Protein AF-A0A7J5EIU1-F1 (afdb_monomer_lite)

pLDDT: mean 85.64, std 22.6, range [22.09, 98.75]

Radius of gyration: 25.94 Å; chains: 1; bounding box: 58×100×66 Å

Structure (mmCIF, N/CA/C/O backbone):
data_AF-A0A7J5EIU1-F1
#
_entry.id   AF-A0A7J5EIU1-F1
#
loop_
_atom_site.group_PDB
_atom_site.id
_atom_site.type_symbol
_atom_site.label_atom_id
_atom_site.label_alt_id
_atom_site.label_comp_id
_atom_site.label_asym_id
_atom_site.label_entity_id
_atom_site.label_seq_id
_atom_site.pdbx_PDB_ins_code
_atom_site.Cartn_x
_atom_site.Cartn_y
_atom_site.Cartn_z
_atom_site.occupancy
_atom_site.B_iso_or_equiv
_atom_site.auth_seq_id
_atom_site.auth_comp_id
_atom_site.auth_asym_id
_atom_site.auth_atom_id
_atom_site.pdbx_PDB_model_num
ATOM 1 N N . MET A 1 1 ? 22.591 67.273 26.663 1.00 33.19 1 MET A N 1
ATOM 2 C CA . MET A 1 1 ? 21.140 67.251 26.949 1.00 33.19 1 MET A CA 1
ATOM 3 C C . MET A 1 1 ? 20.487 66.257 25.995 1.00 33.19 1 MET A C 1
ATOM 5 O O . MET A 1 1 ? 20.725 66.347 24.802 1.00 33.19 1 MET A O 1
ATOM 9 N N . LEU A 1 2 ? 19.799 65.267 26.570 1.00 27.70 2 LEU A N 1
ATOM 10 C CA . LEU A 1 2 ? 18.998 64.170 25.981 1.00 27.70 2 LEU A CA 1
ATOM 11 C C . LEU A 1 2 ? 17.751 64.683 25.205 1.00 27.70 2 LEU A C 1
ATOM 13 O O . LEU A 1 2 ? 17.518 65.888 25.308 1.00 27.70 2 LEU A O 1
ATOM 17 N N . PRO A 1 3 ? 16.887 63.842 24.561 1.00 37.62 3 PRO A N 1
ATOM 18 C CA . PRO A 1 3 ? 16.786 62.359 24.580 1.00 37.62 3 PRO A CA 1
ATOM 19 C C . PRO A 1 3 ? 16.537 61.647 23.214 1.00 37.62 3 PRO A C 1
ATOM 21 O O . PRO A 1 3 ? 16.282 62.277 22.195 1.00 37.62 3 PRO A O 1
ATOM 24 N N . GLY A 1 4 ? 16.600 60.301 23.225 1.00 27.44 4 GLY A N 1
ATOM 25 C CA . GLY A 1 4 ? 16.307 59.383 22.098 1.00 27.44 4 GLY A CA 1
ATOM 26 C C . GLY A 1 4 ? 14.813 59.108 21.820 1.00 27.44 4 GLY A C 1
ATOM 27 O O . GLY A 1 4 ? 13.958 59.778 22.395 1.00 27.44 4 GLY A O 1
ATOM 28 N N . PRO A 1 5 ? 14.477 58.093 20.986 1.00 34.31 5 PRO A N 1
ATOM 29 C CA . PRO A 1 5 ? 14.183 56.776 21.571 1.00 34.31 5 PRO A CA 1
ATOM 30 C C . PRO A 1 5 ? 14.597 55.524 20.752 1.00 34.31 5 PRO A C 1
ATOM 32 O O . PRO A 1 5 ? 14.471 55.438 19.538 1.00 34.31 5 PRO A O 1
ATOM 35 N N . ARG A 1 6 ? 15.049 54.523 21.520 1.00 28.12 6 ARG A N 1
ATOM 36 C CA . ARG A 1 6 ? 14.867 53.056 21.440 1.00 28.12 6 ARG A CA 1
ATOM 37 C C . ARG A 1 6 ? 14.279 52.448 20.144 1.00 28.12 6 ARG A C 1
ATOM 39 O O . ARG A 1 6 ? 13.066 52.375 19.984 1.00 28.12 6 ARG A O 1
ATOM 46 N N . GLY A 1 7 ? 15.144 51.829 19.335 1.00 28.56 7 GLY A N 1
ATOM 47 C CA . GLY A 1 7 ? 14.777 50.778 18.376 1.00 28.56 7 GLY A CA 1
ATOM 48 C C . GLY A 1 7 ? 14.906 49.391 19.018 1.00 28.56 7 GLY A C 1
ATOM 49 O O . GLY A 1 7 ? 15.996 48.990 19.426 1.00 28.56 7 GLY A O 1
ATOM 50 N N . GLY A 1 8 ? 13.789 48.678 19.163 1.00 26.28 8 GLY A N 1
ATOM 51 C CA . GLY A 1 8 ? 13.737 47.334 19.737 1.00 26.28 8 GLY A CA 1
ATOM 52 C C . GLY A 1 8 ? 14.262 46.266 18.776 1.00 26.28 8 GLY A C 1
ATOM 53 O O . GLY A 1 8 ? 13.786 46.140 17.652 1.00 26.28 8 GLY A O 1
ATOM 54 N N . ARG A 1 9 ? 15.212 45.451 19.245 1.00 26.70 9 ARG A N 1
ATOM 55 C CA . ARG A 1 9 ? 15.547 44.152 18.649 1.00 26.70 9 ARG A CA 1
ATOM 56 C C . ARG A 1 9 ? 14.450 43.148 19.021 1.00 26.70 9 ARG A C 1
ATOM 58 O O . ARG A 1 9 ? 14.266 42.862 20.202 1.00 26.70 9 ARG A O 1
ATOM 65 N N . ARG A 1 10 ? 13.767 42.572 18.032 1.00 27.02 10 ARG A N 1
ATOM 66 C CA . ARG A 1 10 ? 13.076 41.281 18.164 1.00 27.02 10 ARG A CA 1
ATOM 67 C C . ARG A 1 10 ? 13.719 40.310 17.183 1.00 27.02 10 ARG A C 1
ATOM 69 O O . ARG A 1 10 ? 13.587 40.472 15.977 1.00 27.02 10 ARG A O 1
ATOM 76 N N . GLY A 1 11 ? 14.452 39.340 17.725 1.00 25.33 11 GLY A N 1
ATOM 77 C CA . GLY A 1 11 ? 14.887 38.162 16.988 1.00 25.33 11 GLY A CA 1
ATOM 78 C C . GLY A 1 11 ? 13.681 37.263 16.739 1.00 25.33 11 GLY A C 1
ATOM 79 O O . GLY A 1 11 ? 13.026 36.835 17.689 1.00 25.33 11 GLY A O 1
ATOM 80 N N . GLY A 1 12 ? 13.376 37.015 15.468 1.00 24.59 12 GLY A N 1
ATOM 81 C CA . GLY A 1 12 ? 12.465 35.956 15.060 1.00 24.59 12 GLY A CA 1
ATOM 82 C C . GLY A 1 12 ? 13.209 34.629 15.120 1.00 24.59 12 GLY A C 1
ATOM 83 O O . GLY A 1 12 ? 14.154 34.420 14.366 1.00 24.59 12 GLY A O 1
ATOM 84 N N . ARG A 1 13 ? 12.810 33.758 16.049 1.00 25.55 13 ARG A N 1
ATOM 85 C CA . ARG A 1 13 ? 13.131 32.331 15.996 1.00 25.55 13 ARG A CA 1
ATOM 86 C C . ARG A 1 13 ? 12.198 31.709 14.962 1.00 25.55 13 ARG A C 1
ATOM 88 O O . ARG A 1 13 ? 10.996 31.644 15.194 1.00 25.55 13 ARG A O 1
ATOM 95 N N . THR A 1 14 ? 12.749 31.285 13.837 1.00 25.94 14 THR A N 1
ATOM 96 C CA . THR A 1 14 ? 12.140 30.289 12.957 1.00 25.94 14 THR A CA 1
ATOM 97 C C . THR A 1 14 ? 12.203 28.948 13.681 1.00 25.94 14 THR A C 1
ATOM 99 O O . THR A 1 14 ? 13.286 28.422 13.925 1.00 25.94 14 THR A O 1
ATOM 102 N N . THR A 1 15 ? 11.057 28.444 14.125 1.00 26.31 15 THR A N 1
ATOM 103 C CA . THR A 1 15 ? 10.928 27.094 14.676 1.00 26.31 15 THR A CA 1
ATOM 104 C C . THR A 1 15 ? 10.798 26.107 13.525 1.00 26.31 15 THR A C 1
ATOM 106 O O . THR A 1 15 ? 9.775 26.096 12.842 1.00 26.31 15 THR A O 1
ATOM 109 N N . ASP A 1 16 ? 11.845 25.306 13.327 1.00 25.05 16 ASP A N 1
ATOM 110 C CA . ASP A 1 16 ? 11.825 24.075 12.541 1.00 25.05 16 ASP A CA 1
ATOM 111 C C . ASP A 1 16 ? 10.729 23.141 13.064 1.00 25.05 16 ASP A C 1
ATOM 113 O O . ASP A 1 16 ? 10.743 22.727 14.224 1.00 25.05 16 ASP A O 1
ATOM 117 N N . ALA A 1 17 ? 9.783 22.803 12.191 1.00 25.22 17 ALA A N 1
ATOM 118 C CA . ALA A 1 17 ? 8.695 21.861 12.435 1.00 25.22 17 ALA A CA 1
ATOM 119 C C . ALA A 1 17 ? 8.903 20.570 11.618 1.00 25.22 17 ALA A C 1
ATOM 121 O O . ALA A 1 17 ? 8.009 20.128 10.903 1.00 25.22 17 ALA A O 1
ATOM 122 N N . LEU A 1 18 ? 10.104 19.985 11.705 1.00 25.95 18 LEU A N 1
ATOM 123 C CA . LEU A 1 18 ? 10.482 18.723 11.042 1.00 25.95 18 LEU A CA 1
ATOM 124 C C . LEU A 1 18 ? 11.007 17.649 12.020 1.00 25.95 18 LEU A C 1
ATOM 126 O O . LEU A 1 18 ? 11.610 16.666 11.609 1.00 25.95 18 LEU A O 1
ATOM 130 N N . GLY A 1 19 ? 10.775 17.805 13.327 1.00 25.52 19 GLY A N 1
ATOM 131 C CA . GLY A 1 19 ? 11.414 16.981 14.364 1.00 25.52 19 GLY A CA 1
ATOM 132 C C . GLY A 1 19 ? 10.507 16.059 15.183 1.00 25.52 19 GLY A C 1
ATOM 133 O O . GLY A 1 19 ? 10.907 15.668 16.276 1.00 25.52 19 GLY A O 1
ATOM 134 N N . THR A 1 20 ? 9.280 15.740 14.757 1.00 25.25 20 THR A N 1
ATOM 135 C CA . THR A 1 20 ? 8.316 15.049 15.649 1.00 25.25 20 THR A CA 1
ATOM 136 C C . THR A 1 20 ? 7.544 13.915 14.974 1.00 25.25 20 THR A C 1
ATOM 138 O O . THR A 1 20 ? 6.331 13.824 15.109 1.00 25.25 20 THR A O 1
ATOM 141 N N . ALA A 1 21 ? 8.250 13.027 14.268 1.00 25.58 21 ALA A N 1
ATOM 142 C CA . ALA A 1 21 ? 7.684 11.755 13.791 1.00 25.58 21 ALA A CA 1
ATOM 143 C C . ALA A 1 21 ? 8.535 10.512 14.135 1.00 25.58 21 ALA A C 1
ATOM 145 O O . ALA A 1 21 ? 8.121 9.394 13.866 1.00 25.58 21 ALA A O 1
ATOM 146 N N . ALA A 1 22 ? 9.688 10.669 14.795 1.00 27.20 22 ALA A N 1
ATOM 147 C CA . ALA A 1 22 ? 10.569 9.553 15.150 1.00 27.20 22 ALA A CA 1
ATOM 148 C C . ALA A 1 22 ? 10.727 9.425 16.671 1.00 27.20 22 ALA A C 1
ATOM 150 O O . ALA A 1 22 ? 11.762 9.775 17.236 1.00 27.20 22 ALA A O 1
ATOM 151 N N . ARG A 1 23 ? 9.682 8.964 17.365 1.00 26.42 23 ARG A N 1
ATOM 152 C CA . ARG A 1 23 ? 9.789 8.410 18.727 1.00 26.42 23 ARG A CA 1
ATOM 153 C C . ARG A 1 23 ? 8.474 7.751 19.112 1.00 26.42 23 ARG A C 1
ATOM 155 O O . ARG A 1 23 ? 7.518 8.469 19.355 1.00 26.42 23 ARG A O 1
ATOM 162 N N . LEU A 1 24 ? 8.492 6.416 19.163 1.00 24.31 24 LEU A N 1
ATOM 163 C CA . LEU A 1 24 ? 7.611 5.431 19.830 1.00 24.31 24 LEU A CA 1
ATOM 164 C C . LEU A 1 24 ? 7.748 4.162 18.950 1.00 24.31 24 LEU A C 1
ATOM 166 O O . LEU A 1 24 ? 7.447 4.226 17.774 1.00 24.31 24 LEU A O 1
ATOM 170 N N . ALA A 1 25 ? 8.296 3.014 19.349 1.00 25.14 25 ALA A N 1
ATOM 171 C CA . ALA A 1 25 ? 8.347 2.369 20.649 1.00 25.14 25 ALA A CA 1
ATOM 172 C C . ALA A 1 25 ? 9.623 1.509 20.802 1.00 25.14 25 ALA A C 1
ATOM 174 O O . ALA A 1 25 ? 9.944 0.686 19.949 1.00 25.14 25 ALA A O 1
ATOM 175 N N . ARG A 1 26 ? 10.322 1.639 21.936 1.00 22.39 26 ARG A N 1
ATOM 176 C CA . ARG A 1 26 ? 11.234 0.608 22.458 1.00 22.39 26 ARG A CA 1
ATOM 177 C C . ARG A 1 26 ? 10.587 0.039 23.720 1.00 22.39 26 ARG A C 1
ATOM 179 O O . ARG A 1 26 ? 10.461 0.756 24.708 1.00 22.39 26 ARG A O 1
ATOM 186 N N . LEU A 1 27 ? 10.168 -1.224 23.683 1.00 26.80 27 LEU A N 1
ATOM 187 C CA . LEU A 1 27 ? 9.812 -1.990 24.883 1.00 26.80 27 LEU A CA 1
ATOM 188 C C . LEU A 1 27 ? 11.057 -2.738 25.404 1.00 26.80 27 LEU A C 1
ATOM 190 O O . LEU A 1 27 ? 11.882 -3.165 24.591 1.00 26.80 27 LEU A O 1
ATOM 194 N N . PRO A 1 28 ? 11.228 -2.918 26.729 1.00 25.61 28 PRO A N 1
ATOM 195 C CA . PRO A 1 28 ? 12.406 -3.573 27.290 1.00 25.61 28 PRO A CA 1
ATOM 196 C C . PRO A 1 28 ? 12.330 -5.100 27.145 1.00 25.61 28 PRO A C 1
ATOM 198 O O . PRO A 1 28 ? 11.313 -5.714 27.463 1.00 25.61 28 PRO A O 1
ATOM 201 N N . ARG A 1 29 ? 13.430 -5.728 26.709 1.00 28.88 29 ARG A N 1
ATOM 202 C CA . ARG A 1 29 ? 13.583 -7.191 26.665 1.00 28.88 29 ARG A CA 1
ATOM 203 C C . ARG A 1 29 ? 14.269 -7.693 27.938 1.00 28.88 29 ARG A C 1
ATOM 205 O O . ARG A 1 29 ? 15.396 -7.303 28.236 1.00 28.88 29 ARG A O 1
ATOM 212 N N . HIS A 1 30 ? 13.594 -8.582 28.665 1.00 26.52 30 HIS A N 1
ATOM 213 C CA . HIS A 1 30 ? 14.198 -9.396 29.719 1.00 26.52 30 HIS A CA 1
ATOM 214 C C . HIS A 1 30 ? 15.086 -10.488 29.106 1.00 26.52 30 HIS A C 1
ATOM 216 O O . HIS A 1 30 ? 14.720 -11.120 28.116 1.00 26.52 30 HIS A O 1
ATOM 222 N N . GLY A 1 31 ? 16.272 -10.672 29.689 1.00 23.84 31 GLY A N 1
ATOM 223 C CA . GLY A 1 31 ? 17.307 -11.575 29.196 1.00 23.84 31 GLY A CA 1
ATOM 224 C C . GLY A 1 31 ? 16.982 -13.058 29.369 1.00 23.84 31 GLY A C 1
ATOM 225 O O . GLY A 1 31 ? 16.310 -13.460 30.317 1.00 23.84 31 GLY A O 1
ATOM 226 N N . ALA A 1 32 ? 17.540 -13.879 28.480 1.00 24.70 32 ALA A N 1
ATOM 227 C CA . ALA A 1 32 ? 17.643 -15.318 28.669 1.00 24.70 32 ALA A CA 1
ATOM 228 C C . ALA A 1 32 ? 19.021 -15.821 28.217 1.00 24.70 32 ALA A C 1
ATOM 230 O O . ALA A 1 32 ? 19.609 -15.345 27.247 1.00 24.70 32 ALA A O 1
ATOM 231 N N . ALA A 1 33 ? 19.540 -16.753 29.009 1.00 24.83 33 ALA A N 1
ATOM 232 C CA . ALA A 1 33 ? 20.904 -17.243 29.021 1.00 24.83 33 ALA A CA 1
ATOM 233 C C . ALA A 1 33 ? 21.230 -18.241 27.893 1.00 24.83 33 ALA A C 1
ATOM 235 O O . ALA A 1 33 ? 20.368 -18.929 27.352 1.00 24.83 33 ALA A O 1
ATOM 236 N N . ARG A 1 34 ? 22.532 -18.337 27.602 1.00 24.50 34 ARG A N 1
ATOM 237 C CA . ARG A 1 34 ? 23.179 -19.248 26.647 1.00 24.50 34 ARG A CA 1
ATOM 238 C C . ARG A 1 34 ? 23.040 -20.726 27.029 1.00 24.50 34 ARG A C 1
ATOM 240 O O . ARG A 1 34 ? 23.432 -21.092 28.128 1.00 24.50 34 ARG A O 1
ATOM 247 N N . THR A 1 35 ? 22.684 -21.559 26.051 1.00 27.09 35 THR A N 1
ATOM 248 C CA . THR A 1 35 ? 23.188 -22.928 25.760 1.00 27.09 35 THR A CA 1
ATOM 249 C C . THR A 1 35 ? 22.853 -23.175 24.269 1.00 27.09 35 THR A C 1
ATOM 251 O O . THR A 1 35 ? 21.866 -22.636 23.795 1.00 27.09 35 THR A O 1
ATOM 254 N N . GLY A 1 36 ? 23.579 -23.848 23.377 1.00 22.09 36 GLY A N 1
ATOM 255 C CA . GLY A 1 36 ? 24.674 -24.803 23.453 1.00 22.09 36 GLY A CA 1
ATOM 256 C C . GLY A 1 36 ? 24.361 -25.988 22.519 1.00 22.09 36 GLY A C 1
ATOM 257 O O . GLY A 1 36 ? 23.766 -26.951 22.971 1.00 22.09 36 GLY A O 1
ATOM 258 N N . GLY A 1 37 ? 24.796 -25.942 21.249 1.00 23.05 37 GLY A N 1
ATOM 259 C CA . GLY A 1 37 ? 25.158 -27.146 20.475 1.00 23.05 37 GLY A CA 1
ATOM 260 C C . GLY A 1 37 ? 24.176 -27.772 19.459 1.00 23.05 37 GLY A C 1
ATOM 261 O O . GLY A 1 37 ? 23.006 -28.001 19.729 1.00 23.05 37 GLY A O 1
ATOM 262 N N . SER A 1 38 ? 24.788 -28.213 18.345 1.00 25.03 38 SER A N 1
ATOM 263 C CA . SER A 1 38 ? 24.421 -29.323 17.436 1.00 25.03 38 SER A CA 1
ATOM 264 C C . SER A 1 38 ? 23.512 -29.061 16.216 1.00 25.03 38 SER A C 1
ATOM 266 O O . SER A 1 38 ? 22.287 -29.095 16.280 1.00 25.03 38 SER A O 1
ATOM 268 N N . ARG A 1 39 ? 24.170 -28.998 15.045 1.00 31.55 39 ARG A N 1
ATOM 269 C CA . ARG A 1 39 ? 23.612 -29.103 13.685 1.00 31.55 39 ARG A CA 1
ATOM 270 C C . ARG A 1 39 ? 22.898 -30.447 13.465 1.00 31.55 39 ARG A C 1
ATOM 272 O O . ARG A 1 39 ? 23.518 -31.500 13.605 1.00 31.55 39 ARG A O 1
ATOM 279 N N . ARG A 1 40 ? 21.656 -30.422 12.971 1.00 28.30 40 ARG A N 1
ATOM 280 C CA . ARG A 1 40 ? 21.049 -31.538 12.223 1.00 28.30 40 ARG A CA 1
ATOM 281 C C . ARG A 1 40 ? 20.328 -31.007 10.987 1.00 28.30 40 ARG A C 1
ATOM 283 O O . ARG A 1 40 ? 19.475 -30.136 11.087 1.00 28.30 40 ARG A O 1
ATOM 290 N N . ARG A 1 41 ? 20.691 -31.557 9.824 1.00 31.75 41 ARG A N 1
ATOM 291 C CA . ARG A 1 41 ? 19.990 -31.378 8.547 1.00 31.75 41 ARG A CA 1
ATOM 292 C C . ARG A 1 41 ? 18.614 -32.044 8.655 1.00 31.75 41 ARG A C 1
ATOM 294 O O . ARG A 1 41 ? 18.553 -33.258 8.839 1.00 31.75 41 ARG A O 1
ATOM 301 N N . GLY A 1 42 ? 17.541 -31.264 8.560 1.00 27.64 42 GLY A N 1
ATOM 302 C CA . GLY A 1 42 ? 16.162 -31.752 8.513 1.00 27.64 42 GLY A CA 1
ATOM 303 C C . GLY A 1 42 ? 15.598 -31.631 7.100 1.00 27.64 42 GLY A C 1
ATOM 304 O O . GLY A 1 42 ? 15.576 -30.541 6.540 1.00 27.64 42 GLY A O 1
ATOM 305 N N . ARG A 1 43 ? 15.160 -32.755 6.522 1.00 27.44 43 ARG A N 1
ATOM 306 C CA . ARG A 1 43 ? 14.322 -32.793 5.314 1.00 27.44 43 ARG A CA 1
ATOM 307 C C . ARG A 1 43 ? 13.020 -32.033 5.582 1.00 27.44 43 ARG A C 1
ATOM 309 O O . ARG A 1 43 ? 12.354 -32.322 6.571 1.00 27.44 43 ARG A O 1
ATOM 316 N N . LEU A 1 44 ? 12.643 -31.129 4.681 1.00 30.48 44 LEU A N 1
ATOM 317 C CA . LEU A 1 44 ? 11.321 -30.502 4.668 1.00 30.48 44 LEU A CA 1
ATOM 318 C C . LEU A 1 44 ? 10.268 -31.538 4.242 1.00 30.48 44 LEU A C 1
ATOM 320 O O . LEU A 1 44 ? 10.334 -32.089 3.143 1.00 30.48 44 LEU A O 1
ATOM 324 N N . GLN A 1 45 ? 9.323 -31.822 5.136 1.00 27.12 45 GLN A N 1
ATOM 325 C CA . GLN A 1 45 ? 8.097 -32.576 4.862 1.00 27.12 45 GLN A CA 1
ATOM 326 C C . GLN A 1 45 ? 7.040 -31.618 4.274 1.00 27.12 45 GLN A C 1
ATOM 328 O O . GLN A 1 45 ? 6.949 -30.480 4.743 1.00 27.12 45 GLN A O 1
ATOM 333 N N . PRO A 1 46 ? 6.249 -32.023 3.262 1.00 34.22 46 PRO A N 1
ATOM 334 C CA . PRO A 1 46 ? 5.309 -31.141 2.587 1.00 34.22 46 PRO A CA 1
ATOM 335 C C . PRO A 1 46 ? 3.914 -31.257 3.213 1.00 34.22 46 PRO A C 1
ATOM 337 O O . PRO A 1 46 ? 3.005 -31.772 2.578 1.00 34.22 46 PRO A O 1
ATOM 340 N N . ASP A 1 47 ? 3.731 -30.754 4.431 1.00 33.38 47 ASP A N 1
ATOM 341 C CA . ASP A 1 47 ? 2.388 -30.538 4.979 1.00 33.38 47 ASP A CA 1
ATOM 342 C C . ASP A 1 47 ? 2.139 -29.032 5.052 1.00 33.38 47 ASP A C 1
ATOM 344 O O . ASP A 1 47 ? 2.538 -28.332 5.983 1.00 33.38 47 ASP A O 1
ATOM 348 N N . ALA A 1 48 ? 1.541 -28.508 3.982 1.00 38.50 48 ALA A N 1
ATOM 349 C CA . ALA A 1 48 ? 1.112 -27.123 3.905 1.00 38.50 48 ALA A CA 1
ATOM 350 C C . ALA A 1 48 ? -0.104 -26.921 4.821 1.00 38.50 48 ALA A C 1
ATOM 352 O O . ALA A 1 48 ? -1.249 -27.106 4.408 1.00 38.50 48 ALA A O 1
ATOM 353 N N . GLU A 1 49 ? 0.136 -26.519 6.070 1.00 36.34 49 GLU A N 1
ATOM 354 C CA . GLU A 1 49 ? -0.901 -25.836 6.839 1.00 36.34 49 GLU A CA 1
ATOM 355 C C . GLU A 1 49 ? -1.373 -24.598 6.052 1.00 36.34 49 GLU A C 1
ATOM 357 O O . GLU A 1 49 ? -0.546 -23.865 5.494 1.00 36.34 49 GLU A O 1
ATOM 362 N N . PRO A 1 50 ? -2.688 -24.323 5.997 1.00 36.28 50 PRO A N 1
ATOM 363 C CA . PRO A 1 50 ? -3.182 -23.131 5.331 1.00 36.28 50 PRO A CA 1
ATOM 364 C C . PRO A 1 50 ? -2.651 -21.862 6.032 1.00 36.28 50 PRO A C 1
ATOM 366 O O . PRO A 1 50 ? -2.426 -2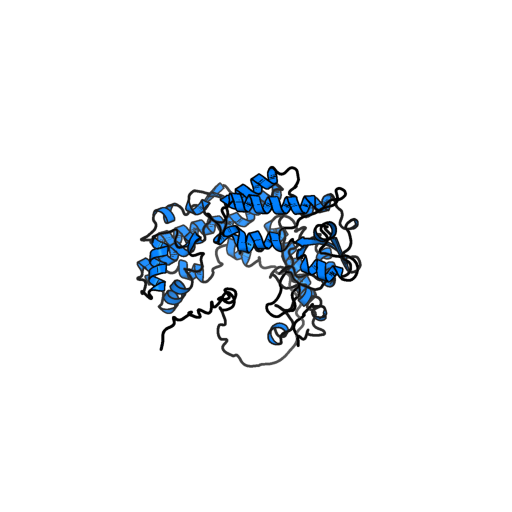1.880 7.249 1.00 36.28 50 PRO A O 1
ATOM 369 N N . PRO A 1 51 ? -2.471 -20.748 5.293 1.00 46.88 51 PRO A N 1
ATOM 370 C CA . PRO A 1 51 ? -1.953 -19.483 5.819 1.00 46.88 51 PRO A CA 1
ATOM 371 C C . PRO A 1 51 ? -2.627 -19.064 7.132 1.00 46.88 51 PRO A C 1
ATOM 373 O O . PRO A 1 51 ? -3.835 -19.238 7.285 1.00 46.88 51 PRO A O 1
ATOM 376 N N . ARG A 1 52 ? -1.910 -18.401 8.052 1.00 43.94 52 ARG A N 1
ATOM 377 C CA . ARG A 1 52 ? -2.543 -17.743 9.218 1.00 43.94 52 ARG A CA 1
ATOM 378 C C . ARG A 1 52 ? -3.687 -16.801 8.802 1.00 43.94 52 ARG A C 1
ATOM 380 O O . ARG A 1 52 ? -4.705 -16.762 9.485 1.00 43.94 52 ARG A O 1
ATOM 387 N N . ALA A 1 53 ? -3.586 -16.157 7.636 1.00 40.81 53 ALA A N 1
ATOM 388 C CA . ALA A 1 53 ? -4.672 -15.375 7.034 1.00 40.81 53 ALA A CA 1
ATOM 389 C C . ALA A 1 53 ? -5.935 -16.215 6.739 1.00 40.81 53 ALA A C 1
ATOM 391 O O . ALA A 1 53 ? -7.052 -15.778 7.003 1.00 40.81 53 ALA A O 1
ATOM 392 N N . ALA A 1 54 ? -5.778 -17.471 6.304 1.00 32.50 54 ALA A N 1
ATOM 393 C CA . ALA A 1 54 ? -6.895 -18.401 6.125 1.00 32.50 54 ALA A CA 1
ATOM 394 C C . ALA A 1 54 ? -7.533 -18.836 7.454 1.00 32.50 54 ALA A C 1
ATOM 396 O O . ALA A 1 54 ? -8.711 -19.195 7.479 1.00 32.50 54 ALA A O 1
ATOM 397 N N . ARG A 1 55 ? -6.792 -18.782 8.572 1.00 36.69 55 ARG A N 1
ATOM 398 C CA . ARG A 1 55 ? -7.357 -18.972 9.921 1.00 36.69 55 ARG A CA 1
ATOM 399 C C . ARG A 1 55 ? -8.180 -17.760 10.375 1.00 36.69 55 ARG A C 1
ATOM 401 O O . ARG A 1 55 ? -9.184 -17.951 11.055 1.00 36.69 55 ARG A O 1
ATOM 408 N N . GLY A 1 56 ? -7.815 -16.549 9.941 1.00 42.34 56 GLY A N 1
ATOM 409 C CA . GLY A 1 56 ? -8.618 -15.332 10.132 1.00 42.34 56 GLY A CA 1
ATOM 410 C C . GLY A 1 56 ? -10.003 -15.437 9.491 1.00 42.34 56 GLY A C 1
ATOM 411 O O . GLY A 1 56 ? -11.007 -15.133 10.129 1.00 42.34 56 GLY A O 1
ATOM 412 N N . VAL A 1 57 ? -10.081 -16.016 8.289 1.00 44.12 57 VAL A N 1
ATOM 413 C CA . VAL A 1 57 ? -11.358 -16.298 7.604 1.00 44.12 57 VAL A CA 1
ATOM 414 C C . VAL A 1 57 ? -12.169 -17.405 8.307 1.00 44.12 57 VAL A C 1
ATOM 416 O O . VAL A 1 57 ? -13.397 -17.394 8.258 1.00 44.12 57 VAL A O 1
ATOM 419 N N . ARG A 1 58 ? -11.508 -18.326 9.029 1.00 45.62 58 ARG A N 1
ATOM 420 C CA . ARG A 1 58 ? -12.151 -19.363 9.867 1.00 45.62 58 ARG A CA 1
ATOM 421 C C . ARG A 1 58 ? -12.513 -18.890 11.287 1.00 45.62 58 ARG A C 1
ATOM 423 O O . ARG A 1 58 ? -12.999 -19.695 12.076 1.00 45.62 58 ARG A O 1
ATOM 430 N N . GLY A 1 59 ? -12.308 -17.609 11.612 1.00 53.22 59 GLY A N 1
ATOM 431 C CA . GLY A 1 59 ? -12.815 -16.975 12.835 1.00 53.22 59 GLY A CA 1
ATOM 432 C C . GLY A 1 59 ? -12.069 -17.294 14.137 1.00 53.22 59 GLY A C 1
ATOM 433 O O . GLY A 1 59 ? -12.581 -16.960 15.200 1.00 53.22 59 GLY A O 1
ATOM 434 N N . SER A 1 60 ? -10.889 -17.925 14.085 1.00 62.09 60 SER A N 1
ATOM 435 C CA . SER A 1 60 ? -10.105 -18.265 15.289 1.00 62.09 60 SER A CA 1
ATOM 436 C C . SER A 1 60 ? -8.888 -17.365 15.522 1.00 62.09 60 SER A C 1
ATOM 438 O O . SER A 1 60 ? -8.182 -17.552 16.509 1.00 62.09 60 SER A O 1
ATOM 440 N N . ALA A 1 61 ? -8.575 -16.461 14.591 1.00 79.31 61 ALA A N 1
ATOM 441 C CA . ALA A 1 61 ? -7.509 -15.484 14.783 1.00 79.31 61 ALA A CA 1
ATOM 442 C C . ALA A 1 61 ? -8.068 -14.266 15.523 1.00 79.31 61 ALA A C 1
ATOM 444 O O . ALA A 1 61 ? -9.161 -13.799 15.205 1.00 79.31 61 ALA A O 1
ATOM 445 N N . THR A 1 62 ? -7.306 -13.779 16.493 1.00 89.25 62 THR A N 1
ATOM 446 C CA . THR A 1 62 ? -7.587 -12.553 17.237 1.00 89.25 62 THR A CA 1
ATOM 447 C C . THR A 1 62 ? -6.325 -11.700 17.284 1.00 89.25 62 THR A C 1
ATOM 449 O O . THR A 1 62 ? -5.228 -12.181 16.972 1.00 89.25 62 THR A O 1
ATOM 452 N N . ASP A 1 63 ? -6.491 -10.451 17.678 1.00 93.12 63 ASP A N 1
ATOM 453 C CA . ASP A 1 63 ? -5.430 -9.503 17.976 1.00 93.12 63 ASP A CA 1
ATOM 454 C C . ASP A 1 63 ? -5.756 -8.776 19.288 1.00 93.12 63 ASP A C 1
ATOM 456 O O . ASP A 1 63 ? -6.870 -8.864 19.810 1.00 93.12 63 ASP A O 1
ATOM 460 N N . ARG A 1 64 ? -4.776 -8.054 19.839 1.00 95.38 64 ARG A N 1
ATOM 461 C CA . ARG A 1 64 ? -4.928 -7.420 21.152 1.00 95.38 64 ARG A CA 1
ATOM 462 C C . ARG A 1 64 ? -6.028 -6.354 21.171 1.00 95.38 64 ARG A C 1
ATOM 464 O O . ARG A 1 64 ? -6.722 -6.245 22.179 1.00 95.38 64 ARG A O 1
ATOM 471 N N . ALA A 1 65 ? -6.214 -5.598 20.089 1.00 95.88 65 ALA A N 1
ATOM 472 C CA . ALA A 1 65 ? -7.272 -4.596 20.012 1.00 95.88 65 ALA A CA 1
ATOM 473 C C . ALA A 1 65 ? -8.653 -5.264 19.954 1.00 95.88 65 ALA A C 1
ATOM 475 O O . ALA A 1 65 ? -9.575 -4.814 20.638 1.00 95.88 65 ALA A O 1
ATOM 476 N N . LEU A 1 66 ? -8.798 -6.376 19.226 1.00 96.31 66 LEU A N 1
ATOM 477 C CA . LEU A 1 66 ? -10.035 -7.161 19.217 1.00 96.31 66 LEU A CA 1
ATOM 478 C C . LEU A 1 66 ? -10.329 -7.804 20.583 1.00 96.31 66 LEU A C 1
ATOM 480 O O . LEU A 1 66 ? -11.469 -7.752 21.046 1.00 96.31 66 LEU A O 1
ATOM 484 N N . ASP A 1 67 ? -9.316 -8.355 21.255 1.00 97.00 67 ASP A N 1
ATOM 485 C CA . ASP A 1 67 ? -9.455 -8.936 22.598 1.00 97.00 67 ASP A CA 1
ATOM 486 C C . ASP A 1 67 ? -9.907 -7.881 23.621 1.00 97.00 67 ASP A C 1
ATOM 488 O O . ASP A 1 67 ? -10.841 -8.113 24.397 1.00 97.00 67 ASP A O 1
ATOM 492 N N . LEU A 1 68 ? -9.285 -6.696 23.593 1.00 98.12 68 LEU A N 1
ATOM 493 C CA . LEU A 1 68 ? -9.675 -5.558 24.427 1.00 98.12 68 LEU A CA 1
ATOM 494 C C . LEU A 1 68 ? -11.063 -5.032 24.064 1.00 98.12 68 LEU A C 1
ATOM 496 O O . LEU A 1 68 ? -11.802 -4.652 24.962 1.00 98.12 68 LEU A O 1
ATOM 500 N N . THR A 1 69 ? -11.439 -5.031 22.784 1.00 98.06 69 THR A N 1
ATOM 501 C CA . THR A 1 69 ? -12.778 -4.629 22.326 1.00 98.06 69 THR A CA 1
ATOM 502 C C . THR A 1 69 ? -13.852 -5.574 22.862 1.00 98.06 69 THR A C 1
ATOM 504 O O . THR A 1 69 ? -14.877 -5.121 23.360 1.00 98.06 69 THR A O 1
ATOM 507 N N . LEU A 1 70 ? -13.627 -6.889 22.774 1.00 97.25 70 LEU A N 1
ATOM 508 C CA . LEU A 1 70 ? -14.615 -7.909 23.139 1.00 97.25 70 LEU A CA 1
ATOM 509 C C . LEU A 1 70 ? -14.698 -8.185 24.645 1.00 97.25 70 LEU A C 1
ATOM 511 O O . LEU A 1 70 ? -15.696 -8.742 25.107 1.00 97.25 70 LEU A O 1
ATOM 515 N N . THR A 1 71 ? -13.678 -7.818 25.419 1.00 98.19 71 THR A N 1
ATOM 516 C CA . THR A 1 71 ? -13.708 -7.963 26.877 1.00 98.19 71 THR A CA 1
ATOM 517 C C . THR A 1 71 ? -14.672 -6.935 27.481 1.00 98.19 71 THR A C 1
ATOM 519 O O . THR A 1 71 ? -14.451 -5.736 27.310 1.00 98.19 71 THR A O 1
ATOM 522 N N . PRO A 1 72 ? -15.733 -7.344 28.211 1.00 98.06 72 PRO A N 1
ATOM 523 C CA . PRO A 1 72 ? -16.648 -6.393 28.840 1.00 98.06 72 PRO A CA 1
ATOM 524 C C . PRO A 1 72 ? -15.897 -5.407 29.738 1.00 98.06 72 PRO A C 1
ATOM 526 O O . PRO A 1 72 ? -15.060 -5.826 30.541 1.00 98.06 72 PRO A O 1
ATOM 529 N N . ALA A 1 73 ? -16.202 -4.112 29.629 1.00 97.50 73 ALA A N 1
ATOM 530 C CA . ALA A 1 73 ? -15.478 -3.050 30.330 1.00 97.50 73 ALA A CA 1
ATOM 531 C C . ALA A 1 73 ? -15.424 -3.236 31.864 1.00 97.50 73 ALA A C 1
ATOM 533 O O . ALA A 1 73 ? -14.453 -2.847 32.512 1.00 97.50 73 ALA A O 1
ATOM 534 N N . GLU A 1 74 ? -16.431 -3.887 32.453 1.00 97.00 74 GLU A N 1
ATOM 535 C CA . GLU A 1 74 ? -16.496 -4.254 33.873 1.00 97.00 74 GLU A CA 1
ATOM 536 C C . GLU A 1 74 ? -15.390 -5.232 34.284 1.00 97.00 74 GLU A C 1
ATOM 538 O O . GLU A 1 74 ? -14.977 -5.253 35.443 1.00 97.00 74 GLU A O 1
ATOM 543 N N . ARG A 1 75 ? -14.947 -6.070 33.343 1.00 97.88 75 ARG A N 1
ATOM 544 C CA . ARG A 1 75 ? -13.994 -7.163 33.560 1.00 97.88 75 ARG A CA 1
ATOM 545 C C . ARG A 1 75 ? -12.556 -6.786 33.227 1.00 97.88 75 ARG A C 1
ATOM 547 O O . ARG A 1 75 ? -11.668 -7.559 33.570 1.00 97.88 75 ARG A O 1
ATOM 554 N N . LEU A 1 76 ? -12.336 -5.639 32.585 1.00 97.38 76 LEU A N 1
ATOM 555 C CA . LEU A 1 76 ? -10.994 -5.133 32.306 1.00 97.38 76 LEU A CA 1
ATOM 556 C C . LEU A 1 76 ? -10.266 -4.846 33.621 1.00 97.38 76 LEU A C 1
ATOM 558 O O . LEU A 1 76 ? -10.789 -4.104 34.463 1.00 97.38 76 LEU A O 1
ATOM 562 N N . GLY A 1 77 ? -9.065 -5.404 33.769 1.00 96.50 77 GLY A N 1
ATOM 563 C CA . GLY A 1 77 ? -8.146 -5.039 34.849 1.00 96.50 77 GLY A CA 1
ATOM 564 C C . GLY A 1 77 ? -7.519 -3.659 34.627 1.00 96.50 77 GLY A C 1
ATOM 565 O O . GLY A 1 77 ? -7.572 -3.122 33.522 1.00 96.50 77 GLY A O 1
ATOM 566 N N . ASP A 1 78 ? -6.886 -3.090 35.654 1.00 95.62 78 ASP A N 1
ATOM 567 C CA . ASP A 1 78 ? -6.346 -1.719 35.596 1.00 95.62 78 ASP A CA 1
ATOM 568 C C . ASP A 1 78 ? -5.348 -1.521 34.444 1.00 95.62 78 ASP A C 1
ATOM 570 O O . ASP A 1 78 ? -5.498 -0.596 33.651 1.00 95.62 78 ASP A O 1
ATOM 574 N N . GLY A 1 79 ? -4.407 -2.454 34.261 1.00 97.12 79 GLY A N 1
ATOM 575 C CA . GLY A 1 79 ? -3.447 -2.381 33.154 1.00 97.12 79 GLY A CA 1
ATOM 576 C C . GLY A 1 79 ? -4.091 -2.470 31.764 1.00 97.12 79 GLY A C 1
ATOM 577 O O . GLY A 1 79 ? -3.604 -1.853 30.822 1.00 97.12 79 GLY A O 1
ATOM 578 N N . GLU A 1 80 ? -5.204 -3.196 31.628 1.00 98.00 80 GLU A N 1
ATOM 579 C CA . GLU A 1 80 ? -5.941 -3.286 30.360 1.00 98.00 80 GLU A CA 1
ATOM 580 C C . GLU A 1 80 ? -6.742 -2.014 30.087 1.00 98.00 80 GLU A C 1
ATOM 582 O O . GLU A 1 80 ? -6.834 -1.587 28.940 1.00 98.00 80 GLU A O 1
ATOM 587 N N . ARG A 1 81 ? -7.286 -1.378 31.132 1.00 97.81 81 ARG A N 1
ATOM 588 C CA . ARG A 1 81 ? -7.948 -0.071 31.020 1.00 97.81 81 ARG A CA 1
ATOM 589 C C . ARG A 1 81 ? -6.957 1.006 30.593 1.00 97.81 81 ARG A C 1
ATOM 591 O O . ARG A 1 81 ? -7.272 1.784 29.696 1.00 97.81 81 ARG A O 1
ATOM 598 N N . ASP A 1 82 ? -5.762 1.015 31.177 1.00 96.75 82 ASP A N 1
ATOM 599 C CA . ASP A 1 82 ? -4.695 1.947 30.805 1.00 96.75 82 ASP A CA 1
ATOM 600 C C . ASP A 1 82 ? -4.245 1.735 29.354 1.00 96.75 82 ASP A C 1
ATOM 602 O O . ASP A 1 82 ? -4.088 2.690 28.591 1.00 96.75 82 ASP A O 1
ATOM 606 N N . GLU A 1 83 ? -4.073 0.476 28.939 1.00 97.62 83 GLU A N 1
ATOM 607 C CA . GLU A 1 83 ? -3.748 0.126 27.555 1.00 97.62 83 GLU A CA 1
ATOM 608 C C . GLU A 1 83 ? -4.841 0.588 26.584 1.00 97.62 83 GLU A C 1
ATOM 610 O O . GLU A 1 83 ? -4.534 1.193 25.553 1.00 97.62 83 GLU A O 1
ATOM 615 N N . LEU A 1 84 ? -6.104 0.357 26.939 1.00 97.31 84 LEU A N 1
ATOM 616 C CA . LEU A 1 84 ? -7.269 0.747 26.159 1.00 97.31 84 LEU A CA 1
ATOM 617 C C . LEU A 1 84 ? -7.327 2.268 25.974 1.00 97.31 84 LEU A C 1
ATOM 619 O O . LEU A 1 84 ? -7.376 2.746 24.846 1.00 97.31 84 LEU A O 1
ATOM 623 N N . VAL A 1 85 ? -7.233 3.046 27.055 1.00 97.44 85 VAL A N 1
ATOM 624 C CA . VAL A 1 85 ? -7.234 4.521 26.995 1.00 97.44 85 VAL A CA 1
ATOM 625 C C . VAL A 1 85 ? -6.022 5.069 26.234 1.00 97.44 85 VAL A C 1
ATOM 627 O O . VAL A 1 85 ? -6.098 6.135 25.619 1.00 97.44 85 VAL A O 1
ATOM 630 N N . ARG A 1 86 ? -4.895 4.353 26.241 1.00 95.56 86 ARG A N 1
ATOM 631 C CA . ARG A 1 86 ? -3.699 4.752 25.497 1.00 95.56 86 ARG A CA 1
ATOM 632 C C . ARG A 1 86 ? -3.831 4.515 23.991 1.00 95.56 86 ARG A C 1
ATOM 634 O O . ARG A 1 86 ? -3.359 5.364 23.244 1.00 95.56 86 ARG A O 1
ATOM 641 N N . THR A 1 87 ? -4.424 3.394 23.576 1.00 96.69 87 THR A N 1
ATOM 642 C CA . THR A 1 87 ? -4.390 2.893 22.183 1.00 96.69 87 THR A CA 1
ATOM 643 C C . THR A 1 87 ? -5.686 3.115 21.402 1.00 96.69 87 THR A C 1
ATOM 645 O O . THR A 1 87 ? -5.649 3.292 20.191 1.00 96.69 87 THR A O 1
ATOM 648 N N . PHE A 1 88 ? -6.848 3.203 22.056 1.00 97.94 88 PHE A N 1
ATOM 649 C CA . PHE A 1 88 ? -8.141 3.400 21.375 1.00 97.94 88 PHE A CA 1
ATOM 650 C C . PHE A 1 88 ? -8.426 4.848 20.956 1.00 97.94 88 PHE A C 1
ATOM 652 O O . PHE A 1 88 ? -9.570 5.224 20.707 1.00 97.94 88 PHE A O 1
ATOM 659 N N . PHE A 1 89 ? -7.372 5.649 20.816 1.00 96.88 89 PHE A N 1
ATOM 660 C CA . PHE A 1 89 ? -7.374 6.940 20.128 1.00 96.88 89 PHE A CA 1
ATOM 661 C C . PHE A 1 89 ? -6.335 6.989 18.993 1.00 96.88 89 PHE A C 1
ATOM 663 O O . PHE A 1 89 ? -6.058 8.072 18.478 1.00 96.88 89 PHE A O 1
ATOM 670 N N . ASP A 1 90 ? -5.770 5.840 18.597 1.00 93.50 90 ASP A N 1
ATOM 671 C CA . ASP A 1 90 ? -4.898 5.707 17.425 1.00 93.50 90 ASP A CA 1
ATOM 672 C C . ASP A 1 90 ? -5.761 5.782 16.149 1.00 93.50 90 ASP A C 1
ATOM 674 O O . ASP A 1 90 ? -6.081 4.773 15.527 1.00 93.50 90 ASP A O 1
ATOM 678 N N . ALA A 1 91 ? -6.219 6.993 15.827 1.00 91.94 91 ALA A N 1
ATOM 679 C CA . ALA A 1 91 ? -7.010 7.375 14.657 1.00 91.94 91 ALA A CA 1
ATOM 680 C C . ALA A 1 91 ? -6.777 8.870 14.366 1.00 91.94 91 ALA A C 1
ATOM 682 O O . ALA A 1 91 ? -6.328 9.606 15.248 1.00 91.94 91 ALA A O 1
ATOM 683 N N . ASP A 1 92 ? -7.092 9.356 13.163 1.00 92.75 92 ASP A N 1
ATOM 684 C CA . ASP A 1 92 ? -6.931 10.779 12.847 1.00 92.75 92 ASP A CA 1
ATOM 685 C C . ASP A 1 92 ? -7.872 11.645 13.696 1.00 92.75 92 ASP A C 1
ATOM 687 O O . ASP A 1 92 ? -9.100 11.491 13.697 1.00 92.75 92 ASP A O 1
ATOM 691 N N . TRP A 1 93 ? -7.295 12.604 14.419 1.00 92.75 93 TRP A N 1
ATOM 692 C CA . TRP A 1 93 ? -8.049 13.402 15.379 1.00 92.75 93 TRP A CA 1
ATOM 693 C C . TRP A 1 93 ? -9.116 14.249 14.695 1.00 92.75 93 TRP A C 1
ATOM 695 O O . TRP A 1 93 ? -10.238 14.342 15.181 1.00 92.75 93 TRP A O 1
ATOM 705 N N . HIS A 1 94 ? -8.800 14.851 13.553 1.00 92.00 94 HIS A N 1
ATOM 706 C CA . HIS A 1 94 ? -9.674 15.815 12.895 1.00 92.00 94 HIS A CA 1
ATOM 707 C C . HIS A 1 94 ? -10.715 15.158 11.988 1.00 92.00 94 HIS A C 1
ATOM 709 O O . HIS A 1 94 ? -11.796 15.721 11.814 1.00 92.00 94 HIS A O 1
ATOM 715 N N . ARG A 1 95 ? -10.402 13.997 11.409 1.00 91.88 95 ARG A N 1
ATOM 716 C CA . ARG A 1 95 ? -11.232 13.293 10.423 1.00 91.88 95 ARG A CA 1
ATOM 717 C C . ARG A 1 95 ? -12.003 12.121 11.007 1.00 91.88 95 ARG A C 1
ATOM 719 O O . ARG A 1 95 ? -13.094 11.833 10.521 1.00 91.88 95 ARG A O 1
ATOM 726 N N . GLN A 1 96 ? -11.475 11.473 12.042 1.00 93.31 96 GLN A N 1
ATOM 727 C CA . GLN A 1 96 ? -12.056 10.249 12.593 1.00 93.31 96 GLN A CA 1
ATOM 728 C C . GLN A 1 96 ? -12.539 10.416 14.040 1.00 93.31 96 GLN A C 1
ATOM 730 O O . GLN A 1 96 ? -13.563 9.836 14.388 1.00 93.31 96 GLN A O 1
ATOM 735 N N . ILE A 1 97 ? -11.882 11.238 14.871 1.00 95.69 97 ILE A N 1
ATOM 736 C CA . ILE A 1 97 ? -12.273 11.423 16.284 1.00 95.69 97 ILE A CA 1
ATOM 737 C C . ILE A 1 97 ? -13.231 12.608 16.471 1.00 95.69 97 ILE A C 1
ATOM 739 O O . ILE A 1 97 ? -14.374 12.434 16.891 1.00 95.69 97 ILE A O 1
ATOM 743 N N . PHE A 1 98 ? -12.793 13.829 16.153 1.00 96.00 98 PHE A N 1
ATOM 744 C CA . PHE A 1 98 ? -13.506 15.073 16.478 1.00 96.00 98 PHE A CA 1
ATOM 745 C C . PHE A 1 98 ? -14.824 15.255 15.731 1.00 96.00 98 PHE A C 1
ATOM 747 O O . PHE A 1 98 ? -15.665 16.045 16.167 1.00 96.00 98 PHE A O 1
ATOM 754 N N . VAL A 1 99 ? -15.010 14.523 14.634 1.00 94.06 99 VAL A N 1
ATOM 755 C CA . VAL A 1 99 ? -16.259 14.499 13.865 1.00 94.06 99 VAL A CA 1
ATOM 756 C C . VAL A 1 99 ? -17.398 13.799 14.617 1.00 94.06 99 VAL A C 1
ATOM 758 O O . VAL A 1 99 ? -18.561 14.045 14.311 1.00 94.06 99 VAL A O 1
ATOM 761 N N . HIS A 1 100 ? -17.089 12.987 15.638 1.00 96.00 100 HIS A N 1
ATOM 762 C CA . HIS A 1 100 ? -18.073 12.279 16.459 1.00 96.00 100 HIS A CA 1
ATOM 763 C C . HIS A 1 100 ? -18.090 12.839 17.883 1.00 96.00 100 HIS A C 1
ATOM 765 O O . HIS A 1 100 ? -17.137 12.663 18.642 1.00 96.00 100 HIS A O 1
ATOM 771 N N . SER A 1 101 ? -19.200 13.478 18.281 1.00 97.56 101 SER A N 1
ATOM 772 C CA . SER A 1 101 ? -19.316 14.191 19.571 1.00 97.56 101 SER A CA 1
ATOM 773 C C . SER A 1 101 ? -18.877 13.345 20.765 1.00 97.56 101 SER A C 1
ATOM 775 O O . SER A 1 101 ? -18.077 13.790 21.583 1.00 97.56 101 SER A O 1
ATOM 777 N N . ARG A 1 102 ? -19.369 12.104 20.861 1.00 98.31 102 ARG A N 1
ATOM 778 C CA . ARG A 1 102 ? -19.055 11.233 21.995 1.00 98.31 102 ARG A CA 1
ATOM 779 C C . ARG A 1 102 ? -17.601 10.769 21.988 1.00 98.31 102 ARG A C 1
ATOM 781 O O . ARG A 1 102 ? -16.991 10.712 23.049 1.00 98.31 102 ARG A O 1
ATOM 788 N N . TYR A 1 103 ? -17.032 10.467 20.825 1.00 98.50 103 TYR A N 1
ATOM 789 C CA . TYR A 1 103 ? -15.632 10.055 20.756 1.00 98.50 103 TYR A CA 1
ATOM 790 C C . TYR A 1 103 ? -14.697 11.205 21.158 1.00 98.50 103 TYR A C 1
ATOM 792 O O . TYR A 1 103 ? -13.770 11.009 21.943 1.00 98.50 103 TYR A O 1
ATOM 800 N N . ARG A 1 104 ? -15.023 12.430 20.725 1.00 98.31 104 ARG A N 1
ATOM 801 C CA . ARG A 1 104 ? -14.352 13.659 21.159 1.00 98.31 104 ARG A CA 1
ATOM 802 C C . ARG A 1 104 ? -14.435 13.886 22.669 1.00 98.31 104 ARG A C 1
ATOM 804 O O . ARG A 1 104 ? -13.414 14.172 23.279 1.00 98.31 104 ARG A O 1
ATOM 811 N N . GLU A 1 105 ? -15.608 13.722 23.285 1.00 98.31 105 GLU A N 1
ATOM 812 C CA . GLU A 1 105 ? -15.762 13.842 24.748 1.00 98.31 105 GLU A CA 1
ATOM 813 C C . GLU A 1 105 ? -14.802 12.909 25.511 1.00 98.31 105 GLU A C 1
ATOM 815 O O . GLU A 1 105 ? -14.243 13.289 26.542 1.00 98.31 105 GLU A O 1
ATOM 820 N N . LEU A 1 106 ? -14.622 11.679 25.016 1.00 98.44 106 LEU A N 1
ATOM 821 C CA . LEU A 1 106 ? -13.727 10.682 25.611 1.00 98.44 106 LEU A CA 1
ATOM 822 C C . LEU A 1 106 ? -12.254 11.043 25.385 1.00 98.44 106 LEU A C 1
ATOM 824 O O . LEU A 1 106 ? -11.436 10.866 26.287 1.00 98.44 106 LEU A O 1
ATOM 828 N N . PHE A 1 107 ? -11.928 11.583 24.210 1.00 98.06 107 PHE A N 1
ATOM 829 C CA . PHE A 1 107 ? -10.593 12.087 23.901 1.00 98.06 107 PHE A CA 1
ATOM 830 C C . PHE A 1 107 ? -10.214 13.257 24.821 1.00 98.06 107 PHE A C 1
ATOM 832 O O . PHE A 1 107 ? -9.184 13.210 25.489 1.00 98.06 107 PHE A O 1
ATOM 839 N N . ASP A 1 108 ? -11.085 14.261 24.953 1.00 97.56 108 ASP A N 1
ATOM 840 C CA . ASP A 1 108 ? -10.858 15.428 25.817 1.00 97.56 108 ASP A CA 1
ATOM 841 C C . ASP A 1 108 ? -10.711 15.017 27.299 1.00 97.56 108 ASP A C 1
ATOM 843 O O . ASP A 1 108 ? -9.911 15.570 28.061 1.00 97.56 108 ASP A O 1
ATOM 847 N N . ALA A 1 109 ? -11.452 13.993 27.726 1.00 97.19 109 ALA A N 1
ATOM 848 C CA . ALA A 1 109 ? -11.315 13.413 2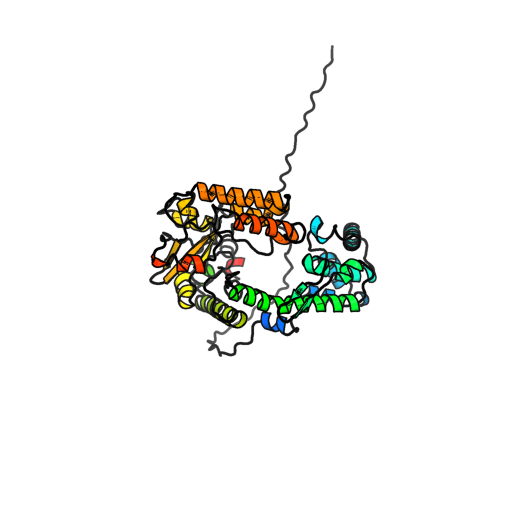9.056 1.00 97.19 109 ALA A CA 1
ATOM 849 C C . ALA A 1 109 ? -9.941 12.772 29.285 1.00 97.19 109 ALA A C 1
ATOM 851 O O . ALA A 1 109 ? -9.328 12.989 30.331 1.00 97.19 109 ALA A O 1
ATOM 852 N N . ARG A 1 110 ? -9.432 12.033 28.296 1.00 95.81 110 ARG A N 1
ATOM 853 C CA . ARG A 1 110 ? -8.090 11.445 28.331 1.00 95.81 110 ARG A CA 1
ATOM 854 C C . ARG A 1 110 ? -7.003 12.520 28.388 1.00 95.81 110 ARG A C 1
ATOM 856 O O . ARG A 1 110 ? -6.104 12.408 29.216 1.00 95.81 110 ARG A O 1
ATOM 863 N N . GLU A 1 111 ? -7.126 13.592 27.606 1.00 94.62 111 GLU A N 1
ATOM 864 C CA . GLU A 1 111 ? -6.171 14.716 27.609 1.00 94.62 111 GLU A CA 1
ATOM 865 C C . GLU A 1 111 ? -6.133 15.472 28.946 1.00 94.62 111 GLU A C 1
ATOM 867 O O . GLU A 1 111 ? -5.083 15.947 29.376 1.00 94.62 111 GLU A O 1
ATOM 872 N N . THR A 1 112 ? -7.265 15.550 29.647 1.00 95.75 112 THR A N 1
ATOM 873 C CA . THR A 1 112 ? -7.343 16.165 30.984 1.00 95.75 112 THR A CA 1
ATOM 874 C C . THR A 1 112 ? -6.934 15.219 32.117 1.00 95.75 112 THR A C 1
ATOM 876 O O . THR A 1 112 ? -6.978 15.605 33.286 1.00 95.75 112 THR A O 1
ATOM 879 N N . GLY A 1 113 ? -6.532 13.983 31.798 1.00 93.38 113 GLY A N 1
ATOM 880 C CA . GLY A 1 113 ? -6.171 12.958 32.778 1.00 93.38 113 GLY A CA 1
ATOM 881 C C . GLY A 1 113 ? -7.363 12.432 33.584 1.00 93.38 113 GLY A C 1
ATOM 882 O O . GLY A 1 113 ? -7.181 11.860 34.660 1.00 93.38 113 GLY A O 1
ATOM 883 N N . ARG A 1 114 ? -8.593 12.641 33.099 1.00 96.19 114 ARG A N 1
ATOM 884 C CA . ARG A 1 114 ? -9.806 12.168 33.760 1.00 96.19 114 ARG A CA 1
ATOM 885 C C . ARG A 1 114 ? -9.938 10.659 33.586 1.00 96.19 114 ARG A C 1
ATOM 887 O O . ARG A 1 114 ? -9.954 10.143 32.472 1.00 96.19 114 ARG A O 1
ATOM 894 N N . VAL A 1 115 ? -10.121 9.962 34.703 1.00 95.25 115 VAL A N 1
ATOM 895 C CA . VAL A 1 115 ? -10.410 8.526 34.699 1.00 95.25 115 VAL A CA 1
ATOM 896 C C . VAL A 1 115 ? -11.783 8.284 34.071 1.00 95.25 115 VAL A C 1
ATOM 898 O O . VAL A 1 115 ? -12.776 8.895 34.476 1.00 95.25 115 VAL A O 1
ATOM 901 N N . LEU A 1 116 ? -11.829 7.389 33.084 1.00 97.56 116 LEU A N 1
ATOM 902 C CA . LEU A 1 116 ? -13.060 6.980 32.416 1.00 97.56 116 LEU A CA 1
ATOM 903 C C . LEU A 1 116 ? -13.778 5.897 33.228 1.00 97.56 116 LEU A C 1
ATOM 905 O O . LEU A 1 116 ? -13.176 4.902 33.637 1.00 97.56 116 LEU A O 1
ATOM 909 N N . HIS A 1 117 ? -15.079 6.072 33.449 1.00 96.62 117 HIS A N 1
ATOM 910 C CA . HIS A 1 117 ? -15.903 5.046 34.090 1.00 96.62 117 HIS A CA 1
ATOM 911 C C . HIS A 1 117 ? -16.287 3.926 33.111 1.00 96.62 117 HIS A C 1
ATOM 913 O O . HIS A 1 117 ? -16.139 4.058 31.900 1.00 96.62 117 HIS A O 1
ATOM 919 N N . VAL A 1 118 ? -16.832 2.818 33.627 1.00 98.00 118 VAL A N 1
ATOM 920 C CA . VAL A 1 118 ? -17.147 1.599 32.850 1.00 98.00 118 VAL A CA 1
ATOM 921 C C . VAL A 1 118 ? -17.944 1.878 31.569 1.00 98.00 118 VAL A C 1
ATOM 923 O O . VAL A 1 118 ? -17.586 1.371 30.510 1.00 98.00 118 VAL A O 1
ATOM 926 N N . GLN A 1 119 ? -18.996 2.703 31.634 1.00 98.56 119 GLN A N 1
ATOM 927 C CA . GLN A 1 119 ? -19.787 3.048 30.446 1.00 98.56 119 GLN A CA 1
ATOM 928 C C . GLN A 1 119 ? -18.965 3.831 29.410 1.00 98.56 119 GLN A C 1
ATOM 930 O O . GLN A 1 119 ? -19.114 3.619 28.214 1.00 98.56 119 GLN A O 1
ATOM 935 N N . GLU A 1 120 ? -18.078 4.717 29.862 1.00 98.62 120 GLU A N 1
ATOM 936 C CA . GLU A 1 120 ? -17.218 5.522 28.992 1.00 98.62 120 GLU A CA 1
ATOM 937 C C . GLU A 1 120 ? -16.134 4.673 28.324 1.00 98.62 120 GLU A C 1
ATOM 939 O O . GLU A 1 120 ? -15.863 4.852 27.142 1.00 98.62 120 GLU A O 1
ATOM 944 N N . LEU A 1 121 ? -15.566 3.708 29.055 1.00 98.62 121 LEU A N 1
ATOM 945 C CA . LEU A 1 121 ? -14.658 2.708 28.494 1.00 98.62 121 LEU A CA 1
ATOM 946 C C . LEU A 1 121 ? -15.361 1.864 27.427 1.00 98.62 121 LEU A C 1
ATOM 948 O O . LEU A 1 121 ? -14.778 1.599 26.380 1.00 98.62 121 LEU A O 1
ATOM 952 N N . ARG A 1 122 ? -16.626 1.487 27.650 1.00 98.69 122 ARG A N 1
ATOM 953 C CA . ARG A 1 122 ? -17.404 0.745 26.651 1.00 98.69 122 ARG A CA 1
ATOM 954 C C . ARG A 1 122 ? -17.722 1.579 25.415 1.00 98.69 122 ARG A C 1
ATOM 956 O O . ARG A 1 122 ? -17.627 1.089 24.292 1.00 98.69 122 ARG A O 1
ATOM 963 N N . ASP A 1 123 ? -18.054 2.851 25.606 1.00 98.75 123 ASP A N 1
ATOM 964 C CA . ASP A 1 123 ? -18.232 3.770 24.487 1.00 98.75 123 ASP A CA 1
ATOM 965 C C . ASP A 1 123 ? -16.920 3.971 23.711 1.00 98.75 123 ASP A C 1
ATOM 967 O O . ASP A 1 123 ? -16.952 4.061 22.486 1.00 98.75 123 ASP A O 1
ATOM 971 N N . LEU A 1 124 ? -15.772 3.981 24.399 1.00 98.75 124 LEU A N 1
ATOM 972 C CA . LEU A 1 124 ? -14.448 4.049 23.778 1.00 98.75 124 LEU A CA 1
ATOM 973 C C . LEU A 1 124 ? -14.138 2.790 22.952 1.00 98.75 124 LEU A C 1
ATOM 975 O O . LEU A 1 124 ? -13.703 2.918 21.810 1.00 98.75 124 LEU A O 1
ATOM 979 N N . GLN A 1 125 ? -14.433 1.591 23.478 1.00 98.75 125 GLN A N 1
ATOM 980 C CA . GLN A 1 125 ? -14.336 0.328 22.724 1.00 98.75 125 GLN A CA 1
ATOM 981 C C . GLN A 1 125 ? -15.129 0.398 21.414 1.00 98.75 125 GLN A C 1
ATOM 983 O O . GLN A 1 125 ? -14.629 0.005 20.358 1.00 98.75 125 GLN A O 1
ATOM 988 N N . MET A 1 126 ? -16.360 0.918 21.470 1.00 98.75 126 MET A N 1
ATOM 989 C CA . MET A 1 126 ? -17.204 1.060 20.285 1.00 98.75 126 MET A CA 1
ATOM 990 C C . MET A 1 126 ? -16.614 2.067 19.296 1.00 98.75 126 MET A C 1
ATOM 992 O O . MET A 1 126 ? -16.428 1.745 18.124 1.00 98.75 126 MET A O 1
ATOM 996 N N . TRP A 1 127 ? -16.332 3.288 19.750 1.00 98.50 127 TRP A N 1
ATOM 997 C CA . TRP A 1 127 ? -15.969 4.383 18.854 1.00 98.50 127 TRP A CA 1
ATOM 998 C C . TRP A 1 127 ? -14.636 4.185 18.153 1.00 98.50 127 TRP A C 1
ATOM 1000 O O . TRP A 1 127 ? -14.547 4.516 16.973 1.00 98.50 127 TRP A O 1
ATOM 1010 N N . PHE A 1 128 ? -13.653 3.581 18.822 1.00 98.06 128 PHE A N 1
ATOM 1011 C CA . PHE A 1 128 ? -12.409 3.183 18.169 1.00 98.06 128 PHE A CA 1
ATOM 1012 C C . PHE A 1 128 ? -12.683 2.304 16.944 1.00 98.06 128 PHE A C 1
ATOM 1014 O O . PHE A 1 128 ? -12.219 2.592 15.847 1.00 98.06 128 PHE A O 1
ATOM 1021 N N . ASN A 1 129 ? -13.521 1.280 17.097 1.00 98.00 129 ASN A N 1
ATOM 1022 C CA . ASN A 1 129 ? -13.855 0.377 16.001 1.00 98.00 129 ASN A CA 1
ATOM 1023 C C . ASN A 1 129 ? -14.722 1.035 14.920 1.00 98.00 129 ASN A C 1
ATOM 1025 O O . ASN A 1 129 ? -14.506 0.793 13.734 1.00 98.00 129 ASN A O 1
ATOM 1029 N N . LEU A 1 130 ? -15.695 1.868 15.305 1.00 97.81 130 LEU A N 1
ATOM 1030 C CA . LEU A 1 130 ? -16.529 2.594 14.343 1.00 97.81 130 LEU A CA 1
ATOM 1031 C C . LEU A 1 130 ? -15.706 3.574 13.503 1.00 97.81 130 LEU A C 1
ATOM 1033 O O . LEU A 1 130 ? -15.992 3.720 12.320 1.00 97.81 130 LEU A O 1
ATOM 1037 N N . ALA A 1 131 ? -14.695 4.224 14.085 1.00 95.38 131 ALA A N 1
ATOM 1038 C CA . ALA A 1 131 ? -13.834 5.183 13.395 1.00 95.38 131 ALA A CA 1
ATOM 1039 C C . ALA A 1 131 ? -13.011 4.553 12.256 1.00 95.38 131 ALA A C 1
ATOM 1041 O O . ALA A 1 131 ? -12.740 5.223 11.262 1.00 95.38 131 ALA A O 1
ATOM 1042 N N . TRP A 1 132 ? -12.676 3.266 12.381 1.00 93.88 132 TRP A N 1
ATOM 1043 C CA . TRP A 1 132 ? -11.968 2.483 11.363 1.00 93.88 132 TRP A CA 1
ATOM 1044 C C . TRP A 1 132 ? -12.893 1.814 10.331 1.00 93.88 132 TRP A C 1
ATOM 1046 O O . TRP A 1 132 ? -12.414 1.216 9.367 1.00 93.88 132 TRP A O 1
ATOM 1056 N N . CYS A 1 133 ? -14.217 1.917 10.487 1.00 94.69 133 CYS A N 1
ATOM 1057 C CA . CYS A 1 133 ? -15.161 1.521 9.444 1.00 94.69 133 CYS A CA 1
ATOM 1058 C C . CYS A 1 133 ? -15.241 2.611 8.366 1.00 94.69 133 CYS A C 1
ATOM 1060 O O . CYS A 1 133 ? -15.455 3.785 8.683 1.00 94.69 133 CYS A O 1
ATOM 1062 N N . CYS A 1 134 ? -15.146 2.215 7.093 1.00 91.38 134 CYS A N 1
ATOM 1063 C CA . CYS A 1 134 ? -15.247 3.154 5.976 1.00 91.38 134 CYS A CA 1
ATOM 1064 C C . CYS A 1 134 ? -16.577 3.926 5.991 1.00 91.38 134 CYS A C 1
ATOM 1066 O O . CYS A 1 134 ? -17.589 3.457 6.531 1.00 91.38 134 CYS A O 1
ATOM 1068 N N . HIS A 1 135 ? -16.568 5.118 5.399 1.00 93.62 135 HIS A N 1
ATOM 1069 C CA . HIS A 1 135 ? -17.691 6.048 5.357 1.00 93.62 135 HIS A CA 1
ATOM 1070 C C . HIS A 1 135 ? -19.015 5.365 4.981 1.00 93.62 135 HIS A C 1
ATOM 1072 O O . HIS A 1 135 ? -20.014 5.557 5.668 1.00 93.62 135 HIS A O 1
ATOM 1078 N N . GLU A 1 136 ? -19.028 4.504 3.963 1.00 94.50 136 GLU A N 1
ATOM 1079 C CA . GLU A 1 136 ? -20.236 3.828 3.476 1.00 94.50 136 GLU A CA 1
ATOM 1080 C C . GLU A 1 136 ? -20.865 2.902 4.524 1.00 94.50 136 GLU A C 1
ATOM 1082 O O . 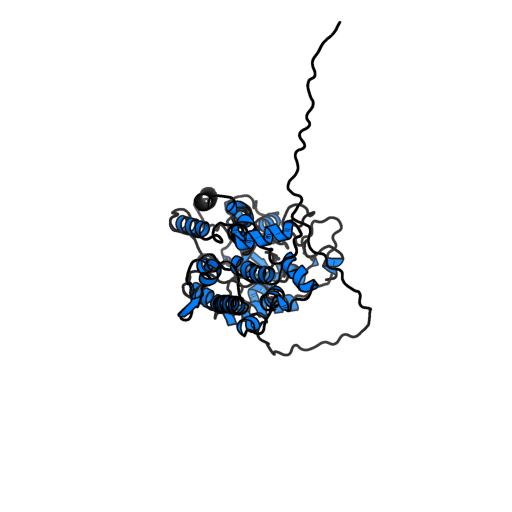GLU A 1 136 ? -22.088 2.851 4.648 1.00 94.50 136 GLU A O 1
ATOM 1087 N N . LEU A 1 137 ? -20.052 2.205 5.326 1.00 96.69 137 LEU A N 1
ATOM 1088 C CA . LEU A 1 137 ? -20.555 1.373 6.426 1.00 96.69 137 LEU A CA 1
ATOM 1089 C C . LEU A 1 137 ? -21.120 2.228 7.565 1.00 96.69 137 LEU A C 1
ATOM 1091 O O . LEU A 1 137 ? -22.039 1.793 8.266 1.00 96.69 137 LEU A O 1
ATOM 1095 N N . ARG A 1 138 ? -20.556 3.426 7.771 1.00 96.50 138 ARG A N 1
ATOM 1096 C CA . ARG A 1 138 ? -20.989 4.383 8.798 1.00 96.50 138 ARG A CA 1
ATOM 1097 C C . ARG A 1 138 ? -22.263 5.131 8.414 1.00 96.50 138 ARG A C 1
ATOM 1099 O O . ARG A 1 138 ? -22.987 5.546 9.316 1.00 96.50 138 ARG A O 1
ATOM 1106 N N . THR A 1 139 ? -22.542 5.305 7.124 1.00 96.12 139 THR A N 1
ATOM 1107 C CA . THR A 1 139 ? -23.677 6.108 6.639 1.00 96.12 139 THR A CA 1
ATOM 1108 C C . THR A 1 139 ? -24.804 5.294 6.011 1.00 96.12 139 THR A C 1
ATOM 1110 O O . THR A 1 139 ? -25.913 5.814 5.885 1.00 96.12 139 THR A O 1
ATOM 1113 N N . GLY A 1 140 ? -24.582 4.021 5.674 1.00 96.56 140 GLY A N 1
ATOM 1114 C CA . GLY A 1 140 ? -25.606 3.199 5.037 1.00 96.56 140 GLY A CA 1
ATOM 1115 C C . GLY A 1 140 ? -25.351 1.697 5.098 1.00 96.56 140 GLY A C 1
ATOM 1116 O O . GLY A 1 140 ? -24.614 1.194 5.949 1.00 96.56 140 GLY A O 1
ATOM 1117 N N . GLU A 1 141 ? -26.032 0.976 4.211 1.00 96.94 141 GLU A N 1
ATOM 1118 C CA . GLU A 1 141 ? -25.858 -0.459 4.000 1.00 96.94 141 GLU A CA 1
ATOM 1119 C C . GLU A 1 141 ? -24.984 -0.704 2.770 1.00 96.94 141 GLU A C 1
ATOM 1121 O O . GLU A 1 141 ? -25.224 -0.147 1.699 1.00 96.94 141 GLU A O 1
ATOM 1126 N N . VAL A 1 142 ? -23.981 -1.566 2.924 1.00 96.44 142 VAL A N 1
ATOM 1127 C CA . VAL A 1 142 ? -23.075 -1.970 1.849 1.00 96.44 142 VAL A CA 1
ATOM 1128 C C . VAL A 1 142 ? -23.405 -3.398 1.442 1.00 96.44 142 VAL A C 1
ATOM 1130 O O . VAL A 1 142 ? -23.386 -4.308 2.275 1.00 96.44 142 VAL A O 1
ATOM 1133 N N . ALA A 1 143 ? -23.698 -3.594 0.157 1.00 96.25 143 ALA A N 1
ATOM 1134 C CA . ALA A 1 143 ? -23.840 -4.920 -0.428 1.00 96.25 143 ALA A CA 1
ATOM 1135 C C . ALA A 1 143 ? -22.463 -5.582 -0.559 1.00 96.25 143 ALA A C 1
ATOM 1137 O O . ALA A 1 143 ? -21.520 -4.978 -1.072 1.00 96.25 143 ALA A O 1
ATOM 1138 N N . LEU A 1 144 ? -22.353 -6.824 -0.098 1.00 95.62 144 LEU A N 1
ATOM 1139 C CA . LEU A 1 144 ? -21.132 -7.616 -0.156 1.00 95.62 144 LEU A CA 1
ATOM 1140 C C . LEU A 1 144 ? -21.252 -8.712 -1.230 1.00 95.62 144 LEU A C 1
ATOM 1142 O O . LEU A 1 144 ? -22.355 -9.210 -1.488 1.00 95.62 144 LEU A O 1
ATOM 1146 N N . PRO A 1 145 ? -20.126 -9.150 -1.824 1.00 92.38 145 PRO A N 1
ATOM 1147 C CA . PRO A 1 145 ? -20.072 -10.386 -2.594 1.00 92.38 145 PRO A CA 1
ATOM 1148 C C . PRO A 1 145 ? -20.760 -11.545 -1.863 1.00 92.38 145 PRO A C 1
ATOM 1150 O O . PRO A 1 145 ? -20.552 -11.753 -0.667 1.00 92.38 145 PRO A O 1
ATOM 1153 N N . GLY A 1 146 ? -21.580 -12.310 -2.586 1.00 85.19 146 GLY A N 1
ATOM 1154 C CA . GLY A 1 146 ? -22.359 -13.419 -2.021 1.00 85.19 146 GLY A CA 1
ATOM 1155 C C . GLY A 1 146 ? -23.758 -13.053 -1.509 1.00 85.19 146 GLY A C 1
ATOM 1156 O O . GLY A 1 146 ? -24.477 -13.950 -1.080 1.00 85.19 146 GLY A O 1
ATOM 1157 N N . GLY A 1 147 ? -24.172 -11.783 -1.604 1.00 89.50 147 GLY A N 1
ATOM 1158 C CA . GLY A 1 147 ? -25.552 -11.343 -1.342 1.00 89.50 147 GLY A CA 1
ATOM 1159 C C . GLY A 1 147 ? -25.839 -10.884 0.092 1.00 89.50 147 GLY A C 1
ATOM 1160 O O . GLY A 1 147 ? -26.963 -10.476 0.378 1.00 89.50 147 GLY A O 1
ATOM 1161 N N . ASP A 1 148 ? -24.840 -10.917 0.975 1.00 93.31 148 ASP A N 1
ATOM 1162 C CA . ASP A 1 148 ? -24.931 -10.349 2.323 1.00 93.31 148 ASP A CA 1
ATOM 1163 C C . ASP A 1 148 ? -24.896 -8.810 2.291 1.00 93.31 148 ASP A C 1
ATOM 1165 O O . ASP A 1 148 ? -24.390 -8.190 1.352 1.00 93.31 148 ASP A O 1
ATOM 1169 N N . THR A 1 149 ? -25.366 -8.182 3.371 1.00 96.88 149 THR A N 1
ATOM 1170 C CA . THR A 1 149 ? -25.179 -6.748 3.629 1.00 96.88 149 THR A CA 1
ATOM 1171 C C . THR A 1 149 ? -24.462 -6.508 4.957 1.00 96.88 149 THR A C 1
ATOM 1173 O O . THR A 1 149 ? -24.608 -7.270 5.926 1.00 96.88 149 THR A O 1
ATOM 1176 N N . ALA A 1 150 ? -23.677 -5.432 5.007 1.00 97.81 150 ALA A N 1
ATOM 1177 C CA . ALA A 1 150 ? -23.033 -4.945 6.221 1.00 97.81 150 ALA A CA 1
ATOM 1178 C C . ALA A 1 150 ? -23.348 -3.466 6.458 1.00 97.81 150 ALA A C 1
ATOM 1180 O O . ALA A 1 150 ? -23.403 -2.669 5.522 1.00 97.81 150 ALA A O 1
ATOM 1181 N N . SER A 1 151 ? -23.551 -3.104 7.723 1.00 98.31 151 SER A N 1
ATOM 1182 C CA . SER A 1 151 ? -23.762 -1.715 8.135 1.00 98.31 151 SER A CA 1
ATOM 1183 C C . SER A 1 151 ? -23.456 -1.529 9.611 1.00 98.31 151 SER A C 1
ATOM 1185 O O . SER A 1 151 ? -23.894 -2.324 10.445 1.00 98.31 151 SER A O 1
ATOM 1187 N N . VAL A 1 152 ? -22.780 -0.430 9.943 1.00 98.44 152 VAL A N 1
ATOM 1188 C CA . VAL A 1 152 ? -22.611 0.043 11.325 1.00 98.44 152 VAL A CA 1
ATOM 1189 C C . VAL A 1 152 ? -23.342 1.365 11.583 1.00 98.44 152 VAL A C 1
ATOM 1191 O O . VAL A 1 152 ? -23.267 1.901 12.689 1.00 98.44 152 VAL A O 1
ATOM 1194 N N . ALA A 1 153 ? -24.111 1.865 10.609 1.00 98.38 153 ALA A N 1
ATOM 1195 C CA . ALA A 1 153 ? -24.806 3.150 10.681 1.00 98.38 153 ALA A CA 1
ATOM 1196 C C . ALA A 1 153 ? -25.735 3.262 11.900 1.00 98.38 153 ALA A C 1
ATOM 1198 O O . ALA A 1 153 ? -25.801 4.306 12.546 1.00 98.38 153 ALA A O 1
ATOM 1199 N N . ARG A 1 154 ? -26.386 2.158 12.295 1.00 98.44 154 ARG A N 1
ATOM 1200 C CA . ARG A 1 154 ? -27.222 2.107 13.509 1.00 98.44 154 ARG A CA 1
ATOM 1201 C C . ARG A 1 154 ? -26.446 2.417 14.796 1.00 98.44 154 ARG A C 1
ATOM 1203 O O . ARG A 1 154 ? -27.000 3.025 15.707 1.00 98.44 154 ARG A O 1
ATOM 1210 N N . PHE A 1 155 ? -25.173 2.023 14.878 1.00 98.69 155 PHE A N 1
ATOM 1211 C CA . PHE A 1 155 ? -24.326 2.286 16.044 1.00 98.69 155 PHE A CA 1
ATOM 1212 C C . PHE A 1 155 ? -23.820 3.726 16.039 1.00 98.69 155 PHE A C 1
ATOM 1214 O O . PHE A 1 155 ? -23.827 4.374 17.082 1.00 98.69 155 PHE A O 1
ATOM 1221 N N . VAL A 1 156 ? -23.477 4.252 14.860 1.00 98.31 156 VAL A N 1
ATOM 1222 C CA . VAL A 1 156 ? -23.136 5.672 14.683 1.00 98.31 156 VAL A CA 1
ATOM 1223 C C . VAL A 1 156 ? -24.316 6.560 15.097 1.00 98.31 156 VAL A C 1
ATOM 1225 O O . VAL A 1 156 ? -24.133 7.490 15.876 1.00 98.31 156 VAL A O 1
ATOM 1228 N N . ALA A 1 157 ? -25.537 6.230 14.658 1.00 98.19 157 ALA A N 1
ATOM 1229 C CA . ALA A 1 157 ? -26.756 6.954 15.022 1.00 98.19 157 ALA A CA 1
ATOM 1230 C C . ALA A 1 157 ? -27.078 6.872 16.524 1.00 98.19 157 ALA A C 1
ATOM 1232 O O . ALA A 1 157 ? -27.538 7.852 17.107 1.00 98.19 157 ALA A O 1
ATOM 1233 N N . LYS A 1 158 ? -26.820 5.720 17.160 1.00 98.56 158 LYS A N 1
ATOM 1234 C CA . LYS A 1 158 ? -26.958 5.554 18.614 1.00 98.56 158 LYS A CA 1
ATOM 1235 C C . LYS A 1 158 ? -25.972 6.448 19.376 1.00 98.56 158 LYS A C 1
ATOM 1237 O O . LYS A 1 158 ? -26.343 7.072 20.367 1.00 98.56 158 LYS A O 1
ATOM 1242 N N . GLY A 1 159 ? -24.723 6.506 18.921 1.00 98.31 159 GLY A N 1
ATOM 1243 C CA . GLY A 1 159 ? -23.702 7.473 19.322 1.00 98.31 159 GLY A CA 1
ATOM 1244 C C . GLY A 1 159 ? -23.122 7.347 20.739 1.00 98.31 159 GLY A C 1
ATOM 1245 O O . GLY A 1 159 ? -21.978 7.746 20.956 1.00 98.31 159 GLY A O 1
ATOM 1246 N N . ARG A 1 160 ? -23.861 6.805 21.711 1.00 98.44 160 ARG A N 1
ATOM 1247 C CA . ARG A 1 160 ? -23.418 6.618 23.102 1.00 98.44 160 ARG A CA 1
ATOM 1248 C C . ARG A 1 160 ? -24.206 5.515 23.811 1.00 98.44 160 ARG A C 1
ATOM 1250 O O . ARG A 1 160 ? -25.145 4.956 23.247 1.00 98.44 160 ARG A O 1
ATOM 1257 N N . ASP A 1 161 ? -23.840 5.243 25.062 1.00 98.31 161 ASP A N 1
ATOM 1258 C CA . ASP A 1 161 ? -24.527 4.288 25.938 1.00 98.31 161 ASP A CA 1
ATOM 1259 C C . ASP A 1 161 ? -24.612 2.890 25.302 1.00 98.31 161 ASP A C 1
ATOM 1261 O O . ASP A 1 161 ? -25.648 2.211 25.296 1.00 98.31 161 ASP A O 1
ATOM 1265 N N . PHE A 1 162 ? -23.500 2.465 24.696 1.00 98.69 162 PHE A N 1
ATOM 1266 C CA . PHE A 1 162 ? -23.406 1.158 24.059 1.00 98.69 162 PHE A CA 1
ATOM 1267 C C . PHE A 1 162 ? -23.484 0.048 25.102 1.00 98.69 162 PHE A C 1
ATOM 1269 O O . PHE A 1 162 ? -23.109 0.228 26.263 1.00 98.69 162 PHE A O 1
ATOM 1276 N N . THR A 1 163 ? -23.987 -1.106 24.687 1.00 98.62 163 THR A N 1
ATOM 1277 C CA . THR A 1 163 ? -24.064 -2.339 25.476 1.00 98.62 163 THR A CA 1
ATOM 1278 C C . THR A 1 163 ? -23.001 -3.331 25.004 1.00 98.62 163 THR A C 1
ATOM 1280 O O . THR A 1 163 ? -22.397 -3.155 23.946 1.00 98.62 163 THR A O 1
ATOM 1283 N N . VAL A 1 164 ? -22.763 -4.391 25.780 1.00 98.12 164 VAL A N 1
ATOM 1284 C CA . VAL A 1 164 ? -21.879 -5.493 25.351 1.00 98.12 164 VAL A CA 1
ATOM 1285 C C . VAL A 1 164 ? -22.417 -6.158 24.077 1.00 98.12 164 VAL A C 1
ATOM 1287 O O . VAL A 1 164 ? -21.641 -6.489 23.182 1.00 98.12 164 VAL A O 1
ATOM 1290 N N . ASP A 1 165 ? -23.741 -6.271 23.954 1.00 98.50 165 ASP A N 1
ATOM 1291 C CA . ASP A 1 165 ? -24.390 -6.827 22.765 1.00 98.50 165 ASP A CA 1
ATOM 1292 C C . ASP A 1 165 ? -24.202 -5.929 21.535 1.00 98.50 165 ASP A C 1
ATOM 1294 O O . ASP A 1 165 ? -23.991 -6.439 20.436 1.00 98.50 165 ASP A O 1
ATOM 1298 N N . ASP A 1 166 ? -24.194 -4.599 21.708 1.00 98.75 166 ASP A N 1
ATOM 1299 C CA . ASP A 1 166 ? -23.880 -3.675 20.612 1.00 98.75 166 ASP A CA 1
ATOM 1300 C C . ASP A 1 166 ? -22.453 -3.891 20.095 1.00 98.75 166 ASP A C 1
ATOM 1302 O O . ASP A 1 166 ? -22.253 -3.969 18.884 1.00 98.75 166 ASP A O 1
ATOM 1306 N N . ILE A 1 167 ? -21.467 -4.027 20.992 1.00 98.62 167 ILE A N 1
ATOM 1307 C CA . ILE A 1 167 ? -20.073 -4.314 20.614 1.00 98.62 167 ILE A CA 1
ATOM 1308 C C . ILE A 1 167 ? -19.988 -5.634 19.845 1.00 98.62 167 ILE A C 1
ATOM 1310 O O . ILE A 1 167 ? -19.401 -5.687 18.763 1.00 98.62 167 ILE A O 1
ATOM 1314 N N . ALA A 1 168 ? -20.602 -6.696 20.373 1.00 98.25 168 ALA A N 1
ATOM 1315 C CA . ALA A 1 168 ? -20.601 -8.003 19.724 1.00 98.25 168 ALA A CA 1
ATOM 1316 C C . ALA A 1 168 ? -21.252 -7.946 18.332 1.00 98.25 168 ALA A C 1
ATOM 1318 O O . ALA A 1 168 ? -20.743 -8.543 17.379 1.00 98.25 168 ALA A O 1
ATOM 1319 N N . ALA A 1 169 ? -22.345 -7.194 18.194 1.00 98.50 169 ALA A N 1
ATOM 1320 C CA . ALA A 1 169 ? -23.026 -6.995 16.925 1.00 98.50 169 ALA A CA 1
ATOM 1321 C C . ALA A 1 169 ? -22.198 -6.152 15.940 1.00 98.50 169 ALA A C 1
ATOM 1323 O O . ALA A 1 169 ? -22.153 -6.495 14.764 1.00 98.50 169 ALA A O 1
ATOM 1324 N N . MET A 1 170 ? -21.496 -5.108 16.389 1.00 98.44 170 MET A N 1
ATOM 1325 C CA . MET A 1 170 ? -20.576 -4.326 15.553 1.00 98.44 170 MET A CA 1
ATOM 1326 C C . MET A 1 170 ? -19.410 -5.187 15.039 1.00 98.44 170 MET A C 1
ATOM 1328 O O . MET A 1 170 ? -19.146 -5.206 13.836 1.00 98.44 170 MET A O 1
ATOM 1332 N N . VAL A 1 171 ? -18.785 -5.993 15.905 1.00 97.62 171 VAL A N 1
ATOM 1333 C CA . VAL A 1 171 ? -17.727 -6.937 15.499 1.00 97.62 171 VAL A CA 1
ATOM 1334 C C . VAL A 1 171 ? -18.264 -7.978 14.510 1.00 97.62 171 VAL A C 1
ATOM 1336 O O . VAL A 1 171 ? -17.558 -8.404 13.592 1.00 97.62 171 VAL A O 1
ATOM 1339 N N . ALA A 1 172 ? -19.526 -8.395 14.646 1.00 96.81 172 ALA A N 1
ATOM 1340 C CA . ALA A 1 172 ? -20.154 -9.279 13.669 1.00 96.81 172 ALA A CA 1
ATOM 1341 C C . ALA A 1 172 ? -20.263 -8.623 12.279 1.00 96.81 172 ALA A C 1
ATOM 1343 O O . ALA A 1 172 ? -20.004 -9.307 11.287 1.00 96.81 172 ALA A O 1
ATOM 1344 N N . GLU A 1 173 ? -20.570 -7.322 12.195 1.00 97.75 173 GLU A N 1
ATOM 1345 C CA . GLU A 1 173 ? -20.557 -6.561 10.932 1.00 97.75 173 GLU A CA 1
ATOM 1346 C C . GLU A 1 173 ? -19.142 -6.468 10.344 1.00 97.75 173 GLU A C 1
ATOM 1348 O O . GLU A 1 173 ? -18.953 -6.796 9.173 1.00 97.75 173 GLU A O 1
ATOM 1353 N N . GLN A 1 174 ? -18.126 -6.139 11.154 1.00 96.12 174 GLN A N 1
ATOM 1354 C CA . GLN A 1 174 ? -16.720 -6.140 10.712 1.00 96.12 174 GLN A CA 1
ATOM 1355 C C . GLN A 1 174 ? -16.317 -7.503 10.130 1.00 96.12 174 GLN A C 1
ATOM 1357 O O . GLN A 1 174 ? -15.700 -7.589 9.070 1.00 96.12 174 GLN A O 1
ATOM 1362 N N . ARG A 1 175 ? -16.729 -8.604 10.772 1.00 94.81 175 ARG A N 1
ATOM 1363 C CA . ARG A 1 175 ? -16.457 -9.963 10.284 1.00 94.81 175 ARG A CA 1
ATOM 1364 C C . ARG A 1 175 ? -17.133 -10.273 8.948 1.00 94.81 175 ARG A C 1
ATOM 1366 O O . ARG A 1 175 ? -16.576 -11.063 8.187 1.00 94.81 175 ARG A O 1
ATOM 1373 N N . LYS A 1 176 ? -18.309 -9.702 8.651 1.00 95.69 176 LYS A N 1
ATOM 1374 C CA . LYS A 1 176 ? -18.917 -9.824 7.312 1.00 95.69 176 LYS A CA 1
ATOM 1375 C C . LYS A 1 176 ? -18.019 -9.165 6.266 1.00 95.69 176 LYS A C 1
ATOM 1377 O O . LYS A 1 176 ? -17.676 -9.809 5.280 1.00 95.69 176 LYS A O 1
ATOM 1382 N N . VAL A 1 177 ? -17.570 -7.938 6.536 1.00 95.69 177 VAL A N 1
ATOM 1383 C CA . VAL A 1 177 ? -16.680 -7.176 5.644 1.00 95.69 177 VAL A CA 1
ATOM 1384 C C . VAL A 1 177 ? -15.363 -7.918 5.416 1.00 95.69 177 VAL A C 1
ATOM 1386 O O . VAL A 1 177 ? -14.979 -8.138 4.273 1.00 95.69 177 VAL A O 1
ATOM 1389 N N . LEU A 1 178 ? -14.711 -8.407 6.477 1.00 93.75 178 LEU A N 1
ATOM 1390 C CA . LEU A 1 178 ? -13.450 -9.153 6.371 1.00 93.75 178 LEU A CA 1
ATOM 1391 C C . LEU A 1 178 ? -13.566 -10.406 5.488 1.00 93.75 178 LEU A C 1
ATOM 1393 O O . LEU A 1 178 ? -12.659 -10.700 4.710 1.00 93.75 178 LEU A O 1
ATOM 1397 N N . ARG A 1 179 ? -14.685 -11.140 5.570 1.00 93.75 179 ARG A N 1
ATOM 1398 C CA . ARG A 1 179 ? -14.933 -12.308 4.704 1.00 93.75 179 ARG A CA 1
ATOM 1399 C C . ARG A 1 179 ? -15.150 -11.926 3.240 1.00 93.75 179 ARG A C 1
ATOM 1401 O O . ARG A 1 179 ? -14.871 -12.741 2.366 1.00 93.75 179 ARG A O 1
ATOM 1408 N N . ALA A 1 180 ? -15.627 -10.713 2.983 1.00 95.62 180 ALA A N 1
ATOM 1409 C CA . ALA A 1 180 ? -15.928 -10.216 1.649 1.00 95.62 180 ALA A CA 1
ATOM 1410 C C . ALA A 1 180 ? -14.705 -9.669 0.890 1.00 95.62 180 ALA A C 1
ATOM 1412 O O . ALA A 1 180 ? -14.762 -9.592 -0.334 1.00 95.62 180 ALA A O 1
ATOM 1413 N N . ILE A 1 181 ? -13.593 -9.349 1.571 1.00 94.75 181 ILE A N 1
ATOM 1414 C CA . ILE A 1 181 ? -12.404 -8.727 0.952 1.00 94.75 181 ILE A CA 1
ATOM 1415 C C . ILE A 1 181 ? -11.858 -9.556 -0.220 1.00 94.75 181 ILE A C 1
ATOM 1417 O O . ILE A 1 181 ? -11.742 -9.054 -1.336 1.00 94.75 181 ILE A O 1
ATOM 1421 N N . VAL A 1 182 ? -11.519 -10.830 0.011 1.00 95.75 182 VAL A N 1
ATOM 1422 C CA . VAL A 1 182 ? -10.921 -11.681 -1.036 1.00 95.75 182 VAL A CA 1
ATOM 1423 C C . VAL A 1 182 ? -11.899 -11.939 -2.193 1.00 95.75 182 VAL A C 1
ATOM 1425 O O . VAL A 1 182 ? -11.495 -11.744 -3.341 1.00 95.75 182 VAL A O 1
ATOM 1428 N N . PRO A 1 183 ? -13.173 -12.321 -1.947 1.00 95.69 183 PRO A N 1
ATOM 1429 C CA . PRO A 1 183 ? -14.171 -12.429 -3.010 1.00 95.69 183 PRO A CA 1
ATOM 1430 C C . PRO A 1 183 ? -14.328 -11.154 -3.847 1.00 95.69 183 PRO A C 1
ATOM 1432 O O . PRO A 1 183 ? -14.343 -11.253 -5.070 1.00 95.69 183 PRO A O 1
ATOM 1435 N N . LEU A 1 184 ? -14.370 -9.976 -3.212 1.00 96.19 184 LEU A N 1
ATOM 1436 C CA . LEU A 1 184 ? -14.507 -8.691 -3.904 1.00 96.19 184 LEU A CA 1
ATOM 1437 C C . LEU A 1 184 ? -13.342 -8.447 -4.865 1.00 96.19 184 LEU A C 1
ATOM 1439 O O . LEU A 1 184 ? -13.551 -8.169 -6.043 1.00 96.19 184 LEU A O 1
ATOM 1443 N N . TYR A 1 185 ? -12.105 -8.587 -4.384 1.00 96.88 185 TYR A N 1
ATOM 1444 C CA . TYR A 1 185 ? -10.930 -8.405 -5.237 1.00 96.88 185 TYR A CA 1
ATOM 1445 C C . TYR A 1 185 ? -10.873 -9.430 -6.371 1.00 96.88 185 TYR A C 1
ATOM 1447 O O . TYR A 1 185 ? -10.470 -9.085 -7.482 1.00 96.88 185 TYR A O 1
ATOM 1455 N N . ARG A 1 186 ? -11.323 -10.668 -6.132 1.00 95.69 186 ARG A N 1
ATOM 1456 C CA . ARG A 1 186 ? -11.432 -11.681 -7.186 1.00 95.69 186 ARG A CA 1
ATOM 1457 C C . ARG A 1 186 ? -12.424 -11.259 -8.273 1.00 95.69 186 ARG A C 1
ATOM 1459 O O . ARG A 1 186 ? -12.050 -11.285 -9.441 1.00 95.69 186 ARG A O 1
ATOM 1466 N N . GLU A 1 187 ? -13.631 -10.827 -7.906 1.00 95.19 187 GLU A N 1
ATOM 1467 C CA . GLU A 1 187 ? -14.641 -10.338 -8.859 1.00 95.19 187 GLU A CA 1
ATOM 1468 C C . GLU A 1 187 ? -14.120 -9.138 -9.668 1.00 95.19 187 GLU A C 1
ATOM 1470 O O . GLU A 1 187 ? -14.256 -9.104 -10.893 1.00 95.19 187 GLU A O 1
ATOM 1475 N N . LEU A 1 188 ? -13.442 -8.185 -9.015 1.00 96.31 188 LEU A N 1
ATOM 1476 C CA . LEU A 1 188 ? -12.825 -7.036 -9.688 1.00 96.31 188 LEU A CA 1
ATOM 1477 C C . LEU A 1 188 ? -11.735 -7.462 -10.686 1.00 96.31 188 LEU A C 1
ATOM 1479 O O . LEU A 1 188 ? -11.652 -6.910 -11.787 1.00 96.31 188 LEU A O 1
ATOM 1483 N N . ALA A 1 189 ? -10.904 -8.442 -10.326 1.00 95.94 189 ALA A N 1
ATOM 1484 C CA . ALA A 1 189 ? -9.843 -8.952 -11.191 1.00 95.94 189 ALA A CA 1
ATOM 1485 C C . ALA A 1 189 ? -10.384 -9.792 -12.361 1.00 95.94 189 ALA A C 1
ATOM 1487 O O . ALA A 1 189 ? -9.825 -9.768 -13.459 1.00 95.94 189 ALA A O 1
ATOM 1488 N N . GLU A 1 190 ? -11.454 -10.560 -12.150 1.00 94.69 190 GLU A N 1
ATOM 1489 C CA . GLU A 1 190 ? -12.154 -11.315 -13.201 1.00 94.69 190 GLU A CA 1
ATOM 1490 C C . GLU A 1 190 ? -12.849 -10.378 -14.194 1.00 94.69 190 GLU A C 1
ATOM 1492 O O . GLU A 1 190 ? -12.788 -10.607 -15.400 1.00 94.69 190 GLU A O 1
ATOM 1497 N N . ALA A 1 191 ? -13.408 -9.267 -13.708 1.00 95.50 191 ALA A N 1
ATOM 1498 C CA . ALA A 1 191 ? -13.976 -8.207 -14.537 1.00 95.50 191 ALA A CA 1
ATOM 1499 C C . ALA A 1 191 ? -12.919 -7.331 -15.245 1.00 95.50 191 ALA A C 1
ATOM 1501 O O . ALA A 1 191 ? -13.277 -6.384 -15.946 1.00 95.50 191 ALA A O 1
ATOM 1502 N N . GLY A 1 192 ? -11.621 -7.594 -15.044 1.00 93.62 192 GLY A N 1
ATOM 1503 C CA . GLY A 1 192 ? -10.528 -6.824 -15.648 1.00 93.62 192 GLY A CA 1
ATOM 1504 C C . GLY A 1 192 ? -10.430 -5.376 -15.153 1.00 93.62 192 GLY A C 1
ATOM 1505 O O . GLY A 1 192 ? -9.848 -4.535 -15.838 1.00 93.62 192 GLY A O 1
ATOM 1506 N N . ARG A 1 193 ? -11.017 -5.075 -13.986 1.00 95.31 193 ARG A N 1
ATOM 1507 C CA . ARG A 1 193 ? -11.028 -3.738 -13.368 1.00 95.31 193 ARG A CA 1
ATOM 1508 C C . ARG A 1 193 ? -9.751 -3.441 -12.592 1.00 95.31 193 ARG A C 1
ATOM 1510 O O . ARG A 1 193 ? -9.400 -2.276 -12.450 1.00 95.31 193 ARG A O 1
ATOM 1517 N N . VAL A 1 194 ? -9.091 -4.479 -12.082 1.00 96.81 194 VAL A N 1
ATOM 1518 C CA . VAL A 1 194 ? -7.830 -4.393 -11.337 1.00 96.81 194 VAL A CA 1
ATOM 1519 C C . VAL A 1 194 ? -6.894 -5.525 -11.751 1.00 96.81 194 VAL A C 1
ATOM 1521 O O . VAL A 1 194 ? -7.341 -6.600 -12.154 1.00 96.81 194 VAL A O 1
ATOM 1524 N N . GLU A 1 195 ? -5.595 -5.295 -11.602 1.00 97.56 195 GLU A N 1
ATOM 1525 C CA . GLU A 1 195 ? -4.583 -6.348 -11.576 1.00 97.56 195 GLU A CA 1
ATOM 1526 C C . GLU A 1 195 ? -4.187 -6.599 -10.117 1.00 97.56 195 GLU A C 1
ATOM 1528 O O . GLU A 1 195 ? -3.882 -5.657 -9.389 1.00 97.56 195 GLU A O 1
ATOM 1533 N N . LEU A 1 196 ? -4.207 -7.862 -9.686 1.00 97.88 196 LEU A N 1
ATOM 1534 C CA . LEU A 1 196 ? -3.764 -8.255 -8.349 1.00 97.88 196 LEU A CA 1
ATOM 1535 C C . LEU A 1 196 ? -2.329 -8.771 -8.425 1.00 97.88 196 LEU A C 1
ATOM 1537 O O . LEU A 1 196 ? -2.021 -9.676 -9.205 1.00 97.88 196 LEU A O 1
ATOM 1541 N N . THR A 1 197 ? -1.460 -8.182 -7.615 1.00 97.00 197 THR A N 1
ATOM 1542 C CA . THR A 1 197 ? -0.066 -8.593 -7.464 1.00 97.00 197 THR A CA 1
ATOM 1543 C C . THR A 1 197 ? 0.120 -9.414 -6.195 1.00 97.00 197 THR A C 1
ATOM 1545 O O . THR A 1 197 ? -0.776 -9.539 -5.358 1.00 97.00 197 THR A O 1
ATOM 1548 N N . THR A 1 198 ? 1.311 -9.986 -6.037 1.00 97.94 198 THR A N 1
ATOM 1549 C CA . THR A 1 198 ? 1.745 -10.563 -4.761 1.00 97.94 198 THR A CA 1
ATOM 1550 C C . THR A 1 198 ? 2.968 -9.831 -4.230 1.00 97.94 198 THR A C 1
ATOM 1552 O O . THR A 1 198 ? 3.611 -9.071 -4.940 1.00 97.94 198 THR A O 1
ATOM 1555 N N . THR A 1 199 ? 3.350 -10.131 -2.999 1.00 98.12 199 THR A N 1
ATOM 1556 C CA . THR A 1 199 ? 4.640 -9.759 -2.411 1.00 98.12 199 THR A CA 1
ATOM 1557 C C . THR A 1 199 ? 5.293 -11.008 -1.800 1.00 98.12 199 THR A C 1
ATOM 1559 O O . THR A 1 199 ? 4.572 -11.991 -1.575 1.00 98.12 199 THR A O 1
ATOM 1562 N N . PRO A 1 200 ? 6.622 -11.064 -1.566 1.00 98.12 200 PRO A N 1
ATOM 1563 C CA . PRO A 1 200 ? 7.252 -12.182 -0.861 1.00 98.12 200 PRO A CA 1
ATOM 1564 C C . PRO A 1 200 ? 6.516 -12.510 0.449 1.00 98.12 200 PRO A C 1
ATOM 1566 O O . PRO A 1 200 ? 6.103 -11.619 1.178 1.00 98.12 200 PRO A O 1
ATOM 1569 N N . TYR A 1 201 ? 6.319 -13.795 0.759 1.00 97.69 201 TYR A N 1
ATOM 1570 C CA . TYR A 1 201 ? 5.209 -14.233 1.628 1.00 97.69 201 TYR A CA 1
ATOM 1571 C C . TYR A 1 201 ? 5.145 -13.650 3.059 1.00 97.69 201 TYR A C 1
ATOM 1573 O O . TYR A 1 201 ? 4.058 -13.547 3.618 1.00 97.69 201 TYR A O 1
ATOM 1581 N N . TYR A 1 202 ? 6.279 -13.289 3.666 1.00 96.75 202 TYR A N 1
ATOM 1582 C CA . TYR A 1 202 ? 6.316 -12.578 4.960 1.00 96.75 202 TYR A CA 1
ATOM 1583 C C . TYR A 1 202 ? 7.007 -11.214 4.824 1.00 96.75 202 TYR A C 1
ATOM 1585 O O . TYR A 1 202 ? 7.626 -10.735 5.764 1.00 96.75 202 TYR A O 1
ATOM 1593 N N . HIS A 1 203 ? 6.946 -10.638 3.625 1.00 96.69 203 HIS A N 1
ATOM 1594 C CA . HIS A 1 203 ? 7.545 -9.360 3.266 1.00 96.69 203 HIS A CA 1
ATOM 1595 C C . HIS A 1 203 ? 9.065 -9.215 3.546 1.00 96.69 203 HIS A C 1
ATOM 1597 O O . HIS A 1 203 ? 9.490 -8.137 3.951 1.00 96.69 203 HIS A O 1
ATOM 1603 N N . PRO A 1 204 ? 9.927 -10.248 3.365 1.00 96.50 204 PRO A N 1
ATOM 1604 C CA . PRO A 1 204 ? 11.369 -10.060 3.529 1.00 96.50 204 PRO A CA 1
ATOM 1605 C C . PRO A 1 204 ? 11.987 -9.229 2.399 1.00 96.50 204 PRO A C 1
ATOM 1607 O O . PRO A 1 204 ? 11.577 -9.326 1.237 1.00 96.50 204 PRO A O 1
ATOM 1610 N N . ILE A 1 205 ? 13.071 -8.525 2.728 1.00 95.94 205 ILE A N 1
ATOM 1611 C CA . ILE A 1 205 ? 13.925 -7.813 1.774 1.00 95.94 205 ILE A CA 1
ATOM 1612 C C . ILE A 1 205 ? 14.739 -8.832 0.962 1.00 95.94 205 ILE A C 1
ATOM 1614 O O . ILE A 1 205 ? 15.824 -9.260 1.359 1.00 95.94 205 ILE A O 1
ATOM 1618 N N . LEU A 1 206 ? 14.196 -9.263 -0.182 1.00 97.00 206 LEU A N 1
ATOM 1619 C CA . LEU A 1 206 ? 14.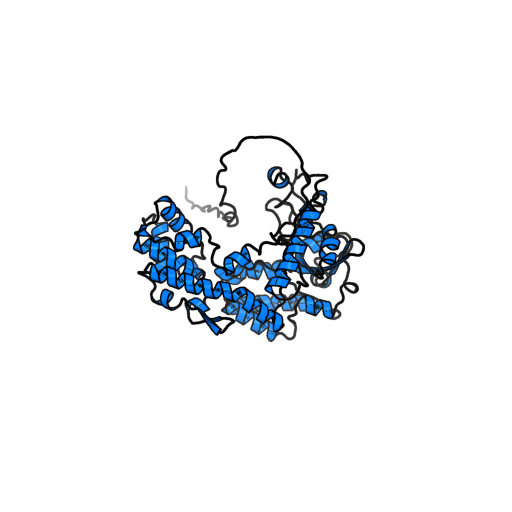795 -10.319 -1.010 1.00 97.00 206 LEU A CA 1
ATOM 1620 C C . LEU A 1 206 ? 16.261 -10.067 -1.396 1.00 97.00 206 LEU A C 1
ATOM 1622 O O . LEU A 1 206 ? 17.030 -11.026 -1.319 1.00 97.00 206 LEU A O 1
ATOM 1626 N N . PRO A 1 207 ? 16.689 -8.842 -1.767 1.00 95.75 207 PRO A N 1
ATOM 1627 C CA . PRO A 1 207 ? 18.093 -8.600 -2.087 1.00 95.75 207 PRO A CA 1
ATOM 1628 C C . PRO A 1 207 ? 19.064 -8.989 -0.966 1.00 95.75 207 PRO A C 1
ATOM 1630 O O . PRO A 1 207 ? 20.101 -9.581 -1.252 1.00 95.75 207 PRO A O 1
ATOM 1633 N N . ILE A 1 208 ? 18.697 -8.736 0.297 1.00 94.38 208 ILE A N 1
ATOM 1634 C CA . ILE A 1 208 ? 19.510 -9.079 1.474 1.00 94.38 208 ILE A CA 1
ATOM 1635 C C . ILE A 1 208 ? 19.586 -10.594 1.664 1.00 94.38 208 ILE A C 1
ATOM 1637 O O . ILE A 1 208 ? 20.646 -11.123 1.983 1.00 94.38 208 ILE A O 1
ATOM 1641 N N . LEU A 1 209 ? 18.481 -11.313 1.447 1.00 94.81 209 LEU A N 1
ATOM 1642 C CA . LEU A 1 209 ? 18.485 -12.772 1.562 1.00 94.81 209 LEU A CA 1
ATOM 1643 C C . LEU A 1 209 ? 19.312 -13.433 0.457 1.00 94.81 209 LEU A C 1
ATOM 1645 O O . LEU A 1 209 ? 19.951 -14.453 0.699 1.00 94.81 209 LEU A O 1
ATOM 1649 N N . VAL A 1 210 ? 19.284 -12.890 -0.759 1.00 94.38 210 VAL A N 1
ATOM 1650 C CA . VAL A 1 210 ? 19.991 -13.483 -1.899 1.00 94.38 210 VAL A CA 1
ATOM 1651 C C . VAL A 1 210 ? 21.488 -13.195 -1.819 1.00 94.38 210 VAL A C 1
ATOM 1653 O O . VAL A 1 210 ? 22.285 -14.133 -1.871 1.00 94.38 210 VAL A O 1
ATOM 1656 N N . GLU A 1 211 ? 21.865 -11.921 -1.687 1.00 92.25 211 GLU A N 1
ATOM 1657 C CA . GLU A 1 211 ? 23.258 -11.478 -1.787 1.00 92.25 211 GLU A CA 1
ATOM 1658 C C . GLU A 1 211 ? 23.497 -10.195 -0.957 1.00 92.25 211 GLU A C 1
ATOM 1660 O O . GLU A 1 211 ? 23.585 -9.094 -1.509 1.00 92.25 211 GLU A O 1
ATOM 1665 N N . PRO A 1 212 ? 23.609 -10.309 0.382 1.00 89.50 212 PRO A N 1
ATOM 1666 C CA . PRO A 1 212 ? 23.696 -9.161 1.290 1.00 89.50 212 PRO A CA 1
ATOM 1667 C C . PRO A 1 212 ? 24.953 -8.313 1.070 1.00 89.50 212 PRO A C 1
ATOM 1669 O O . PRO A 1 212 ? 24.943 -7.114 1.323 1.00 89.50 212 PRO A O 1
ATOM 1672 N N . GLU A 1 213 ? 26.027 -8.907 0.549 1.00 89.69 213 GLU A N 1
ATOM 1673 C CA . GLU A 1 213 ? 27.289 -8.222 0.237 1.00 89.69 213 GLU A CA 1
ATOM 1674 C C . GLU A 1 213 ? 27.144 -7.143 -0.842 1.00 89.69 213 GLU A C 1
ATOM 1676 O O . GLU A 1 213 ? 27.980 -6.248 -0.945 1.00 89.69 213 GLU A O 1
ATOM 1681 N N . ARG A 1 214 ? 26.095 -7.232 -1.666 1.00 89.75 214 ARG A N 1
ATOM 1682 C CA . ARG A 1 214 ? 25.806 -6.250 -2.714 1.00 89.75 214 ARG A CA 1
ATOM 1683 C C . ARG A 1 214 ? 24.838 -5.172 -2.262 1.00 89.75 214 ARG A C 1
ATOM 1685 O O . ARG A 1 214 ? 24.529 -4.293 -3.063 1.00 89.75 214 ARG A O 1
ATOM 1692 N N . ALA A 1 215 ? 24.360 -5.228 -1.018 1.00 89.94 215 ALA A N 1
ATOM 1693 C CA . ALA A 1 215 ? 23.503 -4.198 -0.460 1.00 89.94 215 ALA A CA 1
ATOM 1694 C C . ALA A 1 215 ? 24.163 -2.824 -0.586 1.00 89.94 215 ALA A C 1
ATOM 1696 O O . ALA A 1 215 ? 25.288 -2.610 -0.136 1.00 89.94 215 ALA A O 1
ATOM 1697 N N . THR A 1 216 ? 23.449 -1.886 -1.205 1.00 87.12 216 THR A N 1
ATOM 1698 C CA . THR A 1 216 ? 23.856 -0.484 -1.171 1.00 87.12 216 THR A CA 1
ATOM 1699 C C . THR A 1 216 ? 23.601 0.018 0.243 1.00 87.12 216 THR A C 1
ATOM 1701 O O . THR A 1 216 ? 22.454 0.016 0.681 1.00 87.12 216 THR A O 1
ATOM 1704 N N . VAL A 1 217 ? 24.654 0.417 0.955 1.00 85.44 217 VAL A N 1
ATOM 1705 C CA . VAL A 1 217 ? 24.558 1.035 2.282 1.00 85.44 217 VAL A CA 1
ATOM 1706 C C . VAL A 1 217 ? 25.518 2.217 2.308 1.00 85.44 217 VAL A C 1
ATOM 1708 O O . VAL A 1 217 ? 26.735 2.037 2.297 1.00 85.44 217 VAL A O 1
ATOM 1711 N N . ASP A 1 218 ? 24.968 3.429 2.319 1.00 81.50 218 ASP A N 1
ATOM 1712 C CA . ASP A 1 218 ? 25.750 4.660 2.133 1.00 81.50 218 ASP A CA 1
ATOM 1713 C C . ASP A 1 218 ? 26.085 5.376 3.454 1.00 81.50 218 ASP A C 1
ATOM 1715 O O . ASP A 1 218 ? 26.631 6.486 3.449 1.00 81.50 218 ASP A O 1
ATOM 1719 N N . ARG A 1 219 ? 25.776 4.738 4.587 1.00 84.69 219 ARG A N 1
ATOM 1720 C CA . ARG A 1 219 ? 26.103 5.203 5.938 1.00 84.69 219 ARG A CA 1
ATOM 1721 C C . ARG A 1 219 ? 27.574 4.945 6.276 1.00 84.69 219 ARG A C 1
ATOM 1723 O O . ARG A 1 219 ? 28.082 3.831 6.134 1.00 84.69 219 ARG A O 1
ATOM 1730 N N . ASP A 1 220 ? 28.244 5.964 6.812 1.00 82.31 220 ASP A N 1
ATOM 1731 C CA . ASP A 1 220 ? 29.634 5.853 7.261 1.00 82.31 220 ASP A CA 1
ATOM 1732 C C . ASP A 1 220 ? 29.781 4.791 8.367 1.00 82.31 220 ASP A C 1
ATOM 1734 O O . ASP A 1 220 ? 29.072 4.806 9.373 1.00 82.31 220 ASP A O 1
ATOM 1738 N N . GLY A 1 221 ? 30.739 3.875 8.197 1.00 82.56 221 GLY A N 1
ATOM 1739 C CA . GLY A 1 221 ? 31.017 2.807 9.165 1.00 82.56 221 GLY A CA 1
ATOM 1740 C C . GLY A 1 221 ? 30.102 1.582 9.065 1.00 82.56 221 GLY A C 1
ATOM 1741 O O . GLY A 1 221 ? 30.274 0.657 9.860 1.00 82.56 221 GLY A O 1
ATOM 1742 N N . ALA A 1 222 ? 29.180 1.545 8.098 1.00 84.62 222 ALA A N 1
ATOM 1743 C CA . ALA A 1 222 ? 28.376 0.360 7.830 1.00 84.62 222 ALA A CA 1
ATOM 1744 C C . ALA A 1 222 ? 29.247 -0.828 7.401 1.00 84.62 222 ALA A C 1
ATOM 1746 O O . ALA A 1 222 ? 30.229 -0.683 6.667 1.00 84.62 222 ALA A O 1
ATOM 1747 N N . VAL A 1 223 ? 28.866 -2.020 7.853 1.00 84.75 223 VAL A N 1
ATOM 1748 C CA . VAL A 1 223 ? 29.514 -3.277 7.469 1.00 84.75 223 VAL A CA 1
ATOM 1749 C C . VAL A 1 223 ? 28.437 -4.229 6.985 1.00 84.75 223 VAL A C 1
ATOM 1751 O O . VAL A 1 223 ? 27.463 -4.453 7.692 1.00 84.75 223 VAL A O 1
ATOM 1754 N N . THR A 1 224 ? 28.617 -4.822 5.810 1.00 82.56 224 THR A N 1
ATOM 1755 C CA . THR A 1 224 ? 27.747 -5.892 5.315 1.00 82.56 224 THR A CA 1
ATOM 1756 C C . THR A 1 224 ? 28.338 -7.256 5.682 1.00 82.56 224 THR A C 1
ATOM 1758 O O . THR A 1 224 ? 29.551 -7.460 5.546 1.00 82.56 224 THR A O 1
ATOM 1761 N N . PRO A 1 225 ? 27.528 -8.217 6.151 1.00 80.81 225 PRO A N 1
ATOM 1762 C CA . PRO A 1 225 ? 28.016 -9.541 6.491 1.00 80.81 225 PRO A CA 1
ATOM 1763 C C . PRO A 1 225 ? 28.410 -10.322 5.229 1.00 80.81 225 PRO A C 1
ATOM 1765 O O . PRO A 1 225 ? 27.596 -10.551 4.338 1.00 80.81 225 PRO A O 1
ATOM 1768 N N . MET A 1 226 ? 29.669 -10.760 5.179 1.00 80.44 226 MET A N 1
ATOM 1769 C CA . MET A 1 226 ? 30.217 -11.566 4.084 1.00 80.44 226 MET A CA 1
ATOM 1770 C C . MET A 1 226 ? 29.886 -13.055 4.257 1.00 80.44 226 MET A C 1
ATOM 1772 O O . MET A 1 226 ? 29.913 -13.589 5.368 1.00 80.44 226 MET A O 1
ATOM 1776 N N . GLY A 1 227 ? 29.643 -13.750 3.152 1.00 77.81 227 GLY A N 1
ATOM 1777 C CA . GLY A 1 227 ? 29.426 -15.191 3.058 1.00 77.81 227 GLY A CA 1
ATOM 1778 C C . GLY A 1 227 ? 28.065 -15.668 3.560 1.00 77.81 227 GLY A C 1
ATOM 1779 O O . GLY A 1 227 ? 27.857 -16.879 3.670 1.00 77.81 227 GLY A O 1
ATOM 1780 N N . LEU A 1 228 ? 27.150 -14.752 3.886 1.00 81.25 228 LEU A N 1
ATOM 1781 C CA . LEU A 1 228 ? 25.774 -15.082 4.241 1.00 81.25 228 LEU A CA 1
ATOM 1782 C C . LEU A 1 228 ? 24.907 -15.053 2.983 1.00 81.25 228 LEU A C 1
ATOM 1784 O O . LEU A 1 228 ? 24.875 -14.062 2.271 1.00 81.25 228 LEU A O 1
ATOM 1788 N N . SER A 1 229 ? 24.199 -16.143 2.709 1.00 85.50 229 SER A N 1
ATOM 1789 C CA . SER A 1 229 ? 23.141 -16.180 1.700 1.00 85.50 229 SER A CA 1
ATOM 1790 C C . SER A 1 229 ? 22.056 -17.137 2.170 1.00 85.50 229 SER A C 1
ATOM 1792 O O . SER A 1 229 ? 22.332 -18.257 2.606 1.00 85.50 229 SER A O 1
ATOM 1794 N N . PHE A 1 230 ? 20.820 -16.673 2.068 1.00 93.38 230 PHE A N 1
ATOM 1795 C CA . PHE A 1 230 ? 19.587 -17.370 2.409 1.00 93.38 230 PHE A CA 1
ATOM 1796 C C . PHE A 1 230 ? 18.720 -17.534 1.152 1.00 93.38 230 PHE A C 1
ATOM 1798 O O . PHE A 1 230 ? 17.498 -17.387 1.189 1.00 93.38 230 PHE A O 1
ATOM 1805 N N . GLY A 1 231 ? 19.353 -17.834 0.011 1.00 93.62 231 GLY A N 1
ATOM 1806 C CA . GLY A 1 231 ? 18.673 -17.985 -1.280 1.00 93.62 231 GLY A CA 1
ATOM 1807 C C . GLY A 1 231 ? 17.534 -19.016 -1.269 1.00 93.62 231 GLY A C 1
ATOM 1808 O O . GLY A 1 231 ? 16.498 -18.781 -1.889 1.00 93.62 231 GLY A O 1
ATOM 1809 N N . ASP A 1 232 ? 17.676 -20.110 -0.512 1.00 95.56 232 ASP A N 1
ATOM 1810 C CA . ASP A 1 232 ? 16.612 -21.112 -0.336 1.00 95.56 232 ASP A CA 1
ATOM 1811 C C . ASP A 1 232 ? 15.392 -20.539 0.412 1.00 95.56 232 ASP A C 1
ATOM 1813 O O . ASP A 1 232 ? 14.248 -20.867 0.082 1.00 95.56 232 ASP A O 1
ATOM 1817 N N . ASP A 1 233 ? 15.608 -19.650 1.387 1.00 96.50 233 ASP A N 1
ATOM 1818 C CA . ASP A 1 233 ? 14.521 -18.973 2.100 1.00 96.50 233 ASP A CA 1
ATOM 1819 C C . ASP A 1 233 ? 13.849 -17.939 1.191 1.00 96.50 233 ASP A C 1
ATOM 1821 O O . ASP A 1 233 ? 12.618 -17.904 1.101 1.00 96.50 233 ASP A O 1
ATOM 1825 N N . ALA A 1 234 ? 14.634 -17.157 0.441 1.00 97.25 234 ALA A N 1
ATOM 1826 C CA . ALA A 1 234 ? 14.124 -16.239 -0.580 1.00 97.25 234 ALA A CA 1
ATOM 1827 C C . ALA A 1 234 ? 13.221 -16.973 -1.594 1.00 97.25 234 ALA A C 1
ATOM 1829 O O . ALA A 1 234 ? 12.093 -16.545 -1.862 1.00 97.25 234 ALA A O 1
ATOM 1830 N N . GLU A 1 235 ? 13.671 -18.131 -2.082 1.00 97.56 235 GLU A N 1
ATOM 1831 C CA . GLU A 1 235 ? 12.902 -19.035 -2.941 1.00 97.56 235 GLU A CA 1
ATOM 1832 C C . GLU A 1 235 ? 11.616 -19.519 -2.269 1.00 97.56 235 GLU A C 1
ATOM 1834 O O . GLU A 1 235 ? 10.536 -19.446 -2.864 1.00 97.56 235 GLU A O 1
ATOM 1839 N N . ALA A 1 236 ? 11.686 -19.945 -1.007 1.00 98.12 236 ALA A N 1
ATOM 1840 C CA . ALA A 1 236 ? 10.510 -20.367 -0.261 1.00 98.12 236 ALA A CA 1
ATOM 1841 C C . ALA A 1 236 ? 9.474 -19.239 -0.115 1.00 98.12 236 ALA A C 1
ATOM 1843 O O . ALA A 1 236 ? 8.272 -19.506 -0.229 1.00 98.12 236 ALA A O 1
ATOM 1844 N N . HIS A 1 237 ? 9.901 -17.990 0.102 1.00 98.50 237 HIS A N 1
ATOM 1845 C CA . HIS A 1 237 ? 9.002 -16.839 0.202 1.00 98.50 237 HIS A CA 1
ATOM 1846 C C . HIS A 1 237 ? 8.297 -16.524 -1.118 1.00 98.50 237 HIS A C 1
ATOM 1848 O O . HIS A 1 237 ? 7.082 -16.312 -1.101 1.00 98.50 237 HIS A O 1
ATOM 1854 N N . VAL A 1 238 ? 9.007 -16.532 -2.248 1.00 98.56 238 VAL A N 1
ATOM 1855 C CA . VAL A 1 238 ? 8.399 -16.292 -3.570 1.00 98.56 238 VAL A CA 1
ATOM 1856 C C . VAL A 1 238 ? 7.460 -17.439 -3.946 1.00 98.56 238 VAL A C 1
ATOM 1858 O O . VAL A 1 238 ? 6.301 -17.209 -4.292 1.00 98.56 238 VAL A O 1
ATOM 1861 N N . ALA A 1 239 ? 7.900 -18.687 -3.777 1.00 98.56 239 ALA A N 1
ATOM 1862 C CA . ALA A 1 239 ? 7.090 -19.855 -4.104 1.00 98.56 239 ALA A CA 1
ATOM 1863 C C . ALA A 1 239 ? 5.802 -19.925 -3.261 1.00 98.56 239 ALA A C 1
ATOM 1865 O O . ALA A 1 239 ? 4.735 -20.291 -3.760 1.00 98.56 239 ALA A O 1
ATOM 1866 N N . ARG A 1 240 ? 5.874 -19.579 -1.966 1.00 98.56 240 ARG A N 1
ATOM 1867 C CA . ARG A 1 240 ? 4.693 -19.511 -1.086 1.00 98.56 240 ARG A CA 1
ATOM 1868 C C . ARG A 1 240 ? 3.750 -18.384 -1.489 1.00 98.56 240 ARG A C 1
ATOM 1870 O O . ARG A 1 240 ? 2.546 -18.618 -1.505 1.00 98.56 240 ARG A O 1
ATOM 1877 N N . ALA A 1 241 ? 4.281 -17.213 -1.829 1.00 98.44 241 ALA A N 1
ATOM 1878 C CA . ALA A 1 241 ? 3.501 -16.070 -2.292 1.00 98.44 241 ALA A CA 1
ATOM 1879 C C . ALA A 1 241 ? 2.694 -16.408 -3.554 1.00 98.44 241 ALA A C 1
ATOM 1881 O O . ALA A 1 241 ? 1.472 -16.268 -3.562 1.00 98.44 241 ALA A O 1
ATOM 1882 N N . VAL A 1 242 ? 3.349 -16.978 -4.569 1.00 98.62 242 VAL A N 1
ATOM 1883 C CA . VAL A 1 242 ? 2.702 -17.395 -5.823 1.00 98.62 242 VAL A CA 1
ATOM 1884 C C . VAL A 1 242 ? 1.620 -18.450 -5.584 1.00 98.62 242 VAL A C 1
ATOM 1886 O O . VAL A 1 242 ? 0.503 -18.313 -6.089 1.00 98.62 242 VAL A O 1
ATOM 1889 N N . ARG A 1 243 ? 1.899 -19.472 -4.760 1.00 98.50 243 ARG A N 1
ATOM 1890 C CA . ARG A 1 243 ? 0.891 -20.484 -4.393 1.00 98.50 243 ARG A CA 1
ATOM 1891 C C . ARG A 1 243 ? -0.288 -19.885 -3.631 1.00 98.50 243 ARG A C 1
ATOM 1893 O O . ARG A 1 243 ? -1.425 -20.268 -3.891 1.00 98.50 243 ARG A O 1
ATOM 1900 N N . ALA A 1 244 ? -0.034 -18.973 -2.695 1.00 97.94 244 ALA A N 1
ATOM 1901 C CA . ALA A 1 244 ? -1.084 -18.333 -1.913 1.00 97.94 244 ALA A CA 1
ATOM 1902 C C . ALA A 1 244 ? -1.981 -17.463 -2.798 1.00 97.94 244 ALA A C 1
ATOM 1904 O O . ALA A 1 244 ? -3.199 -17.591 -2.730 1.00 97.94 244 ALA A O 1
ATOM 1905 N N . HIS A 1 245 ? -1.395 -16.648 -3.675 1.00 98.19 245 HIS A N 1
ATOM 1906 C CA . HIS A 1 245 ? -2.148 -15.847 -4.634 1.00 98.19 245 HIS A CA 1
ATOM 1907 C C . HIS A 1 245 ? -3.026 -16.731 -5.536 1.00 98.19 245 HIS A C 1
ATOM 1909 O O . HIS A 1 245 ? -4.219 -16.469 -5.678 1.00 98.19 245 HIS A O 1
ATOM 1915 N N . ALA A 1 246 ? -2.482 -17.834 -6.067 1.00 97.69 246 ALA A N 1
ATOM 1916 C CA . ALA A 1 246 ? -3.258 -18.794 -6.854 1.00 97.69 246 ALA A CA 1
ATOM 1917 C C . ALA A 1 246 ? -4.406 -19.436 -6.062 1.00 97.69 246 ALA A C 1
ATOM 1919 O O . ALA A 1 246 ? -5.503 -19.587 -6.594 1.00 97.69 246 ALA A O 1
ATOM 1920 N N . ALA A 1 247 ? -4.186 -19.772 -4.789 1.00 97.31 247 ALA A N 1
ATOM 1921 C CA . ALA A 1 247 ? -5.221 -20.343 -3.933 1.00 97.31 247 ALA A CA 1
ATOM 1922 C C . ALA A 1 247 ? -6.360 -19.353 -3.626 1.00 97.31 247 ALA A C 1
ATOM 1924 O O . ALA A 1 247 ? -7.515 -19.766 -3.546 1.00 97.31 247 ALA A O 1
ATOM 1925 N N . TRP A 1 248 ? -6.051 -18.064 -3.458 1.00 95.19 248 TRP A N 1
ATOM 1926 C CA . TRP A 1 248 ? -7.042 -17.037 -3.121 1.00 95.19 248 TRP A CA 1
ATOM 1927 C C . TRP A 1 248 ? -7.790 -16.485 -4.335 1.00 95.19 248 TRP A C 1
ATOM 1929 O O . TRP A 1 248 ? -9.003 -16.293 -4.274 1.00 95.19 248 TRP A O 1
ATOM 1939 N N . PHE A 1 249 ? -7.078 -16.252 -5.437 1.00 96.19 249 PHE A N 1
ATOM 1940 C CA . PHE A 1 249 ? -7.595 -15.532 -6.605 1.00 96.19 249 PHE A CA 1
ATOM 1941 C C . PHE A 1 249 ? -7.727 -16.410 -7.858 1.00 96.19 249 PHE A C 1
ATOM 1943 O O . PHE A 1 249 ? -8.066 -15.912 -8.928 1.00 96.19 249 PHE A O 1
ATOM 1950 N N . GLY A 1 250 ? -7.458 -17.715 -7.746 1.00 94.69 250 GLY A N 1
ATOM 1951 C CA . GLY A 1 250 ? -7.665 -18.706 -8.810 1.00 94.69 250 GLY A CA 1
ATOM 1952 C C . GLY A 1 250 ? -6.570 -18.768 -9.881 1.00 94.69 250 GLY A C 1
ATOM 1953 O O . GLY A 1 250 ? -6.627 -19.631 -10.753 1.00 94.69 250 GLY A O 1
ATOM 1954 N N . ARG A 1 251 ? -5.562 -17.890 -9.830 1.00 95.50 251 ARG A N 1
ATOM 1955 C CA . ARG A 1 251 ? -4.443 -17.842 -10.787 1.00 95.50 251 ARG A CA 1
ATOM 1956 C C . ARG A 1 251 ? -3.153 -17.335 -10.138 1.00 95.50 251 ARG A C 1
ATOM 1958 O O . ARG A 1 251 ? -3.234 -16.538 -9.201 1.00 95.50 251 ARG A O 1
ATOM 1965 N N . PRO A 1 252 ? -1.968 -17.771 -10.600 1.00 97.62 252 PRO A N 1
ATOM 1966 C CA . PRO A 1 252 ? -0.709 -17.190 -10.145 1.00 97.62 252 PRO A CA 1
ATOM 1967 C C . PRO A 1 252 ? -0.633 -15.692 -10.509 1.00 97.62 252 PRO A C 1
ATOM 1969 O O . PRO A 1 252 ? -1.264 -15.270 -11.483 1.00 97.62 252 PRO A O 1
ATOM 1972 N N . PRO A 1 253 ? 0.109 -14.886 -9.735 1.00 97.88 253 PRO A N 1
ATOM 1973 C CA . PRO A 1 253 ? 0.290 -13.469 -10.010 1.00 97.88 253 PRO A CA 1
ATOM 1974 C C . PRO A 1 253 ? 1.254 -13.277 -11.184 1.00 97.88 253 PRO A C 1
ATOM 1976 O O . PRO A 1 253 ? 2.208 -14.038 -11.344 1.00 97.88 253 PRO A O 1
ATOM 1979 N N . VAL A 1 254 ? 1.023 -12.235 -11.982 1.00 97.56 254 VAL A N 1
ATOM 1980 C CA . VAL A 1 254 ? 1.943 -11.816 -13.055 1.00 97.56 254 VAL A CA 1
ATOM 1981 C C . VAL A 1 254 ? 2.979 -10.824 -12.515 1.00 97.56 254 VAL A C 1
ATOM 1983 O O . VAL A 1 254 ? 4.147 -10.872 -12.903 1.00 97.56 254 VAL A O 1
ATOM 1986 N N . GLY A 1 255 ? 2.555 -9.960 -11.591 1.00 98.25 255 GLY A N 1
ATOM 1987 C CA . GLY A 1 255 ? 3.386 -8.964 -10.926 1.00 98.25 255 GLY A CA 1
ATOM 1988 C C . GLY A 1 255 ? 3.769 -9.324 -9.499 1.00 98.25 255 GLY A C 1
ATOM 1989 O O . GLY A 1 255 ? 2.996 -9.956 -8.770 1.00 98.25 255 GLY A O 1
ATOM 1990 N N . LEU A 1 256 ? 4.942 -8.855 -9.080 1.00 98.38 256 LEU A N 1
ATOM 1991 C CA . LEU A 1 256 ? 5.389 -8.914 -7.694 1.00 98.38 256 LEU A CA 1
ATOM 1992 C C . LEU A 1 256 ? 5.782 -7.519 -7.203 1.00 98.38 256 LEU A C 1
ATOM 1994 O O . LEU A 1 256 ? 6.626 -6.865 -7.803 1.00 98.38 256 LEU A O 1
ATOM 1998 N N . TRP A 1 257 ? 5.197 -7.092 -6.088 1.00 97.88 257 TRP A N 1
ATOM 1999 C CA . TRP A 1 257 ? 5.658 -5.957 -5.299 1.00 97.88 257 TRP A CA 1
ATOM 2000 C C . TRP A 1 257 ? 6.832 -6.412 -4.420 1.00 97.88 257 TRP A C 1
ATOM 2002 O O . TRP A 1 257 ? 6.608 -7.197 -3.485 1.00 97.88 257 TRP A O 1
ATOM 2012 N N . PRO A 1 258 ? 8.083 -6.008 -4.709 1.00 97.94 258 PRO A N 1
ATOM 2013 C CA . PRO A 1 258 ? 9.199 -6.322 -3.830 1.00 97.94 258 PRO A CA 1
ATOM 2014 C C . PRO A 1 258 ? 8.977 -5.627 -2.489 1.00 97.94 258 PRO A C 1
ATOM 2016 O O . PRO A 1 258 ? 8.506 -4.491 -2.464 1.00 97.94 258 PRO A O 1
ATOM 2019 N N . ALA A 1 259 ? 9.299 -6.303 -1.385 1.00 96.69 259 ALA A N 1
ATOM 2020 C CA . ALA A 1 259 ? 9.165 -5.699 -0.067 1.00 96.69 259 ALA A CA 1
ATOM 2021 C C . ALA A 1 259 ? 9.961 -4.394 -0.028 1.00 96.69 259 ALA A C 1
ATOM 2023 O O . ALA A 1 259 ? 11.148 -4.394 -0.359 1.00 96.69 259 ALA A O 1
ATOM 2024 N N . GLU A 1 260 ? 9.286 -3.296 0.306 1.00 94.75 260 GLU A N 1
ATOM 2025 C CA . GLU A 1 260 ? 9.887 -1.960 0.359 1.00 94.75 260 GLU A CA 1
ATOM 2026 C C . GLU A 1 260 ? 10.506 -1.520 -0.979 1.00 94.75 260 GLU A C 1
ATOM 2028 O O . GLU A 1 260 ? 11.534 -0.847 -1.032 1.00 94.75 260 GLU A O 1
ATOM 2033 N N . GLY A 1 261 ? 9.955 -1.985 -2.105 1.00 95.69 261 GLY A N 1
ATOM 2034 C CA . GLY A 1 261 ? 10.528 -1.727 -3.426 1.00 95.69 261 GLY A CA 1
ATOM 2035 C C . GLY A 1 261 ? 11.979 -2.210 -3.570 1.00 95.69 261 GLY A C 1
ATOM 2036 O O . GLY A 1 261 ? 12.679 -1.747 -4.470 1.00 95.69 261 GLY A O 1
ATOM 2037 N N . ALA A 1 262 ? 12.454 -3.102 -2.692 1.00 97.06 262 ALA A N 1
ATOM 2038 C CA . ALA A 1 262 ? 13.834 -3.557 -2.668 1.00 97.06 262 ALA A CA 1
ATOM 2039 C C . ALA A 1 262 ? 14.128 -4.517 -3.820 1.00 97.06 262 ALA A C 1
ATOM 2041 O O . ALA A 1 262 ? 13.529 -5.589 -3.934 1.00 97.06 262 ALA A O 1
ATOM 2042 N N . VAL A 1 263 ? 15.089 -4.146 -4.661 1.00 97.62 263 VAL A N 1
ATOM 2043 C CA . VAL A 1 263 ? 15.443 -4.881 -5.878 1.00 97.62 263 VAL A CA 1
ATOM 2044 C C . VAL A 1 263 ? 16.941 -5.146 -5.964 1.00 97.62 263 VAL A C 1
ATOM 2046 O O . VAL A 1 263 ? 17.746 -4.446 -5.360 1.00 97.62 263 VAL A O 1
ATOM 2049 N N . SER A 1 264 ? 17.310 -6.175 -6.723 1.00 96.75 264 SER A N 1
ATOM 2050 C CA . SER A 1 264 ? 18.668 -6.449 -7.199 1.00 96.75 264 SER A CA 1
ATOM 2051 C C . SER A 1 264 ? 18.594 -7.264 -8.489 1.00 96.75 264 SER A C 1
ATOM 2053 O O . SER A 1 264 ? 17.569 -7.878 -8.787 1.00 96.75 264 SER A O 1
ATOM 2055 N N . ASP A 1 265 ? 19.665 -7.301 -9.281 1.00 96.56 265 ASP A N 1
ATOM 2056 C CA . ASP A 1 265 ? 19.699 -8.202 -10.440 1.00 96.56 265 ASP A CA 1
ATOM 2057 C C . ASP A 1 265 ? 19.745 -9.689 -10.007 1.00 96.56 265 ASP A C 1
ATOM 2059 O O . ASP A 1 265 ? 19.140 -10.549 -10.645 1.00 96.56 265 ASP A O 1
ATOM 2063 N N . ALA A 1 266 ? 20.368 -9.995 -8.865 1.00 95.62 266 ALA A N 1
ATOM 2064 C CA . ALA A 1 266 ? 20.577 -11.350 -8.363 1.00 95.62 266 ALA A CA 1
ATOM 2065 C C . ALA A 1 266 ? 19.273 -12.069 -7.992 1.00 95.62 266 ALA A C 1
ATOM 2067 O O . ALA A 1 266 ? 19.205 -13.297 -8.050 1.00 95.62 266 ALA A O 1
ATOM 2068 N N . MET A 1 267 ? 18.214 -11.331 -7.641 1.00 96.81 267 MET A N 1
ATOM 2069 C CA . MET A 1 267 ? 16.903 -11.929 -7.360 1.00 96.81 267 MET A CA 1
ATOM 2070 C C . MET A 1 267 ? 16.089 -12.250 -8.623 1.00 96.81 267 MET A C 1
ATOM 2072 O O . MET A 1 267 ? 15.115 -12.999 -8.542 1.00 96.81 267 MET A O 1
ATOM 2076 N N . LEU A 1 268 ? 16.460 -11.735 -9.800 1.00 97.94 268 LEU A N 1
ATOM 2077 C CA . LEU A 1 268 ? 15.663 -11.903 -11.022 1.00 97.94 268 LEU A CA 1
ATOM 2078 C C . LEU A 1 268 ? 15.514 -13.364 -11.475 1.00 97.94 268 LEU A C 1
ATOM 2080 O O . LEU A 1 268 ? 14.395 -13.741 -11.833 1.00 97.94 268 LEU A O 1
ATOM 2084 N N . PRO A 1 269 ? 16.553 -14.228 -11.430 1.00 97.69 269 PRO A N 1
ATOM 2085 C CA . PRO A 1 269 ? 16.397 -15.638 -11.788 1.00 97.69 269 PRO A CA 1
ATOM 2086 C C . PRO A 1 269 ? 15.395 -16.361 -10.893 1.00 97.69 269 PRO A C 1
ATOM 2088 O O . PRO A 1 269 ? 14.634 -17.199 -11.373 1.00 97.69 269 PRO A O 1
ATOM 2091 N N . LEU A 1 270 ? 15.376 -16.020 -9.603 1.00 96.81 270 LEU A N 1
ATOM 2092 C CA . LEU A 1 270 ? 14.389 -16.516 -8.651 1.00 96.81 270 LEU A CA 1
ATOM 2093 C C . LEU A 1 270 ? 12.971 -16.109 -9.075 1.00 96.81 270 LEU A C 1
ATOM 2095 O O . LEU A 1 270 ? 12.100 -16.966 -9.198 1.00 96.81 270 LEU A O 1
ATOM 2099 N N . LEU A 1 271 ? 12.745 -14.826 -9.352 1.00 98.31 271 LEU A N 1
ATOM 2100 C CA . LEU A 1 271 ? 11.429 -14.330 -9.756 1.00 98.31 271 LEU A CA 1
ATOM 2101 C C . LEU A 1 271 ? 10.935 -14.967 -11.063 1.00 98.31 271 LEU A C 1
ATOM 2103 O O . LEU A 1 271 ? 9.806 -15.459 -11.129 1.00 98.31 271 LEU A O 1
ATOM 2107 N N . ALA A 1 272 ? 11.798 -15.011 -12.081 1.00 97.75 272 ALA A N 1
ATOM 2108 C CA . ALA A 1 272 ? 11.466 -15.539 -13.400 1.00 97.75 272 ALA A CA 1
ATOM 2109 C C . ALA A 1 272 ? 11.067 -17.025 -13.350 1.00 97.75 272 ALA A C 1
ATOM 2111 O O . ALA A 1 272 ? 10.103 -17.423 -14.005 1.00 97.75 272 ALA A O 1
ATOM 2112 N N . ARG A 1 273 ? 11.743 -17.844 -12.525 1.00 97.44 273 ARG A N 1
ATOM 2113 C CA . ARG A 1 273 ? 11.391 -19.266 -12.328 1.00 97.44 273 ARG A CA 1
ATOM 2114 C C . ARG A 1 273 ? 9.974 -19.472 -11.788 1.00 97.44 273 ARG A C 1
ATOM 2116 O O . ARG A 1 273 ? 9.367 -20.498 -12.083 1.00 97.44 273 ARG A O 1
ATOM 2123 N N . HIS A 1 274 ? 9.446 -18.510 -11.032 1.00 98.19 274 HIS A N 1
ATOM 2124 C CA . HIS A 1 274 ? 8.082 -18.548 -10.487 1.00 98.19 274 HIS A CA 1
ATOM 2125 C C . HIS A 1 274 ? 7.052 -17.816 -11.349 1.00 98.19 274 HIS A C 1
ATOM 2127 O O . HIS A 1 274 ? 5.923 -17.605 -10.911 1.00 98.19 274 HIS A O 1
ATOM 2133 N N . GLY A 1 275 ? 7.416 -17.447 -12.580 1.00 97.56 275 GLY A N 1
ATOM 2134 C CA . GLY A 1 275 ? 6.499 -16.840 -13.543 1.00 97.56 275 GLY A CA 1
ATOM 2135 C C . GLY A 1 275 ? 6.212 -15.357 -13.308 1.00 97.56 275 GLY A C 1
ATOM 2136 O O . GLY A 1 275 ? 5.330 -14.813 -13.970 1.00 97.56 275 GLY A O 1
ATOM 2137 N N . VAL A 1 276 ? 6.954 -14.689 -12.418 1.00 98.44 276 VAL A N 1
ATOM 2138 C CA . VAL A 1 276 ? 6.858 -13.234 -12.238 1.00 98.44 276 VAL A CA 1
ATOM 2139 C C . VAL A 1 276 ? 7.396 -12.545 -13.490 1.00 98.44 276 VAL A C 1
ATOM 2141 O O . VAL A 1 276 ? 8.511 -12.820 -13.936 1.00 98.44 276 VAL A O 1
ATOM 2144 N N . ARG A 1 277 ? 6.596 -11.648 -14.066 1.00 98.31 277 ARG A N 1
ATOM 2145 C CA . ARG A 1 277 ? 6.912 -10.931 -15.310 1.00 98.31 277 ARG A CA 1
ATOM 2146 C C . ARG A 1 277 ? 7.268 -9.475 -15.085 1.00 98.31 277 ARG A C 1
ATOM 2148 O O . ARG A 1 277 ? 7.981 -8.915 -15.917 1.00 98.31 277 ARG A O 1
ATOM 2155 N N . TRP A 1 278 ? 6.815 -8.887 -13.982 1.00 98.69 278 TRP A N 1
ATOM 2156 C CA . TRP A 1 278 ? 7.140 -7.511 -13.647 1.00 98.69 278 TRP A CA 1
ATOM 2157 C C . TRP A 1 278 ? 7.272 -7.254 -12.149 1.00 98.69 278 TRP A C 1
ATOM 2159 O O . TRP A 1 278 ? 6.675 -7.951 -11.325 1.00 98.69 278 TRP A O 1
ATOM 2169 N N . ILE A 1 279 ? 8.062 -6.232 -11.831 1.00 98.69 279 ILE A N 1
ATOM 2170 C CA . ILE A 1 279 ? 8.247 -5.652 -10.499 1.00 98.69 279 ILE A CA 1
ATOM 2171 C C . ILE A 1 279 ? 8.172 -4.122 -10.574 1.00 98.69 279 ILE A C 1
ATOM 2173 O O . ILE A 1 279 ? 8.276 -3.546 -11.659 1.00 98.69 279 ILE A O 1
ATOM 2177 N N . ALA A 1 280 ? 8.003 -3.456 -9.434 1.00 97.75 280 ALA A N 1
ATOM 2178 C CA . ALA A 1 280 ? 8.040 -1.999 -9.342 1.00 97.75 280 ALA A CA 1
ATOM 2179 C C . ALA A 1 280 ? 8.988 -1.534 -8.227 1.00 97.75 280 ALA A C 1
ATOM 2181 O O . ALA A 1 280 ? 9.173 -2.233 -7.232 1.00 97.75 280 ALA A O 1
ATOM 2182 N N . THR A 1 281 ? 9.605 -0.369 -8.416 1.00 97.00 281 THR A N 1
ATOM 2183 C CA . THR A 1 281 ? 10.472 0.297 -7.429 1.00 97.00 281 THR A CA 1
ATOM 2184 C C . THR A 1 281 ? 10.500 1.812 -7.682 1.00 97.00 281 THR A C 1
ATOM 2186 O O . THR A 1 281 ? 9.723 2.319 -8.489 1.00 97.00 281 THR A O 1
ATOM 2189 N N . ASP A 1 282 ? 11.366 2.559 -7.002 1.00 95.12 282 ASP A N 1
ATOM 2190 C CA . ASP A 1 282 ? 11.437 4.020 -7.062 1.00 95.12 282 ASP A CA 1
ATOM 2191 C C . ASP A 1 282 ? 12.399 4.562 -8.134 1.00 95.12 282 ASP A C 1
ATOM 2193 O O . ASP A 1 282 ? 13.430 3.962 -8.449 1.00 95.12 282 ASP A O 1
ATOM 2197 N N . GLN A 1 283 ? 12.102 5.745 -8.678 1.00 93.25 283 GLN A N 1
ATOM 2198 C CA . GLN A 1 283 ? 12.996 6.461 -9.601 1.00 93.25 283 GLN A CA 1
ATOM 2199 C C . GLN A 1 283 ? 14.396 6.752 -9.014 1.00 93.25 283 GLN A C 1
ATOM 2201 O O . GLN A 1 283 ? 15.351 6.922 -9.771 1.00 93.25 283 GLN A O 1
ATOM 2206 N N . GLY A 1 284 ? 14.568 6.779 -7.691 1.00 92.75 284 GLY A N 1
ATOM 2207 C CA . GLY A 1 284 ? 15.866 6.845 -7.022 1.00 92.75 284 GLY A CA 1
ATOM 2208 C C . GLY A 1 284 ? 16.727 5.612 -7.308 1.00 92.75 284 GLY A C 1
ATOM 2209 O O . GLY A 1 284 ? 17.928 5.740 -7.567 1.00 92.75 284 GLY A O 1
ATOM 2210 N N . VAL A 1 285 ? 16.111 4.426 -7.383 1.00 94.69 285 VAL A N 1
ATOM 2211 C CA . VAL A 1 285 ? 16.781 3.200 -7.841 1.00 94.69 285 VAL A CA 1
ATOM 2212 C C . VAL A 1 285 ? 17.148 3.325 -9.317 1.00 94.69 285 VAL A C 1
ATOM 2214 O O . VAL A 1 285 ? 18.275 2.988 -9.686 1.00 94.69 285 VAL A O 1
ATOM 2217 N N . LEU A 1 286 ? 16.262 3.866 -10.166 1.00 94.88 286 LEU A N 1
ATOM 2218 C CA . LEU A 1 286 ? 16.577 4.134 -11.578 1.00 94.88 286 LEU A CA 1
ATOM 2219 C C . LEU A 1 286 ? 17.787 5.069 -11.715 1.00 94.88 286 LEU A C 1
ATOM 2221 O O . LEU A 1 286 ? 18.687 4.789 -12.508 1.00 94.88 286 LEU A O 1
ATOM 2225 N N . ALA A 1 287 ? 17.831 6.149 -10.931 1.00 92.69 287 ALA A N 1
ATOM 2226 C CA . ALA A 1 287 ? 18.914 7.126 -10.936 1.00 92.69 287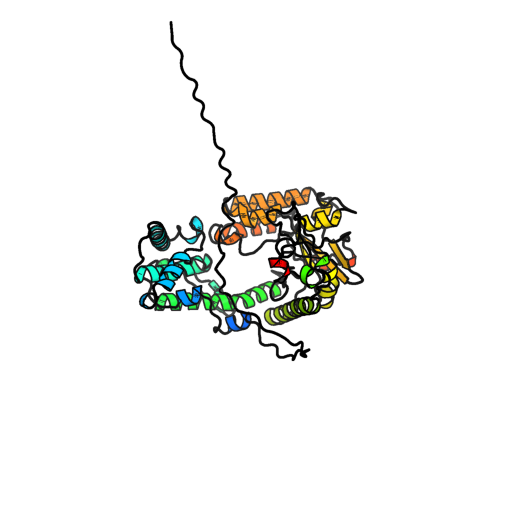 ALA A CA 1
ATOM 2227 C C . ALA A 1 287 ? 20.256 6.504 -10.544 1.00 92.69 287 ALA A C 1
ATOM 2229 O O . ALA A 1 287 ? 21.251 6.702 -11.246 1.00 92.69 287 ALA A O 1
ATOM 2230 N N . ARG A 1 288 ? 20.281 5.679 -9.490 1.00 91.06 288 ARG A N 1
ATOM 2231 C CA . ARG A 1 288 ? 21.482 4.914 -9.118 1.00 91.06 288 ARG A CA 1
ATOM 2232 C C . ARG A 1 288 ? 21.878 3.909 -10.198 1.00 91.06 288 ARG A C 1
ATOM 2234 O O . ARG A 1 288 ? 23.060 3.785 -10.516 1.00 91.06 288 ARG A O 1
ATOM 2241 N N . SER A 1 289 ? 20.893 3.257 -10.811 1.00 92.44 289 SER A N 1
ATOM 2242 C CA . SER A 1 289 ? 21.109 2.256 -11.863 1.00 92.44 289 SER A CA 1
ATOM 2243 C C . SER A 1 289 ? 21.579 2.853 -13.197 1.00 92.44 289 SER A C 1
ATOM 2245 O O . SER A 1 289 ? 22.131 2.149 -14.047 1.00 92.44 289 SER A O 1
ATOM 2247 N N . GLY A 1 290 ? 21.359 4.158 -13.387 1.00 80.62 290 GLY A N 1
ATOM 2248 C CA . GLY A 1 290 ? 21.642 4.904 -14.612 1.00 80.62 290 GLY A CA 1
ATOM 2249 C C . GLY A 1 290 ? 23.046 5.489 -14.722 1.00 80.62 290 GLY A C 1
ATOM 2250 O O . GLY A 1 290 ? 23.393 5.967 -15.802 1.00 80.62 290 GLY A O 1
ATOM 2251 N N . ARG A 1 291 ? 23.871 5.415 -13.659 1.00 74.75 291 ARG A N 1
ATOM 2252 C CA . ARG A 1 291 ? 25.196 6.072 -13.548 1.00 74.75 291 ARG A CA 1
ATOM 2253 C C . ARG A 1 291 ? 26.095 5.918 -14.785 1.00 74.75 291 ARG A C 1
ATOM 2255 O O . ARG A 1 291 ? 26.937 6.776 -15.034 1.00 74.75 291 ARG A O 1
ATOM 2262 N N . TRP A 1 292 ? 25.925 4.842 -15.548 1.00 74.94 292 TRP A N 1
ATOM 2263 C CA . TRP A 1 292 ? 26.784 4.480 -16.674 1.00 74.94 292 TRP A CA 1
ATOM 2264 C C . TRP A 1 292 ? 26.104 4.479 -18.047 1.00 74.94 292 TRP A C 1
ATOM 2266 O O . TRP A 1 292 ? 26.727 4.024 -19.003 1.00 74.94 292 TRP A O 1
ATOM 2276 N N . GLY A 1 293 ? 24.862 4.958 -18.187 1.00 81.25 293 GLY A N 1
ATOM 2277 C CA . GLY A 1 293 ? 24.217 4.874 -19.502 1.00 81.25 293 GLY A CA 1
ATOM 2278 C C . GLY A 1 293 ? 22.993 5.739 -19.785 1.00 81.25 293 GLY A C 1
ATOM 2279 O O . GLY A 1 293 ? 22.673 5.923 -20.957 1.00 81.25 293 GLY A O 1
ATOM 2280 N N . TYR A 1 294 ? 22.356 6.350 -18.783 1.00 89.88 294 TYR A N 1
ATOM 2281 C CA . TYR A 1 294 ? 21.310 7.345 -19.034 1.00 89.88 294 TYR A CA 1
ATOM 2282 C C . TYR A 1 294 ? 21.180 8.361 -17.900 1.00 89.88 294 TYR A C 1
ATOM 2284 O O . TYR A 1 294 ? 21.516 8.106 -16.746 1.00 89.88 294 TYR A O 1
ATOM 2292 N N . GLU A 1 295 ? 20.626 9.522 -18.230 1.00 90.81 295 GLU A N 1
ATOM 2293 C CA . GLU A 1 295 ? 20.256 10.539 -17.252 1.00 90.81 295 GLU A CA 1
ATOM 2294 C C . GLU A 1 295 ? 18.805 10.313 -16.805 1.00 90.81 295 GLU A C 1
ATOM 2296 O O . GLU A 1 295 ? 17.865 10.733 -17.479 1.00 90.81 295 GLU A O 1
ATOM 2301 N N . ALA A 1 296 ? 18.622 9.644 -15.661 1.00 90.62 296 ALA A N 1
ATOM 2302 C CA . ALA A 1 296 ? 17.304 9.265 -15.129 1.00 90.62 296 ALA A CA 1
ATOM 2303 C C . ALA A 1 296 ? 16.355 10.453 -14.887 1.00 90.62 296 ALA A C 1
ATOM 2305 O O . ALA A 1 296 ? 15.140 10.284 -14.850 1.00 90.62 296 ALA A O 1
ATOM 2306 N N . ALA A 1 297 ? 16.894 11.667 -14.742 1.00 89.69 297 ALA A N 1
ATOM 2307 C CA . ALA A 1 297 ? 16.090 12.868 -14.563 1.00 89.69 297 ALA A CA 1
ATOM 2308 C C . ALA A 1 297 ? 15.303 13.259 -15.826 1.00 89.69 297 ALA A C 1
ATOM 2310 O O . ALA A 1 297 ? 14.281 13.936 -15.695 1.00 89.69 297 ALA A O 1
ATOM 2311 N N . ARG A 1 298 ? 15.742 12.840 -17.023 1.00 94.00 298 ARG A N 1
ATOM 2312 C CA . ARG A 1 298 ? 15.077 13.179 -18.288 1.00 94.00 298 ARG A CA 1
ATOM 2313 C C . ARG A 1 298 ? 13.703 12.498 -18.374 1.00 94.00 298 ARG A C 1
ATOM 2315 O O . ARG A 1 298 ? 13.648 11.283 -18.193 1.00 94.00 298 ARG A O 1
ATOM 2322 N N . PRO A 1 299 ? 12.619 13.216 -18.730 1.00 93.25 299 PRO A N 1
ATOM 2323 C CA . PRO A 1 299 ? 11.271 12.642 -18.804 1.00 93.25 299 PRO A CA 1
ATOM 2324 C C . PRO A 1 299 ? 11.146 11.320 -19.587 1.00 93.25 299 PRO A C 1
ATOM 2326 O O . PRO A 1 299 ? 10.627 10.366 -19.009 1.00 93.25 299 PRO A O 1
ATOM 2329 N N . PRO A 1 300 ? 11.679 11.175 -20.823 1.00 94.88 300 PRO A N 1
ATOM 2330 C CA . PRO A 1 300 ? 11.552 9.917 -21.570 1.00 94.88 300 PRO A CA 1
ATOM 2331 C C . PRO A 1 300 ? 12.330 8.746 -20.958 1.00 94.88 300 PRO A C 1
ATOM 2333 O O . PRO A 1 300 ? 12.064 7.600 -21.290 1.00 94.88 300 PRO A O 1
ATOM 2336 N N . VAL A 1 301 ? 13.306 9.021 -20.090 1.00 95.00 301 VAL A N 1
ATOM 2337 C CA . VAL A 1 301 ? 14.056 7.996 -19.349 1.00 95.00 301 VAL A CA 1
ATOM 2338 C C . VAL A 1 301 ? 13.273 7.621 -18.092 1.00 95.00 301 VAL A C 1
ATOM 2340 O O . VAL A 1 301 ? 13.019 6.455 -17.835 1.00 95.00 301 VAL A O 1
ATOM 2343 N N . ARG A 1 302 ? 12.817 8.617 -17.328 1.00 93.31 302 ARG A N 1
ATOM 2344 C CA . ARG A 1 302 ? 12.067 8.412 -16.082 1.00 93.31 302 ARG A CA 1
ATOM 2345 C C . ARG A 1 302 ? 10.773 7.623 -16.271 1.00 93.31 302 ARG A C 1
ATOM 2347 O O . ARG A 1 302 ? 10.425 6.823 -15.411 1.00 93.31 302 ARG A O 1
ATOM 2354 N N . HIS A 1 303 ? 10.060 7.890 -17.361 1.00 95.81 303 HIS A N 1
ATOM 2355 C CA . HIS A 1 303 ? 8.737 7.323 -17.626 1.00 95.81 303 HIS A CA 1
ATOM 2356 C C . HIS A 1 303 ? 8.773 6.163 -18.629 1.00 95.81 303 HIS A C 1
ATOM 2358 O O . HIS A 1 303 ? 7.729 5.727 -19.103 1.00 95.81 303 HIS A O 1
ATOM 2364 N N . ALA A 1 304 ? 9.957 5.646 -18.963 1.00 96.19 304 ALA A N 1
ATOM 2365 C CA . ALA A 1 304 ? 10.066 4.388 -19.688 1.00 96.19 304 ALA A CA 1
ATOM 2366 C C . ALA A 1 304 ? 9.862 3.197 -18.740 1.00 96.19 304 ALA A C 1
ATOM 2368 O O . ALA A 1 304 ? 10.265 3.222 -17.574 1.00 96.19 304 ALA A O 1
ATOM 2369 N N . VAL A 1 305 ? 9.287 2.118 -19.267 1.00 97.81 305 VAL A N 1
ATOM 2370 C CA . VAL A 1 305 ? 9.322 0.803 -18.618 1.00 97.81 305 VAL A CA 1
ATOM 2371 C C . VAL A 1 305 ? 10.569 0.083 -19.098 1.00 97.81 305 VAL A C 1
ATOM 2373 O O . VAL A 1 305 ? 10.846 0.045 -20.296 1.00 97.81 305 VAL A O 1
ATOM 2376 N N . TYR A 1 306 ? 11.329 -0.491 -18.173 1.00 97.69 306 TYR A N 1
ATOM 2377 C CA . TYR A 1 306 ? 12.596 -1.130 -18.503 1.00 97.69 306 TYR A CA 1
ATOM 2378 C C . TYR A 1 306 ? 12.525 -2.641 -18.364 1.00 97.69 306 TYR A C 1
ATOM 2380 O O . TYR A 1 306 ? 11.696 -3.183 -17.639 1.00 97.69 306 TYR A O 1
ATOM 2388 N N . ARG A 1 307 ? 13.475 -3.329 -18.988 1.00 97.75 307 ARG A N 1
ATOM 2389 C CA . ARG A 1 307 ? 13.824 -4.709 -18.670 1.00 97.75 307 ARG A CA 1
ATOM 2390 C C . ARG A 1 307 ? 15.051 -4.751 -17.765 1.00 97.75 307 ARG A C 1
ATOM 2392 O O . ARG A 1 307 ? 16.110 -4.224 -18.112 1.00 97.75 307 ARG A O 1
ATOM 2399 N N . ALA A 1 308 ? 14.924 -5.431 -16.633 1.00 97.56 308 ALA A N 1
ATOM 2400 C CA . ALA A 1 308 ? 16.048 -5.847 -15.807 1.00 97.56 308 ALA A CA 1
ATOM 2401 C C . ALA A 1 308 ? 16.483 -7.269 -16.195 1.00 97.56 308 ALA A C 1
ATOM 2403 O O . ALA A 1 308 ? 15.642 -8.115 -16.517 1.00 97.56 308 ALA A O 1
ATOM 2404 N N . GLU A 1 309 ? 17.791 -7.532 -16.173 1.00 96.44 309 GLU A N 1
ATOM 2405 C CA . GLU A 1 309 ? 18.368 -8.794 -16.647 1.00 96.44 309 GLU A CA 1
ATOM 2406 C C . GLU A 1 309 ? 19.435 -9.338 -15.692 1.00 96.44 309 GLU A C 1
ATOM 2408 O O . GLU A 1 309 ? 20.260 -8.578 -15.183 1.00 96.44 309 GLU A O 1
ATOM 2413 N N . HIS A 1 310 ? 19.461 -10.661 -15.516 1.00 96.62 310 HIS A N 1
ATOM 2414 C CA . HIS A 1 310 ? 20.560 -11.386 -14.875 1.00 96.62 310 HIS A CA 1
ATOM 2415 C C . HIS A 1 310 ? 20.696 -12.779 -15.501 1.00 96.62 310 HIS A C 1
ATOM 2417 O O . HIS A 1 310 ? 19.824 -13.637 -15.336 1.00 96.62 310 HIS A O 1
ATOM 2423 N N . GLY A 1 311 ? 21.784 -13.007 -16.241 1.00 95.00 311 GLY A N 1
ATOM 2424 C CA . GLY A 1 311 ? 21.896 -14.181 -17.110 1.00 95.00 311 GLY A CA 1
ATOM 2425 C C . GLY A 1 311 ? 20.753 -14.207 -18.131 1.00 95.00 311 GLY A C 1
ATOM 2426 O O . GLY A 1 311 ? 20.486 -13.201 -18.784 1.00 95.00 311 GLY A O 1
ATOM 2427 N N . ASP A 1 312 ? 20.046 -15.335 -18.223 1.00 95.38 312 ASP A N 1
ATOM 2428 C CA . ASP A 1 312 ? 18.877 -15.490 -19.104 1.00 95.38 312 ASP A CA 1
ATOM 2429 C C . ASP A 1 312 ? 17.567 -14.967 -18.487 1.00 95.38 312 ASP A C 1
ATOM 2431 O O . ASP A 1 312 ? 16.536 -14.919 -19.159 1.00 95.38 312 ASP A O 1
ATOM 2435 N N . ALA A 1 313 ? 17.576 -14.589 -17.204 1.00 97.69 313 ALA A N 1
ATOM 2436 C CA . ALA A 1 313 ? 16.386 -14.108 -16.517 1.00 97.69 313 ALA A CA 1
ATOM 2437 C C . ALA A 1 313 ? 16.089 -12.654 -16.885 1.00 97.69 313 ALA A C 1
ATOM 2439 O O . ALA A 1 313 ? 16.977 -11.800 -16.850 1.00 97.69 313 ALA A O 1
ATOM 2440 N N . ARG A 1 314 ? 14.820 -12.381 -17.200 1.00 97.38 314 ARG A N 1
ATOM 2441 C CA . ARG A 1 314 ? 14.333 -11.081 -17.669 1.00 97.38 314 ARG A CA 1
ATOM 2442 C C . ARG A 1 314 ? 12.999 -10.754 -17.019 1.00 97.38 314 ARG A C 1
ATOM 2444 O O . ARG A 1 314 ? 12.071 -11.558 -17.082 1.00 97.38 314 ARG A O 1
ATOM 2451 N N . VAL A 1 315 ? 12.903 -9.573 -16.418 1.00 98.31 315 VAL A N 1
ATOM 2452 C CA . VAL A 1 315 ? 11.693 -9.083 -15.742 1.00 98.31 315 VAL A CA 1
ATOM 2453 C C . VAL A 1 315 ? 11.513 -7.608 -16.098 1.00 98.31 315 VAL A C 1
ATOM 2455 O O . VAL A 1 315 ? 12.492 -6.861 -16.130 1.00 98.31 315 VAL A O 1
ATOM 2458 N N . ALA A 1 316 ? 10.284 -7.182 -16.390 1.00 98.69 316 ALA A N 1
ATOM 2459 C CA . ALA A 1 316 ? 9.988 -5.764 -16.566 1.00 98.69 316 ALA A CA 1
ATOM 2460 C C . ALA A 1 316 ? 10.031 -5.032 -15.218 1.00 98.69 316 ALA A C 1
ATOM 2462 O O . ALA A 1 316 ? 9.599 -5.566 -14.199 1.00 98.69 316 ALA A O 1
ATOM 2463 N N . ILE A 1 317 ? 10.532 -3.806 -15.203 1.00 98.50 317 ILE A N 1
ATOM 2464 C CA . ILE A 1 317 ? 10.607 -2.978 -14.006 1.00 98.50 317 ILE A CA 1
ATOM 2465 C C . ILE A 1 317 ? 9.982 -1.612 -14.274 1.00 98.50 317 ILE A C 1
ATOM 2467 O O . ILE A 1 317 ? 10.350 -0.906 -15.217 1.00 98.50 317 ILE A O 1
ATOM 2471 N N . PHE A 1 318 ? 9.009 -1.277 -13.433 1.00 98.50 318 PHE A N 1
ATOM 2472 C CA . PHE A 1 318 ? 8.306 -0.003 -13.431 1.00 98.50 318 PHE A CA 1
ATOM 2473 C C . PHE A 1 318 ? 8.909 0.894 -12.351 1.00 98.50 318 PHE A C 1
ATOM 2475 O O . PHE A 1 318 ? 9.045 0.479 -11.198 1.00 98.50 318 PHE A O 1
ATOM 2482 N N . PHE A 1 319 ? 9.270 2.120 -12.720 1.00 97.19 319 PHE A N 1
ATOM 2483 C CA . PHE A 1 319 ? 9.832 3.091 -11.788 1.00 97.19 319 PHE A CA 1
ATOM 2484 C C . PHE A 1 319 ? 8.789 4.144 -11.434 1.00 97.19 319 PHE A C 1
ATOM 2486 O O . PHE A 1 319 ? 8.272 4.859 -12.292 1.00 97.19 319 PHE A O 1
ATOM 2493 N N . ARG A 1 320 ? 8.469 4.207 -10.147 1.00 95.00 320 ARG A N 1
ATOM 2494 C CA . ARG A 1 320 ? 7.499 5.112 -9.543 1.00 95.00 320 ARG A CA 1
ATOM 2495 C C . ARG A 1 320 ? 7.958 6.569 -9.650 1.00 95.00 320 ARG A C 1
ATOM 2497 O O . ARG A 1 320 ? 9.105 6.888 -9.341 1.00 95.00 320 ARG A O 1
ATOM 2504 N N . ASP A 1 321 ? 7.032 7.469 -9.984 1.00 95.56 321 ASP A N 1
ATOM 2505 C CA . ASP A 1 321 ? 7.208 8.907 -9.764 1.00 95.56 321 ASP A CA 1
ATOM 2506 C C . ASP A 1 321 ? 7.030 9.206 -8.270 1.00 95.56 321 ASP A C 1
ATOM 2508 O O . ASP A 1 321 ? 5.906 9.220 -7.750 1.00 95.56 321 ASP A O 1
ATOM 2512 N N . THR A 1 322 ? 8.149 9.391 -7.562 1.00 93.69 322 THR A N 1
ATOM 2513 C CA . THR A 1 322 ? 8.166 9.587 -6.103 1.00 93.69 322 THR A CA 1
ATOM 2514 C C . THR A 1 322 ? 7.273 10.750 -5.699 1.00 93.69 322 THR A C 1
ATOM 2516 O O . THR A 1 322 ? 6.426 10.587 -4.825 1.00 93.69 322 THR A O 1
ATOM 2519 N N . GLN A 1 323 ? 7.406 11.889 -6.391 1.00 94.38 323 GLN A N 1
ATOM 2520 C CA . GLN A 1 323 ? 6.765 13.148 -6.020 1.00 94.38 323 GLN A CA 1
ATOM 2521 C C . GLN A 1 323 ? 5.240 13.053 -6.080 1.00 94.38 323 GLN A C 1
ATOM 2523 O O . GLN A 1 323 ? 4.575 13.442 -5.122 1.00 94.38 323 GLN A O 1
ATOM 2528 N N . LEU A 1 324 ? 4.674 12.558 -7.186 1.00 96.25 324 LEU A N 1
ATOM 2529 C CA . LEU A 1 324 ? 3.216 12.444 -7.301 1.00 96.25 324 LEU A CA 1
ATOM 2530 C C . LEU A 1 324 ? 2.647 11.385 -6.367 1.00 96.25 324 LEU A C 1
ATOM 2532 O O . LEU A 1 324 ? 1.579 11.574 -5.791 1.00 96.25 324 LEU A O 1
ATOM 2536 N N . SER A 1 325 ? 3.369 10.286 -6.197 1.00 95.62 325 SER A N 1
ATOM 2537 C CA . SER A 1 325 ? 2.933 9.215 -5.309 1.00 95.62 325 SER A CA 1
ATOM 2538 C C . SER A 1 325 ? 2.934 9.663 -3.840 1.00 95.62 325 SER A C 1
ATOM 2540 O O . SER A 1 325 ? 1.953 9.447 -3.130 1.00 95.62 325 SER A O 1
ATOM 2542 N N . ASP A 1 326 ? 3.975 10.384 -3.405 1.00 94.75 326 ASP A N 1
ATOM 2543 C CA . ASP A 1 326 ? 4.056 10.968 -2.059 1.00 94.75 326 ASP A CA 1
ATOM 2544 C C . ASP A 1 326 ? 3.027 12.079 -1.855 1.00 94.75 326 ASP A C 1
ATOM 2546 O O . ASP A 1 326 ? 2.541 12.279 -0.742 1.00 94.75 326 ASP A O 1
ATOM 2550 N N . ALA A 1 327 ? 2.660 12.808 -2.915 1.00 96.06 327 ALA A N 1
ATOM 2551 C CA . ALA A 1 327 ? 1.583 13.788 -2.844 1.00 96.06 327 ALA A CA 1
ATOM 2552 C C . ALA A 1 327 ? 0.284 13.136 -2.356 1.00 96.06 327 ALA A C 1
ATOM 2554 O O . ALA A 1 327 ? -0.341 13.661 -1.432 1.00 96.06 327 ALA A O 1
ATOM 2555 N N . ILE A 1 328 ? -0.079 11.973 -2.905 1.00 96.50 328 ILE A N 1
ATOM 2556 C CA . ILE A 1 328 ? -1.271 11.223 -2.486 1.00 96.50 328 ILE A CA 1
ATOM 2557 C C . ILE A 1 328 ? -1.126 10.743 -1.039 1.00 96.50 328 ILE A C 1
ATOM 2559 O O . ILE A 1 328 ? -2.046 10.947 -0.243 1.00 96.50 328 ILE A O 1
ATOM 2563 N N . GLY A 1 329 ? 0.022 10.153 -0.695 1.00 93.12 329 GLY A N 1
ATOM 2564 C CA . GLY A 1 329 ? 0.268 9.581 0.630 1.00 93.12 329 GLY A CA 1
ATOM 2565 C C . GLY A 1 329 ? 0.314 10.614 1.759 1.00 93.12 329 GLY A C 1
ATOM 2566 O O . GLY A 1 329 ? -0.212 10.361 2.836 1.00 93.12 329 GLY A O 1
ATOM 2567 N N . PHE A 1 330 ? 0.894 11.795 1.523 1.00 92.31 330 PHE A N 1
ATOM 2568 C CA . PHE A 1 330 ? 1.327 12.670 2.622 1.00 92.31 330 PHE A CA 1
ATOM 2569 C C . PHE A 1 330 ? 0.803 14.107 2.572 1.00 92.31 330 PHE A C 1
ATOM 2571 O O . PHE A 1 330 ? 0.845 14.797 3.594 1.00 92.31 330 PHE A O 1
ATOM 2578 N N . TRP A 1 331 ? 0.296 14.591 1.432 1.00 92.50 331 TRP A N 1
ATOM 2579 C CA . TRP A 1 331 ? 0.075 16.036 1.257 1.00 92.50 331 TRP A CA 1
ATOM 2580 C C . TRP A 1 331 ? -1.319 16.416 0.758 1.00 92.50 331 TRP A C 1
ATOM 2582 O O . TRP A 1 331 ? -1.903 17.384 1.254 1.00 92.50 331 TRP A O 1
ATOM 2592 N N . LEU A 1 332 ? -1.872 15.674 -0.202 1.00 95.38 332 LEU A N 1
ATOM 2593 C CA . LEU A 1 332 ? -3.117 16.035 -0.886 1.00 95.38 332 LEU A CA 1
ATOM 2594 C C . LEU A 1 332 ? -4.350 15.964 0.028 1.00 95.38 332 LEU A C 1
ATOM 2596 O O . LEU A 1 332 ? -5.295 16.718 -0.187 1.00 95.38 332 LEU A O 1
ATOM 2600 N N . HIS A 1 333 ? -4.303 15.193 1.120 1.00 93.06 333 HIS A N 1
ATOM 2601 C CA . HIS A 1 333 ? -5.375 15.128 2.126 1.00 93.06 333 HIS A CA 1
ATOM 2602 C C . HIS A 1 333 ? -5.686 16.474 2.814 1.00 93.06 333 HIS A C 1
ATOM 2604 O O . HIS A 1 333 ? -6.740 16.648 3.432 1.00 93.06 333 HIS A O 1
ATOM 2610 N N . ARG A 1 334 ? -4.761 17.442 2.725 1.00 93.00 334 ARG A N 1
ATOM 2611 C CA . ARG A 1 334 ? -4.903 18.793 3.294 1.00 93.00 334 ARG A CA 1
ATOM 2612 C C . ARG A 1 334 ? -5.636 19.764 2.372 1.00 93.00 334 ARG A C 1
ATOM 2614 O O . ARG A 1 334 ? -5.920 20.886 2.788 1.00 93.00 334 ARG A O 1
ATOM 2621 N N . ARG A 1 335 ? -5.886 19.376 1.121 1.00 94.00 335 ARG A N 1
ATOM 2622 C CA . ARG A 1 335 ? -6.561 20.201 0.117 1.00 94.00 335 ARG A CA 1
ATOM 2623 C C . ARG A 1 335 ? -8.031 19.814 -0.009 1.00 94.00 335 ARG A C 1
ATOM 2625 O O . ARG A 1 335 ? -8.465 18.770 0.474 1.00 94.00 335 ARG A O 1
ATOM 2632 N N . ASP A 1 336 ? -8.790 20.688 -0.660 1.00 97.00 336 ASP A N 1
ATOM 2633 C CA . ASP A 1 336 ? -10.119 20.334 -1.147 1.00 97.00 336 ASP A CA 1
ATOM 2634 C C . ASP A 1 336 ? -10.015 19.131 -2.112 1.00 97.00 336 ASP A C 1
ATOM 2636 O O . ASP A 1 336 ? -9.126 19.145 -2.970 1.00 97.00 336 ASP A O 1
ATOM 2640 N N . PRO A 1 337 ? -10.870 18.097 -1.995 1.00 97.38 337 PRO A N 1
ATOM 2641 C CA . PRO A 1 337 ? -10.750 16.881 -2.798 1.00 97.38 337 PRO A CA 1
ATOM 2642 C C . PRO A 1 337 ? -10.794 17.092 -4.318 1.00 97.38 337 PRO A C 1
ATOM 2644 O O . PRO A 1 337 ? -10.039 16.440 -5.041 1.00 97.38 337 PRO A O 1
ATOM 2647 N N . GLU A 1 338 ? -11.633 18.007 -4.816 1.00 98.25 338 GLU A N 1
ATOM 2648 C CA . GLU A 1 338 ? -11.741 18.288 -6.254 1.00 98.25 338 GLU A CA 1
ATOM 2649 C C . GLU A 1 338 ? -10.511 19.026 -6.772 1.00 98.25 338 GLU A C 1
ATOM 2651 O O . GLU A 1 338 ? -10.001 18.699 -7.846 1.00 98.25 338 GLU A O 1
ATOM 2656 N N . MET A 1 339 ? -10.017 20.000 -5.999 1.00 98.12 339 MET A N 1
ATOM 2657 C CA . MET A 1 339 ? -8.778 20.709 -6.321 1.00 98.12 339 MET A CA 1
ATOM 2658 C C . MET A 1 339 ? -7.569 19.773 -6.270 1.00 98.12 339 MET A C 1
ATOM 2660 O O . MET A 1 339 ? -6.752 19.790 -7.181 1.00 98.12 339 MET A O 1
ATOM 2664 N N . ALA A 1 340 ? -7.476 18.916 -5.250 1.00 97.75 340 ALA A N 1
ATOM 2665 C CA . ALA A 1 340 ? -6.396 17.944 -5.108 1.00 97.75 340 ALA A CA 1
ATOM 2666 C C . ALA A 1 340 ? -6.330 16.980 -6.301 1.00 97.75 340 ALA A C 1
ATOM 2668 O O . ALA A 1 340 ? -5.249 16.706 -6.820 1.00 97.75 340 ALA A O 1
ATOM 2669 N N . ALA A 1 341 ? -7.486 16.481 -6.750 1.00 98.44 341 ALA A N 1
ATOM 2670 C CA . ALA A 1 341 ? -7.574 15.627 -7.928 1.00 98.44 341 ALA A CA 1
ATOM 2671 C C . ALA A 1 341 ? -7.239 16.384 -9.224 1.00 98.44 341 ALA A C 1
ATOM 2673 O O . ALA A 1 341 ? -6.592 15.816 -10.101 1.00 98.44 341 ALA A O 1
ATOM 2674 N N . ALA A 1 342 ? -7.656 17.650 -9.348 1.00 98.25 342 ALA A N 1
ATOM 2675 C CA . ALA A 1 342 ? -7.295 18.504 -10.481 1.00 98.25 342 ALA A CA 1
ATOM 2676 C C . ALA A 1 342 ? -5.779 18.714 -10.560 1.00 98.25 342 ALA A C 1
ATOM 2678 O O . ALA A 1 342 ? -5.178 18.358 -11.566 1.00 98.25 342 ALA A O 1
ATOM 2679 N N . ASP A 1 343 ? -5.168 19.184 -9.469 1.00 97.75 343 ASP A N 1
ATOM 2680 C CA . ASP A 1 343 ? -3.730 19.453 -9.381 1.00 97.75 343 ASP A CA 1
ATOM 2681 C C . ASP A 1 343 ? -2.900 18.205 -9.712 1.00 97.75 343 ASP A C 1
ATOM 2683 O O . ASP A 1 343 ? -1.881 18.287 -10.397 1.00 97.75 343 ASP A O 1
ATOM 2687 N N . LEU A 1 344 ? -3.334 17.035 -9.228 1.00 98.25 344 LEU A N 1
ATOM 2688 C CA . LEU A 1 344 ? -2.660 15.772 -9.501 1.00 98.25 344 LEU A CA 1
ATOM 2689 C C . LEU A 1 344 ? -2.731 15.406 -10.988 1.00 98.25 344 LEU A C 1
ATOM 2691 O O . LEU A 1 344 ? -1.700 15.090 -11.575 1.00 98.25 344 LEU A O 1
ATOM 2695 N N . VAL A 1 345 ? -3.919 15.457 -11.598 1.00 98.50 345 VAL A N 1
ATOM 2696 C CA . VAL A 1 345 ? -4.095 15.116 -13.019 1.00 98.50 345 VAL A CA 1
ATOM 2697 C C . VAL A 1 345 ? -3.392 16.124 -13.923 1.00 98.50 345 VAL A C 1
ATOM 2699 O O . VAL A 1 345 ? -2.725 15.710 -14.865 1.00 98.50 345 VAL A O 1
ATOM 2702 N N . ASP A 1 346 ? -3.451 17.417 -13.611 1.00 98.19 346 ASP A N 1
ATOM 2703 C CA . ASP A 1 346 ? -2.728 18.450 -14.358 1.00 98.19 346 ASP A CA 1
ATOM 2704 C C . ASP A 1 346 ? -1.214 18.193 -14.296 1.00 98.19 346 ASP A C 1
ATOM 2706 O O . ASP A 1 346 ? -0.535 18.203 -15.320 1.00 98.19 346 ASP A O 1
ATOM 2710 N N . ALA A 1 347 ? -0.685 17.820 -13.125 1.00 98.12 347 ALA A N 1
ATOM 2711 C CA . ALA A 1 347 ? 0.722 17.455 -12.981 1.00 98.12 347 ALA A CA 1
ATOM 2712 C C . ALA A 1 347 ? 1.107 16.152 -13.716 1.00 98.12 347 ALA A C 1
ATOM 2714 O O . ALA A 1 347 ? 2.276 15.983 -14.082 1.00 98.12 347 ALA A O 1
ATOM 2715 N N . MET A 1 348 ? 0.166 15.221 -13.919 1.00 98.12 348 MET A N 1
ATOM 2716 C CA . MET A 1 348 ? 0.353 14.034 -14.768 1.00 98.12 348 MET A CA 1
ATOM 2717 C C . MET A 1 348 ? 0.363 14.415 -16.254 1.00 98.12 348 MET A C 1
ATOM 2719 O O . MET A 1 348 ? 1.228 13.957 -16.998 1.00 98.12 348 MET A O 1
ATOM 2723 N N . VAL A 1 349 ? -0.555 15.287 -16.676 1.00 98.00 349 VAL A N 1
ATOM 2724 C CA . VAL A 1 349 ? -0.635 15.810 -18.046 1.00 98.00 349 VAL A CA 1
ATOM 2725 C C . VAL A 1 349 ? 0.618 16.611 -18.402 1.00 98.00 349 VAL A C 1
ATOM 2727 O O . VAL A 1 349 ? 1.184 16.418 -19.473 1.00 98.00 349 VAL A O 1
ATOM 2730 N N . ASP A 1 350 ? 1.123 17.446 -17.496 1.00 97.50 350 ASP A N 1
ATOM 2731 C CA . ASP A 1 350 ? 2.360 18.200 -17.717 1.00 97.50 350 ASP A CA 1
ATOM 2732 C C . ASP A 1 350 ? 3.571 17.276 -17.917 1.00 97.50 350 ASP A C 1
ATOM 2734 O O . ASP A 1 350 ? 4.419 17.531 -18.777 1.00 97.50 350 ASP A O 1
ATOM 2738 N N . ARG A 1 351 ? 3.635 16.160 -17.175 1.00 96.19 351 ARG A N 1
ATOM 2739 C CA . ARG A 1 351 ? 4.645 15.115 -17.404 1.00 96.19 351 ARG A CA 1
ATOM 2740 C C . ARG A 1 351 ? 4.471 14.490 -18.781 1.00 96.19 351 ARG A C 1
ATOM 2742 O O . ARG A 1 351 ? 5.460 14.395 -19.503 1.00 96.19 351 ARG A O 1
ATOM 2749 N N . ALA A 1 352 ? 3.244 14.135 -19.162 1.00 95.69 352 ALA A N 1
ATOM 2750 C CA . ALA A 1 352 ? 2.947 13.561 -20.471 1.00 95.69 352 ALA A CA 1
ATOM 2751 C C . ALA A 1 352 ? 3.362 14.500 -21.620 1.00 95.69 352 ALA A C 1
ATOM 2753 O O . ALA A 1 352 ? 4.074 14.091 -22.529 1.00 95.69 352 ALA A O 1
ATOM 2754 N N . ARG A 1 353 ? 3.033 15.792 -21.529 1.00 95.31 353 ARG A N 1
ATOM 2755 C CA . ARG A 1 353 ? 3.401 16.821 -22.520 1.00 95.31 353 ARG A CA 1
ATOM 2756 C C . ARG A 1 353 ? 4.902 17.090 -22.620 1.00 95.31 353 ARG A C 1
ATOM 2758 O O . ARG A 1 353 ? 5.355 17.659 -23.609 1.00 95.31 353 ARG A O 1
ATOM 2765 N N . SER A 1 354 ? 5.672 16.721 -21.598 1.00 95.00 354 SER A N 1
ATOM 2766 C CA . SER A 1 354 ? 7.136 16.828 -21.615 1.00 95.00 354 SER A CA 1
ATOM 2767 C C . SER A 1 354 ? 7.828 15.659 -22.329 1.00 95.00 354 SER A C 1
ATOM 2769 O O . SER A 1 354 ? 9.051 15.682 -22.504 1.00 95.00 354 SER A O 1
ATOM 2771 N N . LEU A 1 355 ? 7.066 14.633 -22.721 1.00 96.19 355 LEU A N 1
ATOM 2772 C CA . LEU A 1 355 ? 7.572 13.464 -23.426 1.00 96.19 355 LEU A CA 1
ATOM 2773 C C . LEU A 1 355 ? 7.627 13.705 -24.944 1.00 96.19 355 LEU A C 1
ATOM 2775 O O . LEU A 1 355 ? 6.868 14.517 -25.478 1.00 96.19 355 LEU A O 1
ATOM 2779 N N . PRO A 1 356 ? 8.529 13.009 -25.655 1.00 95.06 356 PRO A N 1
ATOM 2780 C CA . PRO A 1 356 ? 8.485 12.919 -27.110 1.00 95.06 356 PRO A CA 1
ATOM 2781 C C . PRO A 1 356 ? 7.134 12.396 -27.614 1.00 95.06 356 PRO A C 1
ATOM 2783 O O . PRO A 1 356 ? 6.465 11.629 -26.926 1.00 95.06 356 PRO A O 1
ATOM 2786 N N . ALA A 1 357 ? 6.759 12.793 -28.832 1.00 89.69 357 ALA A N 1
ATOM 2787 C CA . ALA A 1 357 ? 5.527 12.325 -29.466 1.00 89.69 357 ALA A CA 1
ATOM 2788 C C . ALA A 1 357 ? 5.615 10.850 -29.888 1.00 89.69 357 ALA A C 1
ATOM 2790 O O . ALA A 1 357 ? 4.593 10.176 -29.981 1.00 89.69 357 ALA A O 1
ATOM 2791 N N . GLU A 1 358 ? 6.823 10.357 -30.176 1.00 88.81 358 GLU A N 1
ATOM 2792 C CA . GLU A 1 358 ? 7.062 8.954 -30.482 1.00 88.81 358 GLU A CA 1
ATOM 2793 C C . GLU A 1 358 ? 7.339 8.134 -29.214 1.00 88.81 358 GLU A C 1
ATOM 2795 O O . GLU A 1 358 ? 8.247 8.453 -28.444 1.00 88.81 358 GLU A O 1
ATOM 2800 N N . GLY A 1 359 ? 6.627 7.014 -29.071 1.00 87.69 359 GLY A N 1
ATOM 2801 C CA . GLY A 1 359 ? 6.858 6.008 -28.035 1.00 87.69 359 GLY A CA 1
ATOM 2802 C C . GLY A 1 359 ? 5.764 5.956 -26.974 1.00 87.69 359 GLY A C 1
ATOM 2803 O O . GLY A 1 359 ? 5.013 6.908 -26.781 1.00 87.69 359 GLY A O 1
ATOM 2804 N N . ASP A 1 360 ? 5.717 4.825 -26.274 1.00 92.81 360 ASP A N 1
ATOM 2805 C CA . ASP A 1 360 ? 4.762 4.574 -25.200 1.00 92.81 360 ASP A CA 1
ATOM 2806 C C . ASP A 1 360 ? 5.466 4.683 -23.847 1.00 92.81 360 ASP A C 1
ATOM 2808 O O . ASP A 1 360 ? 6.488 4.039 -23.586 1.00 92.81 360 ASP A O 1
ATOM 2812 N N . TYR A 1 361 ? 4.918 5.530 -22.982 1.00 96.50 361 TYR A N 1
ATOM 2813 C CA . TYR A 1 361 ? 5.491 5.867 -21.686 1.00 96.50 361 TYR A CA 1
ATOM 2814 C C . TYR A 1 361 ? 4.491 5.574 -20.574 1.00 96.50 361 TYR A C 1
ATOM 2816 O O . TYR A 1 361 ? 3.283 5.723 -20.742 1.00 96.50 361 TYR A O 1
ATOM 2824 N N . VAL A 1 362 ? 5.003 5.200 -19.404 1.00 97.56 362 VAL A N 1
ATOM 2825 C CA . VAL A 1 362 ? 4.194 4.866 -18.235 1.00 97.56 362 VAL A CA 1
ATOM 2826 C C . VAL A 1 362 ? 4.571 5.765 -17.070 1.00 97.56 362 VAL A C 1
ATOM 2828 O O . VAL A 1 362 ? 5.683 5.726 -16.538 1.00 97.56 362 VAL A O 1
ATOM 2831 N N . LEU A 1 363 ? 3.595 6.545 -16.617 1.00 97.56 363 LEU A N 1
ATOM 2832 C CA . LEU A 1 363 ? 3.676 7.244 -15.345 1.00 97.56 363 LEU A CA 1
ATOM 2833 C C . LEU A 1 363 ? 3.232 6.302 -14.222 1.00 97.56 363 LEU A C 1
ATOM 2835 O O . LEU A 1 363 ? 2.041 6.092 -14.002 1.00 97.56 363 LEU A O 1
ATOM 2839 N N . THR A 1 364 ? 4.197 5.726 -13.508 1.00 97.25 364 THR A N 1
ATOM 2840 C CA . THR A 1 364 ? 3.905 4.796 -12.411 1.00 97.25 364 THR A CA 1
ATOM 2841 C C . THR A 1 364 ? 3.632 5.568 -11.123 1.00 97.25 364 THR A C 1
ATOM 2843 O O . THR A 1 364 ? 4.508 6.270 -10.617 1.00 97.25 364 THR A O 1
ATOM 2846 N N . ILE A 1 365 ? 2.433 5.403 -10.569 1.00 96.25 365 ILE A N 1
ATOM 2847 C CA . ILE A 1 365 ? 2.066 5.884 -9.235 1.00 96.25 365 ILE A CA 1
ATOM 2848 C C . ILE A 1 365 ? 1.956 4.673 -8.314 1.00 96.25 365 ILE A C 1
ATOM 2850 O O . ILE A 1 365 ? 1.165 3.769 -8.577 1.00 96.25 365 ILE A O 1
ATOM 2854 N N . ALA A 1 366 ? 2.751 4.643 -7.250 1.00 94.62 366 ALA A N 1
ATOM 2855 C CA . ALA A 1 366 ? 2.776 3.537 -6.299 1.00 94.62 366 ALA A CA 1
ATOM 2856 C C . ALA A 1 366 ? 3.032 4.071 -4.891 1.00 94.62 366 ALA A C 1
ATOM 2858 O O . ALA A 1 366 ? 3.912 4.898 -4.697 1.00 94.62 366 ALA A O 1
ATOM 2859 N N . LEU A 1 367 ? 2.264 3.624 -3.911 1.00 93.69 367 LEU A N 1
ATOM 2860 C CA . LEU A 1 367 ? 2.335 4.094 -2.533 1.00 93.69 367 LEU A CA 1
ATOM 2861 C C . LEU A 1 367 ? 1.759 3.030 -1.606 1.00 93.69 367 LEU A C 1
ATOM 2863 O O . LEU A 1 367 ? 0.963 2.199 -2.051 1.00 93.69 367 LEU A O 1
ATOM 2867 N N . ASP A 1 368 ? 2.111 3.103 -0.328 1.00 91.38 368 ASP A N 1
ATOM 2868 C CA . ASP A 1 368 ? 1.495 2.250 0.681 1.00 91.38 368 ASP A CA 1
ATOM 2869 C C . ASP A 1 368 ? 0.033 2.634 0.913 1.00 91.38 368 ASP A C 1
ATOM 2871 O O . ASP A 1 368 ? -0.337 3.815 0.962 1.00 91.38 368 ASP A O 1
ATOM 2875 N N . GLY A 1 369 ? -0.812 1.612 1.041 1.00 86.94 369 GLY A N 1
ATOM 2876 C CA . GLY A 1 369 ? -2.260 1.778 1.126 1.00 86.94 369 GLY A CA 1
ATOM 2877 C C . GLY A 1 369 ? -2.726 2.399 2.443 1.00 86.94 369 GLY A C 1
ATOM 2878 O O . GLY A 1 369 ? -3.801 2.989 2.482 1.00 86.94 369 GLY A O 1
ATOM 2879 N N . GLU A 1 370 ? -1.944 2.286 3.512 1.00 85.44 370 GLU A N 1
ATOM 2880 C CA . GLU A 1 370 ? -2.279 2.780 4.848 1.00 85.44 370 GLU A CA 1
ATOM 2881 C C . GLU A 1 370 ? -2.019 4.279 5.038 1.00 85.44 370 GLU A C 1
ATOM 2883 O O . GLU A 1 370 ? -2.660 4.897 5.886 1.00 85.44 370 GLU A O 1
ATOM 2888 N N . ASN A 1 371 ? -1.126 4.882 4.246 1.00 85.25 371 ASN A N 1
ATOM 2889 C CA . ASN A 1 371 ? -0.656 6.251 4.490 1.00 85.25 371 ASN A CA 1
ATOM 2890 C C . ASN A 1 371 ? -1.729 7.316 4.230 1.00 85.25 371 ASN A C 1
ATOM 2892 O O . ASN A 1 371 ? -1.794 8.327 4.927 1.00 85.25 371 ASN A O 1
ATOM 2896 N N . ALA A 1 372 ? -2.564 7.113 3.211 1.00 85.12 372 ALA A N 1
ATOM 2897 C CA . ALA A 1 372 ? -3.429 8.169 2.704 1.00 85.12 372 ALA A CA 1
ATOM 2898 C C . ALA A 1 372 ? -4.741 8.290 3.493 1.00 85.12 372 ALA A C 1
ATOM 2900 O O . ALA A 1 372 ? -5.065 9.352 4.026 1.00 85.12 372 ALA A O 1
ATOM 2901 N N . TRP A 1 373 ? -5.538 7.221 3.527 1.00 90.75 373 TRP A N 1
ATOM 2902 C CA . TRP A 1 373 ? -6.998 7.373 3.557 1.00 90.75 373 TRP A CA 1
ATOM 2903 C C . TRP A 1 373 ? -7.555 7.967 4.853 1.00 90.75 373 TRP A C 1
ATOM 2905 O O . TRP A 1 373 ? -8.487 8.765 4.780 1.00 90.75 373 TRP A O 1
ATOM 2915 N N . GLY A 1 374 ? -6.942 7.682 6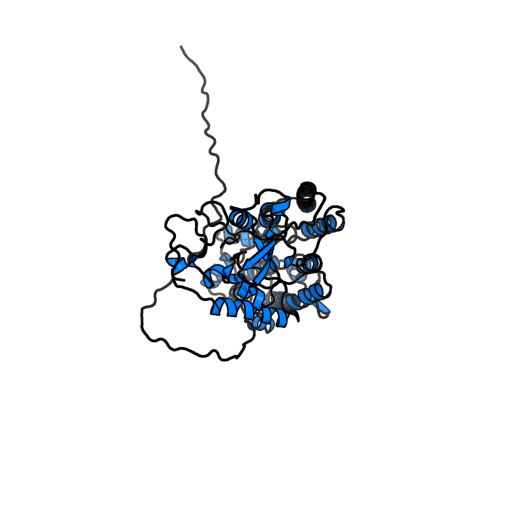.008 1.00 86.94 374 GLY A N 1
ATOM 2916 C CA . GLY A 1 374 ? -7.378 8.228 7.302 1.00 86.94 374 GLY A CA 1
ATOM 2917 C C . GLY A 1 374 ? -7.273 9.756 7.413 1.00 86.94 374 GLY A C 1
ATOM 2918 O O . GLY A 1 374 ? -8.020 10.370 8.173 1.00 86.94 374 GLY A O 1
ATOM 2919 N N . GLY A 1 375 ? -6.391 10.390 6.630 1.00 89.31 375 GLY A N 1
ATOM 2920 C CA . GLY A 1 375 ? -6.239 11.850 6.607 1.00 89.31 375 GLY A CA 1
ATOM 2921 C C . GLY A 1 375 ? -7.214 12.573 5.668 1.00 89.31 375 GLY A C 1
ATOM 2922 O O . GLY A 1 375 ? -7.411 13.792 5.788 1.00 89.31 375 GLY A O 1
ATOM 2923 N N . TYR A 1 376 ? -7.828 11.860 4.718 1.00 93.56 376 TYR A N 1
ATOM 2924 C CA . TYR A 1 376 ? -8.760 12.453 3.758 1.00 93.56 376 TYR A CA 1
ATOM 2925 C C . TYR A 1 376 ? -10.164 12.601 4.350 1.00 93.56 376 TYR A C 1
ATOM 2927 O O . TYR A 1 376 ? -10.568 11.916 5.286 1.00 93.56 376 TYR A O 1
ATOM 2935 N N . VAL A 1 377 ? -10.940 13.516 3.766 1.00 92.44 377 VAL A N 1
ATOM 2936 C CA . VAL A 1 377 ? -12.385 13.592 4.013 1.00 92.44 377 VAL A CA 1
ATOM 2937 C C . VAL A 1 377 ? -13.030 12.280 3.573 1.00 92.44 377 VAL A C 1
ATOM 2939 O O . VAL A 1 377 ? -12.751 11.815 2.467 1.00 92.44 377 VAL A O 1
ATOM 2942 N N . ASP A 1 378 ? -13.884 11.719 4.432 1.00 92.69 378 ASP A N 1
ATOM 2943 C CA . ASP A 1 378 ? -14.666 10.509 4.156 1.00 92.69 378 ASP A CA 1
ATOM 2944 C C . ASP A 1 378 ? -13.820 9.371 3.574 1.00 92.69 378 ASP A C 1
ATOM 2946 O O . ASP A 1 378 ? -14.145 8.791 2.539 1.00 92.69 378 ASP A O 1
ATOM 2950 N N . ASP A 1 379 ? -12.686 9.097 4.226 1.00 91.94 379 ASP A N 1
ATOM 2951 C CA . ASP A 1 379 ? -11.786 7.987 3.900 1.00 91.94 379 ASP A CA 1
ATOM 2952 C C . ASP A 1 379 ? -11.252 8.040 2.448 1.00 91.94 379 ASP A C 1
ATOM 2954 O O . ASP A 1 379 ? -10.928 7.024 1.837 1.00 91.94 379 ASP A O 1
ATOM 2958 N N . GLY A 1 380 ? -11.173 9.245 1.866 1.00 94.25 380 GLY A N 1
ATOM 2959 C CA . GLY A 1 380 ? -10.670 9.476 0.508 1.00 94.25 380 GLY A CA 1
ATOM 2960 C C . GLY A 1 380 ? -11.731 9.420 -0.586 1.00 94.25 380 GLY A C 1
ATOM 2961 O O . GLY A 1 380 ? -11.410 9.702 -1.743 1.00 94.25 380 GLY A O 1
ATOM 2962 N N . ARG A 1 381 ? -12.993 9.119 -0.255 1.00 94.06 381 ARG A N 1
ATOM 2963 C CA . ARG A 1 381 ? -14.051 8.889 -1.248 1.00 94.06 381 ARG A CA 1
ATOM 2964 C C . ARG A 1 381 ? -14.240 10.055 -2.236 1.00 94.06 381 ARG A C 1
ATOM 2966 O O . ARG A 1 381 ? -14.162 9.792 -3.439 1.00 94.06 381 ARG A O 1
ATOM 2973 N N . PRO A 1 382 ? -14.392 11.326 -1.809 1.00 96.62 382 PRO A N 1
ATOM 2974 C CA . PRO A 1 382 ? -14.571 12.435 -2.751 1.00 96.62 382 PRO A CA 1
ATOM 2975 C C . PRO A 1 382 ? -13.346 12.660 -3.650 1.00 96.62 382 PRO A C 1
ATOM 2977 O O . PRO A 1 382 ? -13.485 12.989 -4.826 1.00 96.62 382 PRO A O 1
ATOM 2980 N N . PHE A 1 383 ? -12.138 12.449 -3.115 1.00 97.69 383 PHE A N 1
ATOM 2981 C CA . PHE A 1 383 ? -10.891 12.600 -3.870 1.00 97.69 383 PHE A CA 1
ATOM 2982 C C . PHE A 1 383 ? -10.760 11.515 -4.943 1.00 97.69 383 PHE A C 1
ATOM 2984 O O . PHE A 1 383 ? -10.480 11.830 -6.097 1.00 97.69 383 PHE A O 1
ATOM 2991 N N . LEU A 1 384 ? -11.005 10.250 -4.586 1.00 96.50 384 LEU A N 1
ATOM 2992 C CA . LEU A 1 384 ? -10.927 9.124 -5.517 1.00 96.50 384 LEU A CA 1
ATOM 2993 C C . LEU A 1 384 ? -11.971 9.239 -6.634 1.00 96.50 384 LEU A C 1
ATOM 2995 O O . LEU A 1 384 ? -11.649 8.988 -7.793 1.00 96.50 384 LEU A O 1
ATOM 2999 N N . GLU A 1 385 ? -13.198 9.663 -6.322 1.00 97.62 385 GLU A N 1
ATOM 3000 C CA . GLU A 1 385 ? -14.224 9.916 -7.342 1.00 97.62 385 GLU A CA 1
ATOM 3001 C C . GLU A 1 385 ? -13.812 11.023 -8.315 1.00 97.62 385 GLU A C 1
ATOM 3003 O O . GLU A 1 385 ? -13.920 10.846 -9.532 1.00 97.62 385 GLU A O 1
ATOM 3008 N N . ALA A 1 386 ? -13.310 12.146 -7.795 1.00 98.50 386 ALA A N 1
ATOM 3009 C CA . ALA A 1 386 ? -12.821 13.247 -8.615 1.00 98.50 386 ALA A CA 1
ATOM 3010 C C . ALA A 1 386 ? -11.633 12.816 -9.491 1.00 98.50 386 ALA A C 1
ATOM 3012 O O . ALA A 1 386 ? -11.614 13.110 -10.689 1.00 98.50 386 ALA A O 1
ATOM 3013 N N . LEU A 1 387 ? -10.679 12.075 -8.919 1.00 98.31 387 LEU A N 1
ATOM 3014 C CA . LEU A 1 387 ? -9.502 11.557 -9.611 1.00 98.31 387 LEU A CA 1
ATOM 3015 C C . LEU A 1 387 ? -9.897 10.605 -10.743 1.00 98.31 387 LEU A C 1
ATOM 3017 O O . LEU A 1 387 ? -9.535 10.845 -11.893 1.00 98.31 387 LEU A O 1
ATOM 3021 N N . TYR A 1 388 ? -10.682 9.563 -10.455 1.00 97.56 388 TYR A N 1
ATOM 3022 C CA . TYR A 1 388 ? -11.085 8.591 -11.473 1.00 97.56 388 TYR A CA 1
ATOM 3023 C C . TYR A 1 388 ? -11.948 9.217 -12.565 1.00 97.56 388 TYR A C 1
ATOM 3025 O O . TYR A 1 388 ? -11.779 8.879 -13.736 1.00 97.56 388 TYR A O 1
ATOM 3033 N N . ARG A 1 389 ? -12.830 10.165 -12.223 1.00 98.31 389 ARG A N 1
ATOM 3034 C CA . ARG A 1 389 ? -13.623 10.894 -13.221 1.00 98.31 389 ARG A CA 1
ATOM 3035 C C . ARG A 1 389 ? -12.736 11.712 -14.160 1.00 98.31 389 ARG A C 1
ATOM 3037 O O . ARG A 1 389 ? -12.979 11.713 -15.362 1.00 98.31 389 ARG A O 1
ATOM 3044 N N . ARG A 1 390 ? -11.718 12.395 -13.629 1.00 98.44 390 ARG A N 1
ATOM 3045 C CA . ARG A 1 390 ? -10.771 13.189 -14.428 1.00 98.44 390 ARG A CA 1
ATOM 3046 C C . ARG A 1 390 ? -9.881 12.311 -15.300 1.00 98.44 390 ARG A C 1
ATOM 3048 O O . ARG A 1 390 ? -9.738 12.608 -16.479 1.00 98.44 390 ARG A O 1
ATOM 3055 N N . LEU A 1 391 ? -9.350 11.216 -14.755 1.00 98.00 391 LEU A N 1
ATOM 3056 C CA . LEU A 1 391 ? -8.559 10.247 -15.518 1.00 98.00 391 LEU A CA 1
ATOM 3057 C C . LEU A 1 391 ? -9.377 9.637 -16.662 1.00 98.00 391 LEU A C 1
ATOM 3059 O O . LEU A 1 391 ? -8.906 9.608 -17.791 1.00 98.00 391 LEU A O 1
ATOM 3063 N N . ALA A 1 392 ? -10.622 9.228 -16.402 1.00 97.31 392 ALA A N 1
ATOM 3064 C CA . ALA A 1 392 ? -11.499 8.653 -17.424 1.00 97.31 392 ALA A CA 1
ATOM 3065 C C . ALA A 1 392 ? -11.907 9.647 -18.526 1.00 97.31 392 ALA A C 1
ATOM 3067 O O . ALA A 1 392 ? -12.264 9.227 -19.624 1.00 97.31 392 ALA A O 1
ATOM 3068 N N . ALA A 1 393 ? -11.892 10.951 -18.235 1.00 97.62 393 ALA A N 1
ATOM 3069 C CA . ALA A 1 393 ? -12.228 12.006 -19.189 1.00 97.62 393 ALA A CA 1
ATOM 3070 C C . ALA A 1 393 ? -10.999 12.611 -19.894 1.00 97.62 393 ALA A C 1
ATOM 3072 O O . ALA A 1 393 ? -11.170 13.464 -20.765 1.00 97.62 393 ALA A O 1
ATOM 3073 N N . SER A 1 394 ? -9.779 12.221 -19.509 1.00 97.38 394 SER A N 1
ATOM 3074 C CA . SER A 1 394 ? -8.553 12.798 -20.058 1.00 97.38 394 SER A CA 1
ATOM 3075 C C . SER A 1 394 ? -8.302 12.296 -21.483 1.00 97.38 394 SER A C 1
ATOM 3077 O O . SER A 1 394 ? -8.234 11.086 -21.688 1.00 97.38 394 SER A O 1
ATOM 3079 N N . PRO A 1 395 ? -8.111 13.185 -22.476 1.00 95.88 395 PRO A N 1
ATOM 3080 C CA . PRO A 1 395 ? -7.676 12.781 -23.811 1.00 95.88 395 PRO A CA 1
ATOM 3081 C C . PRO A 1 395 ? -6.158 12.552 -23.901 1.00 95.88 395 PRO A C 1
ATOM 3083 O O . PRO A 1 395 ? -5.678 12.085 -24.928 1.00 95.88 395 PRO A O 1
ATOM 3086 N N . GLU A 1 396 ? -5.402 12.919 -22.861 1.00 95.38 396 GLU A N 1
ATOM 3087 C CA . GLU A 1 396 ? -3.931 12.891 -22.845 1.00 95.38 396 GLU A CA 1
ATOM 3088 C C . GLU A 1 396 ? -3.362 11.758 -21.984 1.00 95.38 396 GLU A C 1
ATOM 3090 O O . GLU A 1 396 ? -2.163 11.502 -22.027 1.00 95.38 396 GLU A O 1
ATOM 3095 N N . LEU A 1 397 ? -4.202 11.098 -21.180 1.00 96.75 397 LEU A N 1
ATOM 3096 C CA . LEU A 1 397 ? -3.789 10.037 -20.267 1.00 96.75 397 LEU A CA 1
ATOM 3097 C C . LEU A 1 397 ? -4.667 8.808 -20.464 1.00 96.75 397 LEU A C 1
ATOM 3099 O O . LEU A 1 397 ? -5.891 8.904 -20.442 1.00 96.75 397 LEU A O 1
ATOM 3103 N N . GLU A 1 398 ? -4.032 7.645 -20.549 1.00 96.25 398 GLU A N 1
ATOM 3104 C CA . GLU A 1 398 ? -4.705 6.353 -20.532 1.00 96.25 398 GLU A CA 1
ATOM 3105 C C . GLU A 1 398 ? -4.357 5.600 -19.243 1.00 96.25 398 GLU A C 1
ATOM 3107 O O . GLU A 1 398 ? -3.199 5.538 -18.828 1.00 96.25 398 GLU A O 1
ATOM 3112 N N . THR A 1 399 ? -5.369 5.012 -18.596 1.00 96.50 399 THR A N 1
ATOM 3113 C CA . THR A 1 399 ? -5.155 4.138 -17.434 1.00 96.50 399 THR A CA 1
ATOM 3114 C C . THR A 1 399 ? -5.083 2.684 -17.880 1.00 96.50 399 THR A C 1
ATOM 3116 O O . THR A 1 399 ? -5.996 2.160 -18.518 1.00 96.50 399 THR A O 1
ATOM 3119 N N . THR A 1 400 ? -3.996 2.008 -17.516 1.00 95.94 400 THR A N 1
ATOM 3120 C CA . THR A 1 400 ? -3.756 0.610 -17.878 1.00 95.94 400 THR A CA 1
ATOM 3121 C C . THR A 1 400 ? -3.235 -0.189 -16.686 1.00 95.94 400 THR A C 1
ATOM 3123 O O . THR A 1 400 ? -2.924 0.357 -15.629 1.00 95.94 400 THR A O 1
ATOM 3126 N N . THR A 1 401 ? -3.169 -1.506 -16.851 1.00 96.69 401 THR A N 1
ATOM 3127 C CA . THR A 1 401 ? -2.534 -2.416 -15.884 1.00 96.69 401 THR A CA 1
ATOM 3128 C C . THR A 1 401 ? -1.145 -2.793 -16.390 1.00 96.69 401 THR A C 1
ATOM 3130 O O . THR A 1 401 ? -0.904 -2.760 -17.598 1.00 96.69 401 THR A O 1
ATOM 3133 N N . CYS A 1 402 ? -0.238 -3.190 -15.497 1.00 97.50 402 CYS A N 1
ATOM 3134 C CA . CYS A 1 402 ? 1.121 -3.573 -15.882 1.00 97.50 402 CYS A CA 1
ATOM 3135 C C . CYS A 1 402 ? 1.105 -4.780 -16.831 1.00 97.50 402 CYS A C 1
ATOM 3137 O O . CYS A 1 402 ? 1.803 -4.790 -17.841 1.00 97.50 402 CYS A O 1
ATOM 3139 N N . ALA A 1 403 ? 0.258 -5.776 -16.559 1.00 96.38 403 ALA A N 1
ATOM 3140 C CA . ALA A 1 403 ? 0.092 -6.936 -17.425 1.00 96.38 403 ALA A CA 1
ATOM 3141 C C . ALA A 1 403 ? -0.484 -6.578 -18.805 1.00 96.38 403 ALA A C 1
ATOM 3143 O O . ALA A 1 403 ? -0.059 -7.172 -19.793 1.00 96.38 403 ALA A O 1
ATOM 3144 N N . ARG A 1 404 ? -1.422 -5.620 -18.893 1.00 96.12 404 ARG A N 1
ATOM 3145 C CA . ARG A 1 404 ? -1.954 -5.155 -20.188 1.00 96.12 404 ARG A CA 1
ATOM 3146 C C . ARG A 1 404 ? -0.879 -4.427 -20.989 1.00 96.12 404 ARG A C 1
ATOM 3148 O O . ARG A 1 404 ? -0.674 -4.782 -22.141 1.00 96.12 404 ARG A O 1
ATOM 3155 N N . PHE A 1 405 ? -0.147 -3.507 -20.360 1.00 97.44 405 PHE A N 1
ATOM 3156 C CA . PHE A 1 405 ? 0.988 -2.837 -20.997 1.00 97.44 405 PHE A CA 1
ATOM 3157 C C . PHE A 1 405 ? 1.994 -3.861 -21.550 1.00 97.44 405 PHE A C 1
ATOM 3159 O O . PHE A 1 405 ? 2.371 -3.813 -22.712 1.00 97.44 405 PHE A O 1
ATOM 3166 N N . LEU A 1 406 ? 2.365 -4.876 -20.766 1.00 97.75 406 LEU A N 1
ATOM 3167 C CA . LEU A 1 406 ? 3.330 -5.893 -21.207 1.00 97.75 406 LEU A CA 1
ATOM 3168 C C . LEU A 1 406 ? 2.793 -6.896 -22.239 1.00 97.75 406 LEU A C 1
ATOM 3170 O O . LEU A 1 406 ? 3.582 -7.648 -22.813 1.00 97.75 406 LEU A O 1
ATOM 3174 N N . ALA A 1 407 ? 1.479 -6.944 -22.466 1.00 96.25 407 ALA A N 1
ATOM 3175 C CA . ALA A 1 407 ? 0.906 -7.716 -23.565 1.00 96.25 407 ALA A CA 1
ATOM 3176 C C . ALA A 1 407 ? 1.170 -7.042 -24.921 1.00 96.25 407 ALA A C 1
ATOM 3178 O O . ALA A 1 407 ? 1.323 -7.736 -25.924 1.00 96.25 407 ALA A O 1
ATOM 3179 N N . GLU A 1 408 ? 1.250 -5.711 -24.929 1.00 96.12 408 GLU A N 1
ATOM 3180 C CA . GLU A 1 408 ? 1.517 -4.877 -26.107 1.00 96.12 408 GLU A CA 1
ATOM 3181 C C . GLU A 1 408 ? 3.008 -4.529 -26.239 1.00 96.12 408 GLU A C 1
ATOM 3183 O O . GLU A 1 408 ? 3.500 -4.331 -27.347 1.00 96.12 408 GLU A O 1
ATOM 3188 N N . HIS A 1 409 ? 3.745 -4.553 -25.123 1.00 96.88 409 HIS A N 1
ATOM 3189 C CA . HIS A 1 409 ? 5.180 -4.278 -25.047 1.00 96.88 409 HIS A CA 1
ATOM 3190 C C . HIS A 1 409 ? 5.933 -5.471 -24.438 1.00 96.88 409 HIS A C 1
ATOM 3192 O O . HIS A 1 409 ? 6.167 -5.514 -23.221 1.00 96.88 409 HIS A O 1
ATOM 3198 N N . PRO A 1 410 ? 6.321 -6.470 -25.254 1.00 96.19 410 PRO A N 1
ATOM 3199 C CA . PRO A 1 410 ? 7.057 -7.629 -24.775 1.00 96.19 410 PRO A CA 1
ATOM 3200 C C . PRO A 1 410 ? 8.338 -7.225 -24.040 1.00 96.19 410 PRO A C 1
ATOM 3202 O O . PRO A 1 410 ? 9.092 -6.365 -24.486 1.00 96.19 410 PRO A O 1
ATOM 3205 N N . VAL A 1 411 ? 8.628 -7.903 -22.925 1.00 96.81 411 VAL A N 1
ATOM 3206 C CA . VAL A 1 411 ? 9.777 -7.589 -22.052 1.00 96.81 411 VAL A CA 1
ATOM 3207 C C . VAL A 1 411 ? 11.099 -7.500 -22.832 1.00 96.81 411 VAL A C 1
ATOM 3209 O O . VAL A 1 411 ? 11.913 -6.621 -22.557 1.00 96.81 411 VAL A O 1
ATOM 3212 N N . ASP A 1 412 ? 11.307 -8.367 -23.828 1.00 94.94 412 ASP A N 1
ATOM 3213 C CA . ASP A 1 412 ? 12.519 -8.410 -24.663 1.00 94.94 412 ASP A CA 1
ATOM 3214 C C . ASP A 1 412 ? 12.702 -7.178 -25.575 1.00 94.94 412 ASP A C 1
ATOM 3216 O O . ASP A 1 412 ? 13.820 -6.900 -26.012 1.00 94.94 412 ASP A O 1
ATOM 3220 N N . GLU A 1 413 ? 11.644 -6.404 -25.813 1.00 95.69 413 GLU A N 1
ATOM 3221 C CA . GLU A 1 413 ? 11.664 -5.188 -26.637 1.00 95.69 413 GLU A CA 1
ATOM 3222 C C . GLU A 1 413 ? 11.880 -3.915 -25.805 1.00 95.69 413 GLU A C 1
ATOM 3224 O O . GLU A 1 413 ? 12.264 -2.876 -26.341 1.00 95.69 413 GLU A O 1
ATOM 3229 N N . LEU A 1 414 ? 11.705 -3.997 -24.481 1.00 97.00 414 LEU A N 1
ATOM 3230 C CA . LEU A 1 414 ? 11.909 -2.867 -23.576 1.00 97.00 414 LEU A CA 1
ATOM 3231 C C . LEU A 1 414 ? 13.387 -2.434 -23.511 1.00 97.00 414 LEU A C 1
ATOM 3233 O O . LEU A 1 414 ? 14.294 -3.270 -23.633 1.00 97.00 414 LEU A O 1
ATOM 3237 N N . PRO A 1 415 ? 13.669 -1.146 -23.241 1.00 95.25 415 PRO A N 1
ATOM 3238 C CA . PRO A 1 415 ? 15.023 -0.694 -22.951 1.00 95.25 415 PRO A CA 1
ATOM 3239 C C . PRO A 1 415 ? 15.579 -1.397 -21.708 1.00 95.25 415 PRO A C 1
ATOM 3241 O O . PRO A 1 415 ? 14.884 -1.633 -20.721 1.00 95.25 415 PRO A O 1
ATOM 3244 N N . ARG A 1 416 ? 16.869 -1.726 -21.735 1.00 95.25 416 ARG A N 1
ATOM 3245 C CA . ARG A 1 416 ? 17.544 -2.419 -20.634 1.00 95.25 416 ARG A CA 1
ATOM 3246 C C . ARG A 1 416 ? 17.939 -1.445 -19.516 1.00 95.25 416 ARG A C 1
ATOM 3248 O O . ARG A 1 416 ? 18.488 -0.379 -19.793 1.00 95.25 416 ARG A O 1
ATOM 3255 N N . VAL A 1 417 ? 17.758 -1.840 -18.253 1.00 94.88 417 VAL A N 1
ATOM 3256 C CA . VAL A 1 417 ? 18.428 -1.182 -17.114 1.00 94.88 417 VAL A CA 1
ATOM 3257 C C . VAL A 1 417 ? 19.925 -1.500 -17.167 1.00 94.88 417 VAL A C 1
ATOM 3259 O O . VAL A 1 417 ? 20.299 -2.670 -17.155 1.00 94.88 417 VAL A O 1
ATOM 3262 N N . HIS A 1 418 ? 20.797 -0.487 -17.200 1.00 89.69 418 HIS A N 1
ATOM 3263 C CA . HIS A 1 418 ? 22.239 -0.714 -17.385 1.00 89.69 418 HIS A CA 1
ATOM 3264 C C . HIS A 1 418 ? 22.875 -1.544 -16.266 1.00 89.69 418 HIS A C 1
ATOM 3266 O O . HIS A 1 418 ? 23.470 -2.586 -16.538 1.00 89.69 418 HIS A O 1
ATOM 3272 N N . ALA A 1 419 ? 22.774 -1.068 -15.025 1.00 91.19 419 ALA A N 1
ATOM 3273 C CA . ALA A 1 419 ? 23.325 -1.733 -13.853 1.00 91.19 419 ALA A CA 1
ATOM 3274 C C . ALA A 1 419 ? 22.335 -1.575 -12.701 1.00 91.19 419 ALA A C 1
ATOM 3276 O O . ALA A 1 419 ? 22.413 -0.595 -11.968 1.00 91.19 419 ALA A O 1
ATOM 3277 N N . LEU A 1 420 ? 21.373 -2.497 -12.586 1.00 94.56 420 LEU A N 1
ATOM 3278 C CA . LEU A 1 420 ? 20.331 -2.411 -11.562 1.00 94.56 420 LEU A CA 1
ATOM 3279 C C . LEU A 1 420 ? 20.968 -2.321 -10.168 1.00 94.56 420 LEU A C 1
ATOM 3281 O O . LEU A 1 420 ? 21.664 -3.238 -9.728 1.00 94.56 420 LEU A O 1
ATOM 3285 N N . ALA A 1 421 ? 20.736 -1.200 -9.492 1.00 93.75 421 ALA A N 1
ATOM 3286 C CA . ALA A 1 421 ? 21.209 -0.976 -8.139 1.00 93.75 421 ALA A CA 1
ATOM 3287 C C . ALA A 1 421 ? 20.540 -1.965 -7.178 1.00 93.75 421 ALA A C 1
ATOM 3289 O O . ALA A 1 421 ? 19.367 -2.302 -7.332 1.00 93.75 421 ALA A O 1
ATOM 3290 N N . THR A 1 422 ? 21.297 -2.421 -6.179 1.00 94.62 422 THR A N 1
ATOM 3291 C CA . THR A 1 422 ? 20.762 -3.271 -5.110 1.00 94.62 422 THR A CA 1
ATOM 3292 C C . THR A 1 422 ? 20.316 -2.379 -3.958 1.00 94.62 422 THR A C 1
ATOM 3294 O O . THR A 1 422 ? 21.127 -2.020 -3.103 1.00 94.62 422 THR A O 1
ATOM 3297 N N . ALA A 1 423 ? 19.067 -1.925 -4.026 1.00 94.25 423 ALA A N 1
ATOM 3298 C CA . ALA A 1 423 ? 18.538 -0.801 -3.255 1.00 94.25 423 ALA A CA 1
ATOM 3299 C C . ALA A 1 423 ? 17.010 -0.895 -3.095 1.00 94.25 423 ALA A C 1
ATOM 3301 O O . ALA A 1 423 ? 16.369 -1.691 -3.784 1.00 94.25 423 ALA A O 1
ATOM 3302 N N . SER A 1 424 ? 16.440 -0.082 -2.203 1.00 94.06 424 SER A N 1
ATOM 3303 C CA . SER A 1 424 ? 14.997 0.025 -1.944 1.00 94.06 424 SER A CA 1
ATOM 3304 C C . SER A 1 424 ? 14.435 1.393 -2.316 1.00 94.06 424 SER A C 1
ATOM 3306 O O . SER A 1 424 ? 15.176 2.309 -2.667 1.00 94.06 424 SER A O 1
ATOM 3308 N N . TRP A 1 425 ? 13.114 1.544 -2.220 1.00 90.19 425 TRP A N 1
ATOM 3309 C CA . TRP A 1 425 ? 12.475 2.857 -2.325 1.00 90.19 425 TRP A CA 1
ATOM 3310 C C . TRP A 1 425 ? 12.588 3.713 -1.050 1.00 90.19 425 TRP A C 1
ATOM 3312 O O . TRP A 1 425 ? 12.156 4.863 -1.064 1.00 90.19 425 TRP A O 1
ATOM 3322 N N . ILE A 1 426 ? 13.141 3.164 0.040 1.00 83.06 426 ILE A N 1
ATOM 3323 C CA . ILE A 1 426 ? 13.320 3.866 1.310 1.00 83.06 426 ILE A CA 1
ATOM 3324 C C . ILE A 1 426 ? 14.682 4.558 1.309 1.00 83.06 426 ILE A C 1
ATOM 3326 O O . ILE A 1 426 ? 15.681 4.028 0.817 1.00 83.06 426 ILE A O 1
ATOM 3330 N N . ASP A 1 427 ? 14.690 5.753 1.890 1.00 69.19 427 ASP A N 1
ATOM 3331 C CA . ASP A 1 427 ? 15.892 6.491 2.254 1.00 69.19 427 ASP A CA 1
ATOM 3332 C C . ASP A 1 427 ? 15.955 6.562 3.788 1.00 69.19 427 ASP A C 1
ATOM 3334 O O . ASP A 1 427 ? 15.037 7.079 4.434 1.00 69.19 427 ASP A O 1
ATOM 3338 N N . GLU A 1 428 ? 16.995 5.980 4.385 1.00 68.00 428 GLU A N 1
ATOM 3339 C CA . GLU A 1 428 ? 17.172 5.975 5.837 1.00 68.00 428 GLU A CA 1
ATOM 3340 C C . GLU A 1 428 ? 17.556 7.377 6.339 1.00 68.00 428 GLU A C 1
ATOM 3342 O O . GLU A 1 428 ? 18.413 8.068 5.783 1.00 68.00 428 GLU A O 1
ATOM 3347 N N . ALA A 1 429 ? 16.977 7.799 7.465 1.00 57.41 429 ALA A N 1
ATOM 3348 C CA . ALA A 1 429 ? 17.370 9.044 8.113 1.00 57.41 429 ALA A CA 1
ATOM 3349 C C . ALA A 1 429 ? 18.837 8.983 8.591 1.00 57.41 429 ALA A C 1
ATOM 3351 O O . ALA A 1 429 ? 19.137 8.397 9.627 1.00 57.41 429 ALA A O 1
ATOM 3352 N N . GLY A 1 430 ? 19.740 9.652 7.867 1.00 56.34 430 GLY A N 1
ATOM 3353 C CA . GLY A 1 430 ? 21.178 9.685 8.167 1.00 56.34 430 GLY A CA 1
ATOM 3354 C C . GLY A 1 430 ? 22.060 9.068 7.080 1.00 56.34 430 GLY A C 1
ATOM 3355 O O . GLY A 1 430 ? 23.274 9.284 7.107 1.00 56.34 430 GLY A O 1
ATOM 3356 N N . SER A 1 431 ? 21.466 8.381 6.101 1.00 58.16 431 SER A N 1
ATOM 3357 C CA . SER A 1 431 ? 22.135 8.001 4.858 1.00 58.16 431 SER A CA 1
ATOM 3358 C C . SER A 1 431 ? 22.354 9.210 3.948 1.00 58.16 431 SER A C 1
ATOM 3360 O O . SER A 1 431 ? 21.747 10.277 4.101 1.00 58.16 431 SER A O 1
ATOM 3362 N N . ARG A 1 432 ? 23.268 9.071 2.980 1.00 62.81 432 ARG A N 1
ATOM 3363 C CA . ARG A 1 432 ? 23.337 10.036 1.876 1.00 62.81 432 ARG A CA 1
ATOM 3364 C C . ARG A 1 432 ? 22.028 9.949 1.088 1.00 62.81 432 ARG A C 1
ATOM 3366 O O . ARG A 1 432 ? 21.636 8.827 0.790 1.00 62.81 432 ARG A O 1
ATOM 3373 N N . PRO A 1 433 ? 21.424 11.084 0.682 1.00 63.16 433 PRO A N 1
ATOM 3374 C CA . PRO A 1 433 ? 20.159 11.063 -0.037 1.00 63.16 433 PRO A CA 1
ATOM 3375 C C . PRO A 1 433 ? 20.169 10.087 -1.217 1.00 63.16 433 PRO A C 1
ATOM 3377 O O . PRO A 1 433 ? 21.020 10.198 -2.108 1.00 63.16 433 PRO A O 1
ATOM 3380 N N . GLY A 1 434 ? 19.203 9.170 -1.235 1.00 67.38 434 GLY A N 1
ATOM 3381 C CA . GLY A 1 434 ? 18.953 8.247 -2.339 1.00 67.38 434 GLY A CA 1
ATOM 3382 C C . GLY A 1 434 ? 18.828 6.777 -1.937 1.00 67.38 434 GLY A C 1
ATOM 3383 O O . GLY A 1 434 ? 19.422 6.327 -0.975 1.00 67.38 434 GLY A O 1
ATOM 3384 N N . ALA A 1 435 ? 18.161 6.001 -2.791 1.00 85.31 435 ALA A N 1
ATOM 3385 C CA . ALA A 1 435 ? 17.793 4.594 -2.590 1.00 85.31 435 ALA A CA 1
ATOM 3386 C C . ALA A 1 435 ? 18.907 3.665 -2.054 1.00 85.31 435 ALA A C 1
ATOM 3388 O O . ALA A 1 435 ? 19.890 3.408 -2.751 1.00 85.31 435 ALA A O 1
ATOM 3389 N N . ASP A 1 436 ? 18.726 3.086 -0.870 1.00 89.94 436 ASP A N 1
ATOM 3390 C CA . ASP A 1 436 ? 19.670 2.136 -0.272 1.00 89.94 436 ASP A CA 1
ATOM 3391 C C . ASP A 1 436 ? 18.940 0.985 0.453 1.00 89.94 436 ASP A C 1
ATOM 3393 O O . ASP A 1 436 ? 17.730 0.812 0.282 1.00 89.94 436 ASP A O 1
ATOM 3397 N N . LEU A 1 437 ? 19.674 0.124 1.162 1.00 92.00 437 LEU A N 1
ATOM 3398 C CA . LEU A 1 437 ? 19.130 -0.931 2.030 1.00 92.00 437 LEU A CA 1
ATOM 3399 C C . LEU A 1 437 ? 19.505 -0.724 3.509 1.00 92.00 437 LEU A C 1
ATOM 3401 O O . LEU A 1 437 ? 19.310 -1.637 4.311 1.00 92.00 437 LEU A O 1
ATOM 3405 N N . GLY A 1 438 ? 20.025 0.455 3.868 1.00 88.44 438 GLY A N 1
ATOM 3406 C CA . GLY A 1 438 ? 20.617 0.755 5.177 1.00 88.44 438 GLY A CA 1
ATOM 3407 C C . GLY A 1 438 ? 19.662 0.549 6.349 1.00 88.44 438 GLY A C 1
ATOM 3408 O O . GLY A 1 438 ? 20.082 0.098 7.406 1.00 88.44 438 GLY A O 1
ATOM 3409 N N . THR A 1 439 ? 18.361 0.732 6.102 1.00 88.06 439 THR A N 1
ATOM 3410 C CA . THR A 1 439 ? 17.283 0.494 7.080 1.00 88.06 439 THR A CA 1
ATOM 3411 C C . THR A 1 439 ? 17.235 -0.951 7.603 1.00 88.06 439 THR A C 1
ATOM 3413 O O . THR A 1 439 ? 16.687 -1.198 8.677 1.00 88.06 439 THR A O 1
ATOM 3416 N N . TRP A 1 440 ? 17.754 -1.925 6.846 1.00 91.00 440 TRP A N 1
ATOM 3417 C CA . TRP A 1 440 ? 17.677 -3.349 7.203 1.00 91.00 440 TRP A CA 1
ATOM 3418 C C . TRP A 1 440 ? 19.036 -4.047 7.276 1.00 91.00 440 TRP A C 1
ATOM 3420 O O . TRP A 1 440 ? 19.075 -5.222 7.641 1.00 91.00 440 TRP A O 1
ATOM 3430 N N . ILE A 1 441 ? 20.132 -3.386 6.895 1.00 88.88 441 ILE A N 1
ATOM 3431 C CA . ILE A 1 441 ? 21.474 -3.975 6.914 1.00 88.88 441 ILE A CA 1
ATOM 3432 C C . ILE A 1 441 ? 22.555 -2.897 7.013 1.00 88.88 441 ILE A C 1
ATOM 3434 O O . ILE A 1 441 ? 22.507 -1.875 6.330 1.00 88.88 441 ILE A O 1
ATOM 3438 N N . GLY A 1 442 ? 23.599 -3.167 7.798 1.00 86.62 442 GLY A N 1
ATOM 3439 C CA . GLY A 1 442 ? 24.745 -2.270 7.945 1.00 86.62 442 GLY A CA 1
ATOM 3440 C C . GLY A 1 442 ? 25.121 -1.972 9.394 1.00 86.62 442 GLY A C 1
ATOM 3441 O O . GLY A 1 442 ? 26.312 -1.790 9.663 1.00 86.62 442 GLY A O 1
ATOM 3442 N N . GLU A 1 443 ? 24.164 -1.968 10.328 1.00 87.50 443 GLU A N 1
ATOM 3443 C CA . GLU A 1 443 ? 24.436 -1.911 11.771 1.00 87.50 443 GLU A CA 1
ATOM 3444 C C . GLU A 1 443 ? 24.682 -3.296 12.375 1.00 87.50 443 GLU A C 1
ATOM 3446 O O . GLU A 1 443 ? 24.282 -4.331 11.846 1.00 87.50 443 GLU A O 1
ATOM 3451 N N . HIS A 1 444 ? 25.321 -3.326 13.547 1.00 85.31 444 HIS A N 1
ATOM 3452 C CA . HIS A 1 444 ? 25.570 -4.576 14.265 1.00 85.31 444 HIS A CA 1
ATOM 3453 C C . HIS A 1 444 ? 24.277 -5.333 14.600 1.00 85.31 444 HIS A C 1
ATOM 3455 O O . HIS A 1 444 ? 24.224 -6.546 14.406 1.00 85.31 444 HIS A O 1
ATOM 3461 N N . ASP A 1 445 ? 23.258 -4.621 15.089 1.00 84.69 445 ASP A N 1
ATOM 3462 C CA . ASP A 1 445 ? 21.987 -5.224 15.495 1.00 84.69 445 ASP A CA 1
ATOM 3463 C C . ASP A 1 445 ? 21.177 -5.701 14.278 1.00 84.69 445 ASP A C 1
ATOM 3465 O O . ASP A 1 445 ? 20.593 -6.780 14.332 1.00 84.69 445 ASP A O 1
ATOM 3469 N N . GLU A 1 446 ? 21.195 -4.945 13.175 1.00 86.00 446 GLU A N 1
ATOM 3470 C CA . GLU A 1 446 ? 20.574 -5.321 11.894 1.00 86.00 446 GLU A CA 1
ATOM 3471 C C . GLU A 1 446 ? 21.223 -6.574 11.306 1.00 86.00 446 GLU A C 1
ATOM 3473 O O . GLU A 1 446 ? 20.537 -7.520 10.947 1.00 86.00 446 GLU A O 1
ATOM 3478 N N . ASN A 1 447 ? 22.557 -6.619 11.277 1.00 85.00 447 ASN A N 1
ATOM 3479 C CA . ASN A 1 447 ? 23.306 -7.757 10.747 1.00 85.00 447 ASN A CA 1
ATOM 3480 C C . ASN A 1 447 ? 23.164 -9.033 11.593 1.00 85.00 447 ASN A C 1
ATOM 3482 O O . ASN A 1 447 ? 23.456 -10.127 11.107 1.00 85.00 447 ASN A O 1
ATOM 3486 N N . ALA A 1 448 ? 22.842 -8.890 12.881 1.00 83.00 448 ALA A N 1
ATOM 3487 C CA . ALA A 1 448 ? 22.685 -10.008 13.806 1.00 83.00 448 ALA A CA 1
ATOM 3488 C C . ALA A 1 448 ? 21.265 -10.599 13.814 1.00 83.00 448 ALA A C 1
ATOM 3490 O O . ALA A 1 448 ? 21.108 -11.741 14.259 1.00 83.00 448 ALA A O 1
ATOM 3491 N N . ALA A 1 449 ? 20.263 -9.817 13.399 1.00 76.69 449 ALA A N 1
ATOM 3492 C CA . ALA A 1 449 ? 18.870 -10.236 13.258 1.00 76.69 449 ALA A CA 1
ATOM 3493 C C . ALA A 1 449 ? 18.690 -11.160 12.045 1.00 76.69 449 ALA A C 1
ATOM 3495 O O . ALA A 1 449 ? 17.864 -12.097 12.173 1.00 76.69 449 ALA A O 1
#

Sequence (449 aa):
MLPGPRGGRRGGRTTDALGTAARLARLPRHGAARTGGSRRRGRLQPDAEPPRAARGVRGSATDRALDLTLTPAERLGDGERDELVRTFFDADWHRQIFVHSRYRELFDARETGRVLHVQELRDLQMWFNLAWCCHELRTGEVALPGGDTASVARFVAKGRDFTVDDIAAMVAEQRKVLRAIVPLYRELAEAGRVELTTTPYYHPILPILVEPERATVDRDGAVTPMGLSFGDDAEAHVARAVRAHAAWFGRPPVGLWPAEGAVSDAMLPLLARHGVRWIATDQGVLARSGRWGYEAARPPVRHAVYRAEHGDARVAIFFRDTQLSDAIGFWLHRRDPEMAAADLVDAMVDRARSLPAEGDYVLTIALDGENAWGGYVDDGRPFLEALYRRLAASPELETTTCARFLAEHPVDELPRVHALATASWIDEAGSRPGADLGTWIGEHDENAA

Foldseek 3Di:
DDDDDDDDDDDDDPDDPPPPDPDDDDDDDDDDDDDDDDDDDDDDDPDDDDDVLVVVLVVPDDDLLRVLLLPQLVRDDPVSLVVLLVCLVPFDCPAQQPVAPLSVVSVVCVVVVHDDDRQSSNLSSVSSLLSPDFLDQCCHWDAAPPGDIAHPVVVSVVRGRDDSVNSVVSVVRVSVVSNRVLVVVLVCVVVVNDADAWEQQVQDLLLCQAPQVQFFFQFPQFDTDPPHHNVVSSLVRLLVRQVNCCVRNVHGHQAYERRQLFDALRCQVSCVVSNHAEYEAALLLLCVLPPPPDRSVQLVNVFFWAWEHDPPGIHIYHHAPPVLLVCQQPNLQVDDLLVSLVVSVVVVLVSLVSDDPDDDTHHDHDDDPPRHQSSHHRSCVSNVVNNVVCQVPDPRHDDDHPVVVCVVVPRVNGHHRRGRRRFGNDDDDRGDPGTGPNVQGGDPVSNVD

Secondary structure (DSSP, 8-state):
--------------------SS----PPPPP-----------PPP---PPPHHHHHHTT----HHHHHHHS-GGG--HHHHHHHHHHTT-S-IIIIITTSHHHHHHHHHHHTTPPPPHHHHHHHHHHHHHHTS-HHHHHS-EE-TTS-EE--HHHHHH-S---HHHHHHHHHHHHHHHHHHHHHHHHHHHTTS-PPPB--TT---HHHHH-GGG----STT--PPTT---HHHHHHHHHHHHHHHHHHHSS--SEE--GGG-B-STTHHHHHHTT--EEEEEHHHHHHHTTTT--TTSHHHHT--EEEEETTEEEEEEEE-HHHHHIIIIIGGGS-HHHHHHHHHHHHHHHHHTS-SSS----B----HHHHGGGSGGGGHHHHHHHHHHHHH-SS-----HHHHHHHS-GGGSPBPSS--SB-S---TTSPSS--STTTSSSHHHHH-